Protein AF-A0A7C3VAE8-F1 (afdb_monomer_lite)

Structure (mmCIF, N/CA/C/O backbone):
data_AF-A0A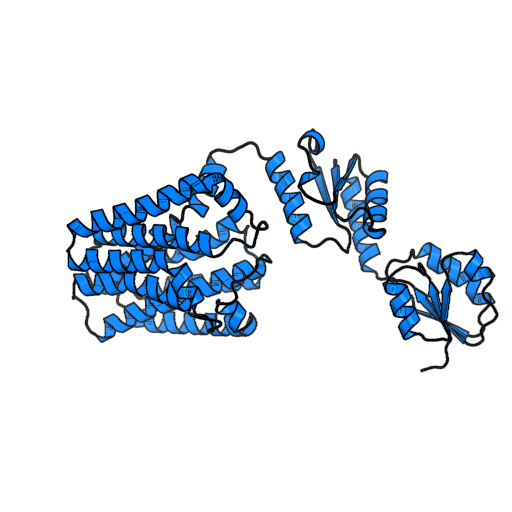7C3VAE8-F1
#
_entry.id   AF-A0A7C3VAE8-F1
#
loop_
_atom_site.group_PDB
_atom_site.id
_atom_site.type_symbol
_atom_site.label_atom_id
_atom_site.label_alt_id
_atom_site.label_comp_id
_atom_site.label_asym_id
_atom_site.label_entity_id
_atom_site.label_seq_id
_atom_site.pdbx_PDB_ins_code
_atom_site.Cartn_x
_atom_site.Cartn_y
_atom_site.Cartn_z
_atom_site.occupancy
_atom_site.B_iso_or_equiv
_atom_site.auth_seq_id
_atom_site.auth_comp_id
_atom_site.auth_asym_id
_atom_site.auth_atom_id
_atom_site.pdbx_PDB_model_num
ATOM 1 N N . GLU A 1 1 ? 21.889 -32.944 -34.000 1.00 62.84 1 GLU A N 1
ATOM 2 C CA . GLU A 1 1 ? 20.880 -33.998 -34.280 1.00 62.84 1 GLU A CA 1
ATOM 3 C C . GLU A 1 1 ? 20.686 -34.303 -35.768 1.00 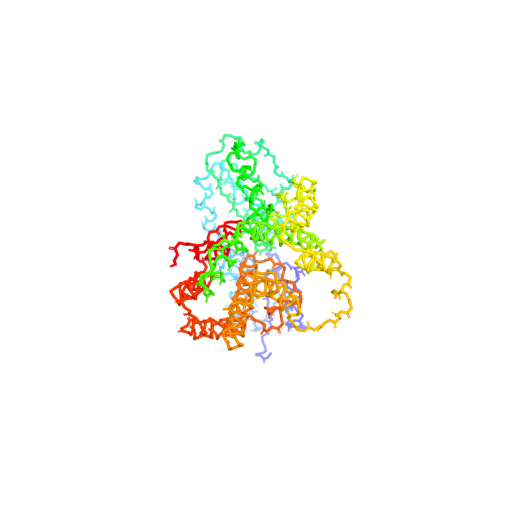62.84 1 GLU A C 1
ATOM 5 O O . GLU A 1 1 ? 20.978 -35.414 -36.170 1.00 62.84 1 GLU A O 1
ATOM 10 N N . LYS A 1 2 ? 20.267 -33.356 -36.625 1.00 80.06 2 LYS A N 1
ATOM 11 C CA . LYS A 1 2 ? 20.007 -33.630 -38.063 1.00 80.06 2 LYS A CA 1
ATOM 12 C C . LYS A 1 2 ? 21.247 -33.613 -38.987 1.00 80.06 2 LYS A C 1
ATOM 14 O O . LYS A 1 2 ? 21.093 -33.668 -40.205 1.00 80.06 2 LYS A O 1
ATOM 19 N N . GLY A 1 3 ? 22.456 -33.487 -38.431 1.00 82.38 3 GLY A N 1
ATOM 20 C CA . GLY A 1 3 ? 23.718 -33.453 -39.191 1.00 82.38 3 GLY A CA 1
ATOM 21 C C . GLY A 1 3 ? 23.973 -32.172 -40.002 1.00 82.38 3 GLY A C 1
ATOM 22 O O . GLY A 1 3 ? 24.702 -32.218 -40.985 1.00 82.38 3 GLY A O 1
ATOM 23 N N . TYR A 1 4 ? 23.352 -31.048 -39.628 1.00 89.44 4 TYR A N 1
ATOM 24 C CA . TYR A 1 4 ? 23.593 -29.737 -40.244 1.00 89.44 4 TYR A CA 1
ATOM 25 C C . TYR A 1 4 ? 24.658 -28.969 -39.455 1.00 89.44 4 TYR A C 1
ATOM 27 O O . TYR A 1 4 ? 24.628 -28.984 -38.225 1.00 89.44 4 TYR A O 1
ATOM 35 N N . CYS A 1 5 ? 25.552 -28.279 -40.161 1.00 91.50 5 CYS A N 1
ATOM 36 C CA . CYS A 1 5 ? 26.429 -27.263 -39.580 1.00 91.50 5 CYS A CA 1
ATOM 37 C C . CYS A 1 5 ? 25.604 -26.023 -39.199 1.00 91.50 5 CYS A C 1
ATOM 39 O O . CYS A 1 5 ? 24.703 -25.643 -39.948 1.00 91.50 5 CYS A O 1
ATOM 41 N N . THR A 1 6 ? 25.886 -25.382 -38.067 1.00 94.44 6 THR A N 1
ATOM 42 C CA . THR A 1 6 ? 25.161 -24.165 -37.660 1.00 94.44 6 THR A CA 1
ATOM 43 C C . THR A 1 6 ? 25.964 -22.924 -38.022 1.00 94.44 6 THR A C 1
ATOM 45 O O . THR A 1 6 ? 27.079 -22.744 -37.542 1.00 94.44 6 THR A O 1
ATOM 48 N N . ILE A 1 7 ? 25.387 -22.039 -38.827 1.00 95.69 7 ILE A N 1
ATOM 49 C CA . ILE A 1 7 ? 25.957 -20.723 -39.120 1.00 95.69 7 ILE A CA 1
ATOM 50 C C . ILE A 1 7 ? 25.176 -19.686 -38.315 1.00 95.69 7 ILE A C 1
ATOM 52 O O . ILE A 1 7 ? 23.960 -19.589 -38.457 1.00 95.69 7 ILE A O 1
ATOM 56 N N . ILE A 1 8 ? 25.862 -18.930 -37.464 1.00 96.31 8 ILE A N 1
ATOM 57 C CA . ILE A 1 8 ? 25.269 -17.920 -36.587 1.00 96.31 8 ILE A CA 1
ATOM 58 C C . ILE A 1 8 ? 25.677 -16.542 -37.103 1.00 96.31 8 ILE A C 1
ATOM 60 O O . ILE A 1 8 ? 26.860 -16.209 -37.100 1.00 96.31 8 ILE A O 1
ATOM 64 N N . VAL A 1 9 ? 24.709 -15.736 -37.534 1.00 96.19 9 VAL A N 1
ATOM 65 C CA . VAL A 1 9 ? 24.938 -14.331 -37.900 1.00 96.19 9 VAL A CA 1
ATOM 66 C C . VAL A 1 9 ? 24.767 -13.469 -36.653 1.00 96.19 9 VAL A C 1
ATOM 68 O O . VAL A 1 9 ? 23.674 -13.428 -36.082 1.00 96.19 9 VAL A O 1
ATOM 71 N N . GLY A 1 10 ? 25.838 -12.815 -36.209 1.00 91.88 10 GLY A N 1
ATOM 72 C CA . GLY A 1 10 ? 25.835 -12.023 -34.980 1.00 91.88 10 GLY A CA 1
ATOM 73 C C . GLY A 1 10 ? 27.232 -11.659 -34.489 1.00 91.88 10 GLY A C 1
ATOM 74 O O . GLY A 1 10 ? 28.238 -12.062 -35.072 1.00 91.88 10 GLY A O 1
ATOM 75 N N . ASP A 1 11 ? 27.290 -10.907 -33.393 1.00 90.81 11 ASP A N 1
ATOM 76 C CA . ASP A 1 11 ? 28.551 -10.498 -32.770 1.00 90.81 11 ASP A CA 1
ATOM 77 C C . ASP A 1 11 ? 29.190 -11.683 -32.007 1.00 90.81 11 ASP A C 1
ATOM 79 O O . ASP A 1 11 ? 28.576 -12.200 -31.065 1.00 90.81 11 ASP A O 1
ATOM 83 N N . PRO A 1 12 ? 30.419 -12.125 -32.358 1.00 90.00 12 PRO A N 1
ATOM 84 C CA . PRO A 1 12 ? 31.087 -13.266 -31.729 1.00 90.00 12 PRO A CA 1
ATOM 85 C C . PRO A 1 12 ? 31.359 -13.085 -30.232 1.00 90.00 12 PRO A C 1
ATOM 87 O O . PRO A 1 12 ? 31.595 -14.078 -29.539 1.00 90.00 12 PRO A O 1
ATOM 90 N N . HIS A 1 13 ? 31.324 -11.852 -29.726 1.00 88.50 13 HIS A N 1
ATOM 91 C CA . HIS A 1 13 ? 31.535 -11.536 -28.317 1.00 88.50 13 HIS A CA 1
ATOM 92 C C . HIS A 1 13 ? 30.227 -11.378 -27.526 1.00 88.50 13 HIS A C 1
ATOM 94 O O . HIS A 1 13 ? 30.266 -11.254 -26.300 1.00 88.50 13 HIS A O 1
ATOM 100 N N . HIS A 1 14 ? 29.061 -11.420 -28.178 1.00 86.06 14 HIS A N 1
ATOM 101 C CA . HIS A 1 14 ? 27.775 -11.253 -27.505 1.00 86.06 14 HIS A CA 1
ATOM 102 C C . HIS A 1 14 ? 27.360 -12.518 -26.734 1.00 86.06 14 HIS A C 1
ATOM 104 O O . HIS A 1 14 ? 27.431 -13.633 -27.253 1.00 86.06 14 HIS A O 1
ATOM 110 N N . ALA A 1 15 ? 26.856 -12.359 -25.502 1.00 84.19 15 ALA A N 1
ATOM 111 C CA . ALA A 1 15 ? 26.501 -13.476 -24.613 1.00 84.19 15 ALA A CA 1
ATOM 112 C C . ALA A 1 15 ? 25.505 -14.469 -25.244 1.00 84.19 15 ALA A C 1
ATOM 114 O O . ALA A 1 15 ? 25.629 -15.680 -25.070 1.00 84.19 15 ALA A O 1
ATOM 115 N N . GLU A 1 16 ? 24.545 -13.961 -26.020 1.00 86.94 16 GLU A N 1
ATOM 116 C CA . GLU A 1 16 ? 23.592 -14.789 -26.769 1.00 86.94 16 GLU A CA 1
ATOM 117 C C . GLU A 1 16 ? 24.286 -15.665 -27.825 1.00 86.94 16 GLU A C 1
ATOM 119 O O . GLU A 1 16 ? 24.015 -16.861 -27.909 1.00 86.94 16 GLU A O 1
ATOM 124 N N . VAL A 1 17 ? 25.227 -15.097 -28.587 1.00 92.19 17 VAL A N 1
ATOM 125 C CA . VAL A 1 17 ? 25.976 -15.813 -29.631 1.00 92.19 17 VAL A CA 1
ATOM 126 C C . VAL A 1 17 ? 26.912 -16.845 -29.008 1.00 92.19 17 VAL A C 1
ATOM 128 O O . VAL A 1 17 ? 26.993 -17.968 -29.502 1.00 92.19 17 VAL A O 1
ATOM 131 N N . LEU A 1 18 ? 27.551 -16.524 -27.880 1.00 90.38 18 LEU A N 1
ATOM 132 C CA . LEU A 1 18 ? 28.346 -17.481 -27.105 1.00 90.38 18 LEU A CA 1
ATOM 133 C C . LEU A 1 18 ? 27.495 -18.661 -26.609 1.00 90.38 18 LEU A C 1
ATOM 135 O O . LEU A 1 18 ? 27.934 -19.808 -26.695 1.00 90.38 18 LEU A O 1
ATOM 139 N N . GLY A 1 19 ? 26.267 -18.399 -26.152 1.00 89.81 19 GLY A N 1
ATOM 140 C CA . GLY A 1 19 ? 25.310 -19.436 -25.760 1.00 89.81 19 GLY A CA 1
ATOM 141 C C . GLY A 1 19 ? 24.893 -20.329 -26.932 1.00 89.81 19 GLY A C 1
ATOM 142 O O . GLY A 1 19 ? 24.945 -21.555 -26.824 1.00 89.81 19 GLY A O 1
ATOM 143 N N . LEU A 1 20 ? 24.551 -19.729 -28.078 1.00 90.56 20 LEU A N 1
ATOM 144 C CA . LEU A 1 20 ? 24.219 -20.458 -29.309 1.00 90.56 20 LEU A CA 1
ATOM 145 C C . LEU A 1 20 ? 25.397 -21.309 -29.802 1.00 90.56 20 LEU A C 1
ATOM 147 O O . LEU A 1 20 ? 25.206 -22.470 -30.160 1.00 90.56 20 LEU A O 1
ATOM 151 N N . LYS A 1 21 ? 26.619 -20.763 -29.768 1.00 91.38 21 LYS A N 1
ATOM 152 C CA . LYS A 1 21 ? 27.859 -21.473 -30.109 1.00 91.38 21 LYS A CA 1
ATOM 153 C C . LYS A 1 21 ? 28.093 -22.662 -29.176 1.00 91.38 21 LYS A C 1
ATOM 155 O O . LYS A 1 21 ? 28.380 -23.761 -29.643 1.00 91.38 21 LYS A O 1
ATOM 160 N N . GLY A 1 22 ? 27.919 -22.460 -27.868 1.00 88.94 22 GLY A N 1
ATOM 161 C CA . GLY A 1 22 ? 28.033 -23.516 -26.862 1.00 88.94 22 GLY A CA 1
ATOM 162 C C . GLY A 1 22 ? 27.045 -24.661 -27.093 1.00 88.94 22 GLY A C 1
ATOM 163 O O . GLY A 1 22 ? 27.417 -25.824 -26.963 1.00 88.94 22 GLY A O 1
ATOM 164 N N . TYR A 1 23 ? 25.815 -24.345 -27.507 1.00 87.81 23 TYR A N 1
ATOM 165 C CA . TYR A 1 23 ? 24.796 -25.346 -27.832 1.00 87.81 23 TYR A CA 1
ATOM 166 C C . TYR A 1 23 ? 25.052 -26.057 -29.171 1.00 87.81 23 TYR A C 1
ATOM 168 O O . TYR A 1 23 ? 24.818 -27.257 -29.298 1.00 87.81 23 TYR A O 1
ATOM 176 N N . ALA A 1 24 ? 25.548 -25.332 -30.177 1.00 85.81 24 ALA A N 1
ATOM 177 C CA . ALA A 1 24 ? 25.834 -25.879 -31.503 1.00 85.81 24 ALA A CA 1
ATOM 178 C C . ALA A 1 24 ? 27.077 -26.794 -31.538 1.00 85.81 24 ALA A C 1
ATOM 180 O O . ALA A 1 24 ? 27.199 -27.630 -32.437 1.00 85.81 24 ALA A O 1
ATOM 181 N N . GLY A 1 25 ? 27.981 -26.670 -30.561 1.00 82.44 25 GLY A N 1
ATOM 182 C CA . GLY A 1 25 ? 29.179 -27.500 -30.440 1.00 82.44 25 GLY A CA 1
ATOM 183 C C . GLY A 1 25 ? 30.250 -27.183 -31.491 1.00 82.44 25 GLY A C 1
ATOM 184 O O . GLY A 1 25 ? 30.322 -26.077 -32.021 1.00 82.44 25 GLY A O 1
ATOM 185 N N . ALA A 1 26 ? 31.111 -28.158 -31.800 1.00 80.06 26 ALA A N 1
ATOM 186 C CA . ALA A 1 26 ? 32.295 -27.957 -32.647 1.00 80.06 26 ALA A CA 1
ATOM 187 C C . ALA A 1 26 ? 31.991 -27.659 -34.130 1.00 80.06 26 ALA A C 1
ATOM 189 O O . ALA A 1 26 ? 32.869 -27.193 -34.849 1.00 80.06 26 ALA A O 1
ATOM 190 N N . ASN A 1 27 ? 30.767 -27.923 -34.598 1.00 83.06 27 ASN A N 1
ATOM 191 C CA . ASN A 1 27 ? 30.382 -27.763 -36.001 1.00 83.06 27 ASN A CA 1
ATOM 192 C C . ASN A 1 27 ? 29.532 -26.498 -36.206 1.00 83.06 27 ASN A C 1
ATOM 194 O O . ASN A 1 27 ? 28.366 -26.571 -36.614 1.00 83.06 27 ASN A O 1
ATOM 198 N N . CYS A 1 28 ? 30.107 -25.342 -35.865 1.00 90.31 28 CYS A N 1
ATOM 199 C CA . CYS A 1 28 ? 29.466 -24.048 -36.056 1.00 90.31 28 CYS A CA 1
ATOM 200 C C . CYS A 1 28 ? 30.433 -22.948 -36.506 1.00 90.31 28 CYS A C 1
ATOM 202 O O . CYS A 1 28 ? 31.613 -22.949 -36.157 1.00 90.31 28 CYS A O 1
ATOM 204 N N . TYR A 1 29 ? 29.896 -21.983 -37.251 1.00 93.56 29 TYR A N 1
ATOM 205 C CA . TYR A 1 29 ? 30.600 -20.784 -37.701 1.00 93.56 29 TYR A CA 1
ATOM 206 C C . TYR A 1 29 ? 29.840 -19.547 -37.239 1.00 93.56 29 TYR A C 1
ATOM 208 O O . TYR A 1 29 ? 28.611 -19.516 -37.304 1.00 93.56 29 TYR A O 1
ATOM 216 N N . VAL A 1 30 ? 30.567 -18.528 -36.789 1.00 94.69 30 VAL A N 1
ATOM 217 C CA . VAL A 1 30 ? 29.997 -17.215 -36.470 1.00 94.69 30 VAL A CA 1
ATOM 218 C C . VAL A 1 30 ? 30.415 -16.243 -37.564 1.00 94.69 30 VAL A C 1
ATOM 220 O O . VAL A 1 30 ? 31.587 -16.209 -37.930 1.00 94.69 30 VAL A O 1
ATOM 223 N N . ILE A 1 31 ? 29.454 -15.493 -38.094 1.00 95.75 31 ILE A N 1
ATOM 224 C CA . ILE A 1 31 ? 29.652 -14.515 -39.163 1.00 95.75 31 ILE A CA 1
ATOM 225 C C . ILE A 1 31 ? 29.225 -13.153 -38.633 1.00 95.75 31 ILE A C 1
ATOM 227 O O . ILE A 1 31 ? 28.044 -12.929 -38.359 1.00 95.75 31 ILE A O 1
ATOM 231 N N . SER A 1 32 ? 30.199 -12.255 -38.513 1.00 93.56 32 SER A N 1
ATOM 232 C CA . SER A 1 32 ? 30.003 -10.878 -38.049 1.00 93.56 32 SER A CA 1
ATOM 233 C C . SER A 1 32 ? 30.132 -9.837 -39.156 1.00 93.56 32 SER A C 1
ATOM 235 O O . SER A 1 32 ? 29.711 -8.699 -38.967 1.00 93.56 32 SER A O 1
ATOM 237 N N . SER A 1 33 ? 30.693 -10.208 -40.308 1.00 93.44 33 SER A N 1
ATOM 238 C CA . SER A 1 33 ? 30.951 -9.307 -41.433 1.00 93.44 33 SER A CA 1
ATOM 239 C C . SER A 1 33 ? 30.657 -9.957 -42.788 1.00 93.44 33 SER A C 1
ATOM 241 O O . SER A 1 33 ? 30.515 -11.178 -42.916 1.00 93.44 33 SER A O 1
ATOM 243 N N . ILE A 1 34 ? 30.579 -9.125 -43.827 1.00 92.12 34 ILE A N 1
ATOM 244 C CA . ILE A 1 34 ? 30.452 -9.572 -45.220 1.00 92.12 34 ILE A CA 1
ATOM 245 C C . ILE A 1 34 ? 31.696 -10.372 -45.637 1.00 92.12 34 ILE A C 1
ATOM 247 O O . ILE A 1 34 ? 31.583 -11.368 -46.355 1.00 92.12 34 ILE A O 1
ATOM 251 N N . GLU A 1 35 ? 32.877 -9.968 -45.171 1.00 92.62 35 GLU A N 1
ATOM 252 C CA . GLU A 1 35 ? 34.145 -10.662 -45.394 1.00 92.62 35 GLU A CA 1
ATOM 253 C C . GLU A 1 35 ? 34.133 -12.069 -44.787 1.00 92.62 35 GLU A C 1
ATOM 255 O O . GLU A 1 35 ? 34.525 -13.021 -45.463 1.00 92.62 35 GLU A O 1
ATOM 260 N N . ASP A 1 36 ? 33.610 -12.233 -43.568 1.00 92.69 36 ASP A N 1
ATOM 261 C CA . ASP A 1 36 ? 33.472 -13.548 -42.925 1.00 92.69 36 ASP A CA 1
ATOM 262 C C . ASP A 1 36 ? 32.603 -14.486 -43.774 1.00 92.69 36 ASP A C 1
ATOM 264 O O . ASP A 1 36 ? 32.962 -15.641 -44.016 1.00 92.69 36 ASP A O 1
ATOM 268 N N . ALA A 1 37 ? 31.483 -13.978 -44.302 1.00 92.25 37 ALA A N 1
ATOM 269 C CA . ALA A 1 37 ? 30.619 -14.749 -45.193 1.00 92.25 37 ALA A CA 1
ATOM 270 C C . ALA A 1 37 ? 31.314 -15.112 -46.512 1.00 92.25 37 ALA A C 1
ATOM 272 O O . ALA A 1 37 ? 31.155 -16.230 -47.006 1.00 92.25 37 ALA A O 1
ATOM 273 N N . LYS A 1 38 ? 32.119 -14.203 -47.075 1.00 91.88 38 LYS A N 1
ATOM 274 C CA . LYS A 1 38 ? 32.921 -14.462 -48.282 1.00 91.88 38 LYS A CA 1
ATOM 275 C C . LYS A 1 38 ? 34.053 -15.460 -48.041 1.00 91.88 38 LYS A C 1
ATOM 277 O O . LYS A 1 38 ? 34.387 -16.201 -48.963 1.00 91.88 38 LYS A O 1
ATOM 282 N N . ASN A 1 39 ? 34.598 -15.538 -46.832 1.00 92.69 39 ASN A N 1
ATOM 283 C CA . ASN A 1 39 ? 35.677 -16.461 -46.474 1.00 92.69 39 ASN A CA 1
ATOM 284 C C . ASN A 1 39 ? 35.183 -17.834 -46.001 1.00 92.69 39 ASN A C 1
ATOM 286 O O . ASN A 1 39 ? 35.984 -18.753 -45.842 1.00 92.69 39 ASN A O 1
ATOM 290 N N . LEU A 1 40 ? 33.870 -18.004 -45.822 1.00 91.50 40 LEU A N 1
ATOM 291 C CA . LEU A 1 40 ? 33.286 -19.279 -45.424 1.00 91.50 40 LEU A CA 1
ATOM 292 C C . LEU A 1 40 ? 33.613 -20.375 -46.456 1.00 91.50 40 LEU A C 1
ATOM 294 O O . LEU A 1 40 ? 33.388 -20.202 -47.661 1.00 91.50 40 LEU A O 1
ATOM 298 N N . THR A 1 41 ? 34.157 -21.497 -45.986 1.00 89.88 41 THR A N 1
ATOM 299 C CA . THR A 1 41 ? 34.454 -22.672 -46.814 1.00 89.88 41 THR A CA 1
ATOM 300 C C . THR A 1 41 ? 33.169 -23.363 -47.272 1.00 89.88 41 THR A C 1
ATOM 302 O O . THR A 1 41 ? 32.087 -23.118 -46.742 1.00 89.88 41 THR A O 1
ATOM 305 N N . TYR A 1 42 ? 33.269 -24.214 -48.294 1.00 92.44 42 TYR A N 1
ATOM 306 C CA . TYR A 1 42 ? 32.112 -24.952 -48.799 1.00 92.44 42 TYR A CA 1
ATOM 307 C C . TYR A 1 42 ? 31.563 -25.925 -47.742 1.00 92.44 42 TYR A C 1
ATOM 309 O O . TYR A 1 42 ? 32.321 -26.694 -47.149 1.00 92.44 42 TYR A O 1
ATOM 317 N N . ILE A 1 43 ? 30.241 -25.918 -47.541 1.00 92.44 43 ILE A N 1
ATOM 318 C CA . ILE A 1 43 ? 29.547 -26.776 -46.568 1.00 92.44 43 ILE A CA 1
ATOM 319 C C . ILE A 1 43 ? 28.415 -27.541 -47.265 1.00 92.44 43 ILE A C 1
ATOM 321 O O . ILE A 1 43 ? 27.589 -26.967 -47.974 1.00 92.44 43 ILE A O 1
ATOM 325 N N . GLU A 1 44 ? 28.308 -28.852 -47.034 1.00 91.00 44 GLU A N 1
ATOM 326 C CA . GLU A 1 44 ? 27.255 -29.655 -47.672 1.00 91.00 44 GLU A CA 1
ATOM 327 C C . GLU A 1 44 ? 25.843 -29.339 -47.152 1.00 91.00 44 GLU A C 1
ATOM 329 O O . GLU A 1 44 ? 24.890 -29.250 -47.929 1.00 91.00 44 GLU A O 1
ATOM 334 N N . LYS A 1 45 ? 25.689 -29.198 -45.830 1.00 94.00 45 LYS A N 1
ATOM 335 C CA . LYS A 1 45 ? 24.405 -28.953 -45.157 1.00 94.00 45 LYS A CA 1
ATOM 336 C C . LYS A 1 45 ? 24.602 -27.957 -44.024 1.00 94.00 45 LYS A C 1
ATOM 338 O O . LYS A 1 45 ? 25.316 -28.266 -43.069 1.00 94.00 45 LYS A O 1
ATOM 343 N N . ALA A 1 46 ? 23.936 -26.807 -44.090 1.00 94.50 46 ALA A N 1
ATOM 344 C CA . ALA A 1 46 ? 23.986 -25.817 -43.016 1.00 94.50 46 ALA A CA 1
ATOM 345 C C . ALA A 1 46 ? 22.600 -25.281 -42.647 1.00 94.50 46 ALA A C 1
ATOM 347 O O . ALA A 1 46 ? 21.713 -25.182 -43.494 1.00 94.50 46 ALA A O 1
ATOM 348 N N . ASN A 1 47 ? 22.411 -24.970 -41.369 1.00 94.44 47 ASN A N 1
ATOM 349 C CA . ASN A 1 47 ? 21.294 -24.190 -40.866 1.00 94.44 47 ASN A CA 1
ATOM 350 C C . ASN A 1 47 ? 21.824 -22.829 -40.434 1.00 94.44 47 ASN A C 1
ATOM 352 O O . ASN A 1 47 ? 22.721 -22.749 -39.597 1.00 94.44 47 ASN A O 1
ATOM 356 N N . LEU A 1 48 ? 21.263 -21.778 -41.009 1.00 94.81 48 LEU A N 1
ATOM 357 C CA . LEU A 1 48 ? 21.633 -20.411 -40.722 1.00 94.81 48 LEU A CA 1
ATOM 358 C C . LEU A 1 48 ? 20.611 -19.801 -39.766 1.00 94.81 48 LEU A C 1
ATOM 360 O O . LEU A 1 48 ? 19.411 -19.816 -40.040 1.00 94.81 48 LEU A O 1
ATOM 364 N N . VAL A 1 49 ? 21.111 -19.295 -38.646 1.00 94.81 49 VAL A N 1
ATOM 365 C CA . VAL A 1 49 ? 20.360 -18.616 -37.587 1.00 94.81 49 VAL A CA 1
ATOM 366 C C . VAL A 1 49 ? 20.951 -17.229 -37.357 1.00 94.81 49 VAL A C 1
ATOM 368 O O . VAL A 1 49 ? 22.095 -16.957 -37.721 1.00 94.81 49 VAL A O 1
ATOM 371 N N . ALA A 1 50 ? 20.175 -16.349 -36.743 1.00 92.88 50 ALA A N 1
ATOM 372 C CA . ALA A 1 50 ? 20.600 -15.012 -36.355 1.00 92.88 50 ALA A CA 1
ATOM 373 C C . ALA A 1 50 ? 20.560 -14.838 -34.839 1.00 92.88 50 ALA A C 1
ATOM 375 O O . ALA A 1 50 ? 19.689 -15.388 -34.159 1.00 92.88 50 ALA A O 1
ATOM 376 N N . GLN A 1 51 ? 21.442 -13.989 -34.327 1.00 91.62 51 GLN A N 1
ATOM 377 C CA . GLN A 1 51 ? 21.220 -13.333 -33.047 1.00 91.62 51 GLN A CA 1
ATOM 378 C C . GLN A 1 51 ? 19.866 -12.602 -33.075 1.00 91.62 51 GLN A C 1
ATOM 380 O O . GLN A 1 51 ? 19.526 -11.944 -34.060 1.00 91.62 51 GLN A O 1
ATOM 385 N N . THR A 1 52 ? 19.085 -12.689 -31.998 1.00 84.94 52 THR A N 1
ATOM 386 C CA . THR A 1 52 ? 17.719 -12.141 -31.933 1.00 84.94 52 THR A CA 1
ATOM 387 C C . THR A 1 52 ? 17.646 -10.640 -32.216 1.00 84.94 52 THR A C 1
ATOM 389 O O . THR A 1 52 ? 16.605 -10.153 -32.662 1.00 84.94 52 THR A O 1
ATOM 392 N N . THR A 1 53 ? 18.742 -9.916 -31.975 1.00 79.06 53 THR A N 1
ATOM 393 C CA . THR A 1 53 ? 18.900 -8.468 -32.169 1.00 79.06 53 THR A CA 1
ATOM 394 C C . THR A 1 53 ? 19.613 -8.092 -33.471 1.00 79.06 53 THR A C 1
ATOM 396 O O . THR A 1 53 ? 19.949 -6.922 -33.651 1.00 79.06 53 THR A O 1
ATOM 399 N N . GLN A 1 54 ? 19.888 -9.053 -34.358 1.00 85.44 54 GLN A N 1
ATOM 400 C CA . GLN A 1 54 ? 20.580 -8.801 -35.621 1.00 85.44 54 GLN A CA 1
ATOM 401 C C . GLN A 1 54 ? 19.744 -7.921 -36.560 1.00 85.44 54 GLN A C 1
ATOM 403 O O . GLN A 1 54 ? 18.515 -7.996 -36.587 1.00 85.44 54 GLN A O 1
ATOM 408 N N . GLU A 1 55 ? 20.422 -7.097 -37.355 1.00 80.50 55 GLU A N 1
ATOM 409 C CA . GLU A 1 55 ? 19.786 -6.307 -38.406 1.00 80.50 55 GLU A CA 1
ATOM 410 C C . GLU A 1 55 ? 19.326 -7.187 -39.571 1.00 80.50 55 GLU A C 1
ATOM 412 O O . GLU A 1 55 ? 20.108 -7.966 -40.117 1.00 80.50 55 GLU A O 1
ATOM 417 N N . GLU A 1 56 ? 18.052 -7.053 -39.943 1.00 82.00 56 GLU A N 1
ATOM 418 C CA . GLU A 1 56 ? 17.396 -7.889 -40.951 1.00 82.00 56 GLU A CA 1
ATOM 419 C C . GLU A 1 56 ? 18.004 -7.691 -42.348 1.00 82.00 56 GLU A C 1
ATOM 421 O O . GLU A 1 56 ? 18.287 -8.674 -43.033 1.00 82.00 56 GLU A O 1
ATOM 426 N N . ASP A 1 57 ? 18.301 -6.446 -42.732 1.00 83.94 57 ASP A N 1
ATOM 427 C CA . ASP A 1 57 ? 18.933 -6.141 -44.021 1.00 83.94 57 ASP A CA 1
ATOM 428 C C . ASP A 1 57 ? 20.318 -6.792 -44.126 1.00 83.94 57 ASP A C 1
ATOM 430 O O . ASP A 1 57 ? 20.594 -7.522 -45.081 1.00 83.94 57 ASP A O 1
ATOM 434 N N . PHE A 1 58 ? 21.147 -6.637 -43.089 1.00 86.88 58 PHE A N 1
ATOM 435 C CA . PHE A 1 58 ? 22.455 -7.288 -43.011 1.00 86.88 58 PHE A CA 1
ATOM 436 C C . PHE A 1 58 ? 22.333 -8.815 -43.044 1.00 86.88 58 PHE A C 1
ATOM 438 O O . PHE A 1 58 ? 23.052 -9.490 -43.776 1.00 86.88 58 PHE A O 1
ATOM 445 N N . PHE A 1 59 ? 21.390 -9.387 -42.291 1.00 91.62 59 PHE A N 1
ATOM 446 C CA . PHE A 1 59 ? 21.140 -10.825 -42.309 1.00 91.62 59 PHE A CA 1
ATOM 447 C C . PHE A 1 59 ? 20.804 -11.326 -43.720 1.00 91.62 59 PHE A C 1
ATOM 449 O O . PHE A 1 59 ? 21.353 -12.337 -44.162 1.00 91.62 59 PHE A O 1
ATOM 456 N N . PHE A 1 60 ? 19.952 -10.613 -44.459 1.00 91.44 60 PHE A N 1
ATOM 457 C CA . PHE A 1 60 ? 19.609 -10.985 -45.829 1.00 91.44 60 PHE A CA 1
ATOM 458 C C . PHE A 1 60 ? 20.759 -10.783 -46.822 1.00 91.44 60 PHE A C 1
ATOM 460 O O . PHE A 1 60 ? 20.872 -11.566 -47.770 1.00 91.44 60 PHE A O 1
ATOM 467 N N . GLU A 1 61 ? 21.636 -9.801 -46.616 1.00 92.94 61 GLU A N 1
ATOM 468 C CA . GLU A 1 61 ? 22.882 -9.676 -47.380 1.00 92.94 61 GLU A CA 1
ATOM 469 C C . GLU A 1 61 ? 23.802 -10.882 -47.164 1.00 92.94 61 GLU A C 1
ATOM 471 O O . GLU A 1 61 ? 24.263 -11.493 -48.130 1.00 92.94 61 GLU A O 1
ATOM 476 N N . ILE A 1 62 ? 23.985 -11.299 -45.912 1.00 95.12 62 ILE A N 1
ATOM 477 C CA . ILE A 1 62 ? 24.766 -12.489 -45.563 1.00 95.12 62 ILE A CA 1
ATOM 478 C C . ILE A 1 62 ? 24.146 -13.759 -46.167 1.00 95.12 62 ILE A C 1
ATOM 480 O O . ILE A 1 62 ? 24.855 -14.587 -46.743 1.00 95.12 62 ILE A O 1
ATOM 484 N N . VAL A 1 63 ? 22.817 -13.897 -46.126 1.00 94.19 63 VAL A N 1
ATOM 485 C CA . VAL A 1 63 ? 22.098 -15.012 -46.765 1.00 94.19 63 VAL A CA 1
ATOM 486 C C . VAL A 1 63 ? 22.390 -15.087 -48.265 1.00 94.19 63 VAL A C 1
ATOM 488 O O . VAL A 1 63 ? 22.580 -16.190 -48.779 1.00 94.19 63 VAL A O 1
ATOM 491 N N . LYS A 1 64 ? 22.435 -13.951 -48.977 1.00 93.81 64 LYS A N 1
ATOM 492 C CA . LYS A 1 64 ? 22.754 -13.933 -50.417 1.00 93.81 64 LYS A CA 1
ATOM 493 C C . LYS A 1 64 ? 24.140 -14.518 -50.685 1.00 93.81 64 LYS A C 1
ATOM 495 O O . LYS A 1 64 ? 24.271 -15.328 -51.590 1.00 93.81 64 LYS A O 1
ATOM 500 N N . ILE A 1 65 ? 25.133 -14.166 -49.870 1.00 93.19 65 ILE A N 1
ATOM 501 C CA . ILE A 1 65 ? 26.521 -14.628 -50.030 1.00 93.19 65 ILE A CA 1
ATOM 502 C C . ILE A 1 65 ? 26.661 -16.122 -49.698 1.00 93.19 65 ILE A C 1
ATOM 504 O O . ILE A 1 65 ? 27.379 -16.857 -50.371 1.00 93.19 65 ILE A O 1
ATOM 508 N N . ILE A 1 66 ? 25.975 -16.592 -48.655 1.00 93.19 66 ILE A N 1
ATOM 509 C CA . ILE A 1 66 ? 26.125 -17.967 -48.153 1.00 93.19 66 ILE A CA 1
ATOM 510 C C . ILE A 1 66 ? 25.408 -18.991 -49.031 1.00 93.19 66 ILE A C 1
ATOM 512 O O . ILE A 1 66 ? 25.833 -20.147 -49.083 1.00 93.19 66 ILE A O 1
ATOM 516 N N . LYS A 1 67 ? 24.350 -18.590 -49.748 1.00 92.12 67 LYS A N 1
ATOM 517 C CA . LYS A 1 67 ? 23.627 -19.474 -50.676 1.00 92.12 67 LYS A CA 1
ATOM 518 C C . LYS A 1 67 ? 24.549 -20.150 -51.692 1.00 92.12 67 LYS A C 1
ATOM 520 O O . LYS A 1 67 ? 24.361 -21.331 -51.959 1.00 92.12 67 LYS A O 1
ATOM 525 N N . ASP A 1 68 ? 25.575 -19.451 -52.169 1.00 90.94 68 ASP A N 1
ATOM 526 C CA . ASP A 1 68 ? 26.509 -19.983 -53.170 1.00 90.94 68 ASP A CA 1
ATOM 527 C C . ASP A 1 68 ? 27.591 -20.897 -52.566 1.00 90.94 68 ASP A C 1
ATOM 529 O O . ASP A 1 68 ? 28.311 -21.593 -53.280 1.00 90.94 68 ASP A O 1
ATOM 533 N N . LYS A 1 69 ? 27.707 -20.928 -51.233 1.00 91.38 69 LYS A N 1
ATOM 534 C CA . LYS A 1 69 ? 28.728 -21.684 -50.490 1.00 91.38 69 LYS A CA 1
ATOM 535 C C . LYS A 1 69 ? 28.180 -22.930 -49.798 1.00 91.38 69 LYS A C 1
ATOM 537 O O . LYS A 1 69 ? 28.957 -23.745 -49.299 1.00 91.38 69 LYS A O 1
ATOM 542 N N . VAL A 1 70 ? 26.856 -23.088 -49.754 1.00 93.50 70 VAL A N 1
ATOM 543 C CA . VAL A 1 70 ? 26.188 -24.177 -49.036 1.00 93.50 70 VAL A CA 1
ATOM 544 C C . VAL A 1 70 ? 25.220 -24.915 -49.952 1.00 93.50 70 VAL A C 1
ATOM 546 O O . VAL A 1 70 ? 24.206 -24.365 -50.367 1.00 93.50 70 VAL A O 1
ATOM 549 N N . LYS A 1 71 ? 25.465 -26.209 -50.192 1.00 91.31 71 LYS A N 1
ATOM 550 C CA . LYS A 1 71 ? 24.628 -27.024 -51.096 1.00 91.31 71 LYS A CA 1
ATOM 551 C C . LYS A 1 71 ? 23.188 -27.191 -50.604 1.00 91.31 71 LYS A C 1
ATOM 553 O O . LYS A 1 71 ? 22.255 -27.170 -51.402 1.00 91.31 71 LYS A O 1
ATOM 558 N N . LYS A 1 72 ? 22.989 -27.384 -49.297 1.00 93.44 72 LYS A N 1
ATOM 559 C CA . LYS A 1 72 ? 21.659 -27.482 -48.676 1.00 93.44 72 LYS A CA 1
ATOM 560 C C . LYS A 1 72 ? 21.561 -26.557 -47.467 1.00 93.44 72 LYS A C 1
ATOM 562 O O . LYS A 1 72 ? 21.845 -26.962 -46.338 1.00 93.44 72 LYS A O 1
ATOM 567 N N . LEU A 1 73 ? 21.141 -25.322 -47.722 1.00 93.88 73 LEU A N 1
ATOM 568 C CA . LEU A 1 73 ? 20.957 -24.286 -46.710 1.00 93.88 73 LEU A CA 1
ATOM 569 C C . LEU A 1 73 ? 19.515 -24.272 -46.182 1.00 93.88 73 LEU A C 1
ATOM 571 O O . LEU A 1 73 ? 18.567 -24.143 -46.952 1.00 93.88 73 LEU A O 1
ATOM 575 N N . ILE A 1 74 ? 19.352 -24.370 -44.864 1.00 94.62 74 ILE A N 1
ATOM 576 C CA . ILE A 1 74 ? 18.109 -24.024 -44.167 1.00 94.62 74 ILE A CA 1
ATOM 577 C C . ILE A 1 74 ? 18.293 -22.623 -43.591 1.00 94.62 74 ILE A C 1
ATOM 579 O O . ILE A 1 74 ? 19.287 -22.365 -42.920 1.00 94.62 74 ILE A O 1
ATOM 583 N N . ILE A 1 75 ? 17.349 -21.723 -43.857 1.00 94.31 75 ILE A N 1
ATOM 584 C CA . ILE A 1 75 ? 17.362 -20.364 -43.309 1.00 94.31 75 ILE A CA 1
ATOM 585 C C . ILE A 1 75 ? 16.308 -20.312 -42.212 1.00 94.31 75 ILE A C 1
ATOM 587 O O . ILE A 1 75 ? 15.110 -20.300 -42.488 1.00 94.31 75 ILE A O 1
ATOM 591 N N . SER A 1 76 ? 16.766 -20.292 -40.968 1.00 91.19 76 SER A N 1
ATOM 592 C CA . SER A 1 76 ? 15.926 -20.132 -39.789 1.00 91.19 76 SER A CA 1
ATOM 593 C C . SER A 1 76 ? 16.083 -18.696 -39.300 1.00 91.19 76 SER A C 1
ATOM 595 O O . SER A 1 76 ? 16.972 -18.405 -38.504 1.00 91.19 76 SER A O 1
ATOM 597 N N . ASN A 1 77 ? 15.254 -17.776 -39.805 1.00 87.62 77 ASN A N 1
ATOM 598 C CA . ASN A 1 77 ? 15.279 -16.389 -39.338 1.00 87.62 77 ASN A CA 1
ATOM 599 C C . ASN A 1 77 ? 14.794 -16.327 -37.879 1.00 87.62 77 ASN A C 1
ATOM 601 O O . ASN A 1 77 ? 13.595 -16.346 -37.607 1.00 87.62 77 ASN A O 1
ATOM 605 N N . THR A 1 78 ? 15.747 -16.295 -36.951 1.00 87.56 78 THR A N 1
ATOM 606 C CA . THR A 1 78 ? 15.529 -16.226 -35.500 1.00 87.56 78 THR A CA 1
ATOM 607 C C . THR A 1 78 ? 15.596 -14.796 -34.961 1.00 87.56 78 THR A C 1
ATOM 609 O O . THR A 1 78 ? 15.610 -14.602 -33.745 1.00 87.56 78 THR A O 1
ATOM 612 N N . ILE A 1 79 ? 15.611 -13.786 -35.840 1.00 83.06 79 ILE A N 1
ATOM 613 C CA . ILE A 1 79 ? 15.501 -12.382 -35.438 1.00 83.06 79 ILE A CA 1
ATOM 614 C C . ILE A 1 79 ? 14.125 -12.176 -34.795 1.00 83.06 79 ILE A C 1
ATOM 616 O O . ILE A 1 79 ? 13.087 -12.568 -35.333 1.00 83.06 79 ILE A O 1
ATOM 620 N N . CYS A 1 80 ? 14.101 -11.578 -33.607 1.00 74.25 80 CYS A N 1
ATOM 621 C CA . CYS A 1 80 ? 12.879 -11.452 -32.827 1.00 74.25 80 CYS A CA 1
ATOM 622 C C . CYS A 1 80 ? 12.062 -10.225 -33.291 1.00 74.25 80 CYS A C 1
ATOM 624 O O . CYS A 1 80 ? 12.489 -9.077 -33.153 1.00 74.25 80 CYS A O 1
ATOM 626 N N . ASN A 1 81 ? 10.836 -10.459 -33.782 1.00 58.34 81 ASN A N 1
ATOM 627 C CA . ASN A 1 81 ? 9.874 -9.446 -34.264 1.00 58.34 81 ASN A CA 1
ATOM 628 C C . ASN A 1 81 ? 9.487 -8.279 -33.312 1.00 58.34 81 ASN A C 1
ATOM 630 O O . ASN A 1 81 ? 9.125 -7.216 -33.828 1.00 58.34 81 ASN A O 1
ATOM 634 N N . PRO A 1 82 ? 9.531 -8.387 -31.964 1.00 57.44 82 PRO A N 1
ATOM 635 C CA . PRO A 1 82 ? 9.198 -7.281 -31.059 1.00 57.44 82 PRO A CA 1
ATOM 636 C C . PRO A 1 82 ? 10.044 -6.029 -31.291 1.00 57.44 82 PRO A C 1
ATOM 638 O O . PRO A 1 82 ? 9.588 -4.924 -31.006 1.00 57.44 82 PRO A O 1
ATOM 641 N N . THR A 1 83 ? 11.251 -6.185 -31.840 1.00 55.31 83 THR A N 1
ATOM 642 C CA . THR A 1 83 ? 12.124 -5.069 -32.211 1.00 55.31 83 THR A CA 1
ATOM 643 C C . THR A 1 83 ? 11.504 -4.231 -33.330 1.00 55.31 83 THR A C 1
ATOM 645 O O . THR A 1 83 ? 11.502 -3.008 -33.235 1.00 55.31 83 THR A O 1
ATOM 648 N N . ARG A 1 84 ? 10.887 -4.861 -34.340 1.00 60.38 84 ARG A N 1
ATOM 649 C CA . ARG A 1 84 ? 10.301 -4.165 -35.497 1.00 60.38 84 ARG A CA 1
ATOM 650 C C . ARG A 1 84 ? 9.035 -3.394 -35.137 1.00 60.38 84 ARG A C 1
ATOM 652 O O . ARG A 1 84 ? 8.882 -2.245 -35.541 1.00 60.38 84 ARG A O 1
ATOM 659 N N . LEU A 1 85 ? 8.138 -4.009 -34.363 1.00 64.38 85 LEU A N 1
ATOM 660 C CA . LEU A 1 85 ? 6.904 -3.351 -33.916 1.00 64.38 85 LEU A CA 1
ATOM 661 C C . LEU A 1 85 ? 7.214 -2.159 -33.004 1.00 64.38 85 LEU A C 1
ATOM 663 O O . LEU A 1 85 ? 6.728 -1.062 -33.260 1.00 64.38 85 LEU A O 1
ATOM 667 N N . ARG A 1 86 ? 8.116 -2.337 -32.028 1.00 66.19 86 ARG A N 1
ATOM 668 C CA . ARG A 1 86 ? 8.541 -1.246 -31.140 1.00 66.19 86 ARG A CA 1
ATOM 669 C C . ARG A 1 86 ? 9.294 -0.147 -31.872 1.00 66.19 86 ARG A C 1
ATOM 671 O O . ARG A 1 86 ? 9.104 1.018 -31.547 1.00 66.19 86 ARG A O 1
ATOM 678 N N . GLN A 1 87 ? 10.135 -0.478 -32.853 1.00 71.38 87 GLN A N 1
ATOM 679 C CA . GLN A 1 87 ? 10.812 0.532 -33.670 1.00 71.38 87 GLN A CA 1
ATOM 680 C C . GLN A 1 87 ? 9.817 1.315 -34.521 1.00 71.38 87 GLN A C 1
ATOM 682 O O . GLN A 1 87 ? 9.922 2.535 -34.580 1.00 71.38 87 GLN A O 1
ATOM 687 N N . LYS A 1 88 ? 8.823 0.653 -35.125 1.00 79.19 88 LYS A N 1
ATOM 688 C CA . LYS A 1 88 ? 7.777 1.337 -35.889 1.00 79.19 88 LYS A CA 1
ATOM 689 C C . LYS A 1 88 ? 6.961 2.288 -35.007 1.00 79.19 88 LYS A C 1
ATOM 691 O O . LYS A 1 88 ? 6.835 3.456 -35.356 1.00 79.19 88 LYS A O 1
ATOM 696 N N . GLU A 1 89 ? 6.494 1.824 -33.848 1.00 81.56 89 GLU A N 1
ATOM 697 C CA . GLU A 1 89 ? 5.800 2.669 -32.863 1.00 81.56 89 GLU A CA 1
ATOM 698 C C . GLU A 1 89 ? 6.687 3.825 -32.387 1.00 81.56 89 GLU A C 1
ATOM 700 O O . GLU A 1 89 ? 6.251 4.972 -32.345 1.00 81.56 89 GLU A O 1
ATOM 705 N N . THR A 1 90 ? 7.962 3.548 -32.098 1.00 85.88 90 THR A N 1
ATOM 706 C CA . THR A 1 90 ? 8.933 4.574 -31.697 1.00 85.88 90 THR A CA 1
ATOM 707 C C . THR A 1 90 ? 9.097 5.627 -32.788 1.00 85.88 90 THR A C 1
ATOM 709 O O . THR A 1 90 ? 9.125 6.812 -32.475 1.00 85.88 90 THR A O 1
ATOM 712 N N . ILE A 1 91 ? 9.189 5.230 -34.059 1.00 87.25 91 ILE A N 1
ATOM 713 C CA . ILE A 1 91 ? 9.303 6.151 -35.196 1.00 87.25 91 ILE A CA 1
ATOM 714 C C . ILE A 1 91 ? 8.054 7.030 -35.305 1.00 87.25 91 ILE A C 1
ATOM 716 O O . ILE A 1 91 ? 8.181 8.244 -35.448 1.00 87.25 91 ILE A O 1
ATOM 720 N N . GLU A 1 92 ? 6.860 6.439 -35.241 1.00 89.00 92 GLU A N 1
ATOM 721 C CA . GLU A 1 92 ? 5.596 7.175 -35.356 1.00 89.00 92 GLU A CA 1
ATOM 722 C C . GLU A 1 92 ? 5.416 8.174 -34.203 1.00 89.00 92 GLU A C 1
ATOM 724 O O . GLU A 1 92 ? 5.131 9.346 -34.450 1.00 89.00 92 GLU A O 1
ATOM 729 N N . LEU A 1 93 ? 5.684 7.756 -32.961 1.00 90.50 93 LEU A N 1
ATOM 730 C CA . LEU A 1 93 ? 5.571 8.613 -31.777 1.00 90.50 93 LEU A CA 1
ATOM 731 C C . LEU A 1 93 ? 6.668 9.685 -31.712 1.00 90.50 93 LEU A C 1
ATOM 733 O O . LEU A 1 93 ? 6.404 10.816 -31.300 1.00 90.50 93 LEU A O 1
ATOM 737 N N . SER A 1 94 ? 7.882 9.381 -32.180 1.00 91.31 94 SER A N 1
ATOM 738 C CA . SER A 1 94 ? 8.985 10.353 -32.219 1.00 91.31 94 SER A CA 1
ATOM 739 C C . SER A 1 94 ? 8.703 11.525 -33.160 1.00 91.31 94 SER A C 1
ATOM 741 O O . SER A 1 94 ? 9.130 12.639 -32.872 1.00 91.31 94 SER A O 1
ATOM 743 N N . LYS A 1 95 ? 7.972 11.303 -34.264 1.00 90.62 95 LYS A N 1
ATOM 744 C CA . LYS A 1 95 ? 7.628 12.360 -35.236 1.00 90.62 95 LYS A CA 1
ATOM 745 C C . LYS A 1 95 ? 6.685 13.418 -34.671 1.00 90.62 95 LYS A C 1
ATOM 747 O O . LYS A 1 95 ? 6.745 14.570 -35.089 1.00 90.62 95 LYS A O 1
ATOM 752 N N . ILE A 1 96 ? 5.802 13.020 -33.758 1.00 90.81 96 ILE A N 1
ATOM 753 C CA . ILE A 1 96 ? 4.762 13.890 -33.191 1.00 90.81 96 ILE A CA 1
ATOM 754 C C . ILE A 1 96 ? 5.133 14.455 -31.814 1.00 90.81 96 ILE A C 1
ATOM 756 O O . ILE A 1 96 ? 4.294 15.084 -31.178 1.00 90.81 96 ILE A O 1
ATOM 760 N N . SER A 1 97 ? 6.367 14.227 -31.356 1.00 91.56 97 SER A N 1
ATOM 761 C CA . SER A 1 97 ? 6.835 14.639 -30.031 1.00 91.56 97 SER A CA 1
ATOM 762 C C . SER A 1 97 ? 7.862 15.766 -30.119 1.00 91.56 97 SER A C 1
ATOM 764 O O . SER A 1 97 ? 8.785 15.724 -30.936 1.00 91.56 97 SER A O 1
ATOM 766 N N . ASP A 1 98 ? 7.738 16.760 -29.241 1.00 93.44 98 ASP A N 1
ATOM 767 C CA . ASP A 1 98 ? 8.723 17.838 -29.100 1.00 93.44 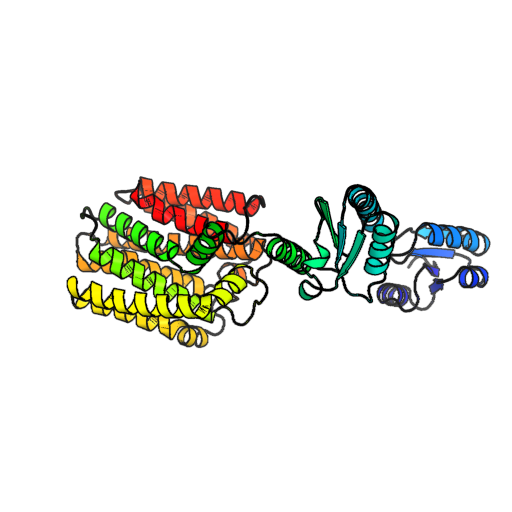98 ASP A CA 1
ATOM 768 C C . ASP A 1 98 ? 10.016 17.340 -28.444 1.00 93.44 98 ASP A C 1
ATOM 770 O O . ASP A 1 98 ? 11.106 17.810 -28.772 1.00 93.44 98 ASP A O 1
ATOM 774 N N . LEU A 1 99 ? 9.894 16.363 -27.542 1.00 94.88 99 LEU A N 1
ATOM 775 C CA . LEU A 1 99 ? 11.013 15.696 -26.892 1.00 94.88 99 LEU A CA 1
ATOM 776 C C . LEU A 1 99 ? 10.790 14.185 -26.830 1.00 94.88 99 LEU A C 1
ATOM 778 O O . LEU A 1 99 ? 9.723 13.718 -26.433 1.00 94.88 99 LEU A O 1
ATOM 782 N N . VAL A 1 100 ? 11.839 13.431 -27.146 1.00 95.81 100 VAL A N 1
ATOM 783 C CA . VAL A 1 100 ? 11.924 11.992 -26.904 1.00 95.81 100 VAL A CA 1
ATOM 784 C C . VAL A 1 100 ? 12.973 11.707 -25.833 1.00 95.81 100 VAL A C 1
ATOM 786 O O . VAL A 1 100 ? 14.112 12.165 -25.926 1.00 95.81 100 VAL A O 1
ATOM 789 N N . ILE A 1 101 ? 12.603 10.931 -24.819 1.00 96.06 101 ILE A N 1
ATOM 790 C CA . ILE A 1 101 ? 13.516 10.452 -23.778 1.00 96.06 101 ILE A CA 1
ATOM 791 C C . ILE A 1 101 ? 13.693 8.955 -23.958 1.00 96.06 101 ILE A C 1
ATOM 793 O O . ILE A 1 101 ? 12.732 8.193 -23.852 1.00 96.06 101 ILE A O 1
ATOM 797 N N . VAL A 1 102 ? 14.929 8.540 -24.219 1.00 95.12 102 VAL A N 1
ATOM 798 C CA . VAL A 1 102 ? 15.303 7.131 -24.333 1.00 95.12 102 VAL A CA 1
ATOM 799 C C . VAL A 1 102 ? 15.985 6.694 -23.044 1.00 95.12 102 VAL A C 1
ATOM 801 O O . VAL A 1 102 ? 16.924 7.347 -22.595 1.00 95.12 102 VAL A O 1
ATOM 804 N N . ILE A 1 103 ? 15.514 5.598 -22.449 1.00 95.31 103 ILE A N 1
ATOM 805 C CA . ILE A 1 103 ? 15.997 5.106 -21.153 1.00 95.31 103 ILE A CA 1
ATOM 806 C C . ILE A 1 103 ? 16.754 3.783 -21.312 1.00 95.31 103 ILE A C 1
ATOM 808 O O . ILE A 1 103 ? 16.228 2.804 -21.857 1.00 95.31 103 ILE A O 1
ATOM 812 N N . GLY A 1 104 ? 17.968 3.710 -20.767 1.00 92.00 104 GLY A N 1
ATOM 813 C CA . GLY A 1 104 ? 18.708 2.455 -20.590 1.00 92.00 104 GLY A CA 1
ATOM 814 C C . GLY A 1 104 ? 20.220 2.643 -20.516 1.00 92.00 104 GLY A C 1
ATOM 815 O O . GLY A 1 104 ? 20.725 3.720 -20.790 1.00 92.00 104 GLY A O 1
ATOM 816 N N . GLY A 1 105 ? 20.963 1.590 -20.175 1.00 88.75 105 GLY A N 1
ATOM 817 C CA . GLY A 1 105 ? 22.416 1.699 -19.968 1.00 88.75 105 GLY A CA 1
ATOM 818 C C . GLY A 1 105 ? 23.185 2.061 -21.241 1.00 88.75 105 GLY A C 1
ATOM 819 O O . GLY A 1 105 ? 22.929 1.455 -22.280 1.00 88.75 105 GLY A O 1
ATOM 820 N N . LYS A 1 106 ? 24.144 2.991 -21.157 1.00 83.56 106 LYS A N 1
ATOM 821 C CA . LYS A 1 106 ? 24.923 3.563 -22.283 1.00 83.56 106 LYS A CA 1
ATOM 822 C C . LYS A 1 106 ? 25.716 2.538 -23.090 1.00 83.56 106 LYS A C 1
ATOM 824 O O . LYS A 1 106 ? 26.050 2.776 -24.248 1.00 83.56 106 LYS A O 1
ATOM 829 N N . HIS A 1 107 ? 25.985 1.376 -22.504 1.00 81.06 107 HIS A N 1
ATOM 830 C CA . HIS A 1 107 ? 26.651 0.255 -23.170 1.00 81.06 107 HIS A CA 1
ATOM 831 C C . HIS A 1 107 ? 25.688 -0.684 -23.919 1.00 81.06 107 HIS A C 1
ATOM 833 O O . HIS A 1 107 ? 26.129 -1.618 -24.581 1.00 81.06 107 HIS A O 1
ATOM 839 N N . SER A 1 108 ? 24.372 -0.458 -23.845 1.00 80.62 108 SER A N 1
ATOM 840 C CA . SER A 1 108 ? 23.378 -1.264 -24.557 1.00 80.62 108 SER A CA 1
ATOM 841 C C . SER A 1 108 ? 23.331 -0.881 -26.034 1.00 80.62 108 SER A C 1
ATOM 843 O O . SER A 1 108 ? 22.843 0.192 -26.392 1.00 80.62 108 SER A O 1
ATOM 845 N N . ALA A 1 109 ? 23.775 -1.786 -26.910 1.00 73.00 109 ALA A N 1
ATOM 846 C CA . ALA A 1 109 ? 23.688 -1.606 -28.360 1.00 73.00 109 ALA A CA 1
ATOM 847 C C . ALA A 1 109 ? 22.245 -1.328 -28.827 1.00 73.00 109 ALA A C 1
ATOM 849 O O . ALA A 1 109 ? 22.012 -0.437 -29.643 1.00 73.00 109 ALA A O 1
ATOM 850 N N . ASN A 1 110 ? 21.259 -2.017 -28.242 1.00 76.12 110 ASN A N 1
ATOM 851 C CA . ASN A 1 110 ? 19.844 -1.828 -28.572 1.00 76.12 110 ASN A CA 1
ATOM 852 C C . ASN A 1 110 ? 19.324 -0.452 -28.151 1.00 76.12 110 ASN A C 1
ATOM 854 O O . ASN A 1 110 ? 18.602 0.193 -28.911 1.00 76.12 110 ASN A O 1
ATOM 858 N N . THR A 1 111 ? 19.686 0.004 -26.950 1.00 85.81 111 THR A N 1
ATOM 859 C CA . THR A 1 111 ? 19.260 1.319 -26.458 1.00 85.81 111 THR A CA 1
ATOM 860 C C . THR A 1 111 ? 19.941 2.437 -27.245 1.00 85.81 111 THR A C 1
ATOM 862 O O . THR A 1 111 ? 19.277 3.396 -27.630 1.00 85.81 111 THR A O 1
ATOM 865 N N . ASN A 1 112 ? 21.225 2.272 -27.580 1.00 84.94 112 ASN A N 1
ATOM 866 C CA . ASN A 1 112 ? 21.954 3.190 -28.453 1.00 84.94 112 ASN A CA 1
ATOM 867 C C . ASN A 1 112 ? 21.304 3.295 -29.833 1.00 84.94 112 ASN A C 1
ATOM 869 O O . ASN A 1 112 ? 21.043 4.400 -30.303 1.00 84.94 112 ASN A O 1
ATOM 873 N N . ARG A 1 113 ? 20.976 2.162 -30.468 1.00 83.19 113 ARG A N 1
ATOM 874 C CA . ARG A 1 113 ? 20.274 2.146 -31.760 1.00 83.19 113 ARG A CA 1
ATOM 875 C C . ARG A 1 113 ? 18.927 2.863 -31.669 1.00 83.19 113 ARG A C 1
ATOM 877 O O . ARG A 1 113 ? 18.620 3.689 -32.524 1.00 83.19 113 ARG A O 1
ATOM 884 N N . LEU A 1 114 ? 18.151 2.593 -30.618 1.00 86.94 114 LEU A N 1
ATOM 885 C CA . LEU A 1 114 ? 16.867 3.252 -30.373 1.00 86.94 114 LEU A CA 1
ATOM 886 C C . LEU A 1 114 ? 17.027 4.774 -30.234 1.00 86.94 114 LEU A C 1
ATOM 888 O O . LEU A 1 114 ? 16.276 5.527 -30.852 1.00 86.94 114 LEU A O 1
ATOM 892 N N . TYR A 1 115 ? 18.039 5.226 -29.490 1.00 91.94 115 TYR A N 1
ATOM 893 C CA . TYR A 1 115 ? 18.367 6.642 -29.350 1.00 91.94 115 TYR A CA 1
ATOM 894 C C . TYR A 1 115 ? 18.749 7.294 -30.678 1.00 91.94 115 TYR A C 1
ATOM 896 O O . TYR A 1 115 ? 18.222 8.360 -30.988 1.00 91.94 115 TYR A O 1
ATOM 904 N N . GLN A 1 116 ? 19.592 6.655 -31.497 1.00 89.25 116 GLN A N 1
ATOM 905 C CA . GLN A 1 116 ? 19.966 7.203 -32.807 1.00 89.25 116 GLN A CA 1
ATOM 906 C C . GLN A 1 116 ? 18.755 7.355 -33.735 1.00 89.25 116 GLN A C 1
ATOM 908 O O . GLN A 1 116 ? 18.611 8.384 -34.393 1.00 89.25 116 GLN A O 1
ATOM 913 N N . ILE A 1 117 ? 17.840 6.379 -33.737 1.00 87.75 117 ILE A N 1
ATOM 914 C CA . ILE A 1 117 ? 16.581 6.472 -34.490 1.00 87.75 117 ILE A CA 1
ATOM 915 C C . ILE A 1 117 ? 15.767 7.683 -34.017 1.00 87.75 117 ILE A C 1
ATOM 917 O O . ILE A 1 117 ? 15.358 8.506 -34.833 1.00 87.75 117 ILE A O 1
ATOM 921 N N . CYS A 1 118 ? 15.569 7.832 -32.704 1.00 91.81 118 CYS A N 1
ATOM 922 C CA . CYS A 1 118 ? 14.805 8.949 -32.143 1.00 91.81 118 CYS A CA 1
ATOM 923 C C . CYS A 1 118 ? 15.466 10.301 -32.446 1.00 91.81 118 CYS A C 1
ATOM 925 O O . CYS A 1 118 ? 14.780 11.252 -32.818 1.00 91.81 118 CYS A O 1
ATOM 927 N N . LYS A 1 119 ? 16.795 10.384 -32.324 1.00 92.44 119 LYS A N 1
ATOM 928 C CA . LYS A 1 119 ? 17.588 11.596 -32.563 1.00 92.44 119 LYS A CA 1
ATOM 929 C C . LYS A 1 119 ? 17.495 12.088 -34.007 1.00 92.44 119 LYS A C 1
ATOM 931 O O . LYS A 1 119 ? 17.482 13.293 -34.223 1.00 92.44 119 LYS A O 1
ATOM 936 N N . ASN A 1 120 ? 17.396 11.176 -34.971 1.00 88.62 120 ASN A N 1
ATOM 937 C CA . ASN A 1 120 ? 17.288 11.526 -36.388 1.00 88.62 120 ASN A CA 1
ATOM 938 C C . ASN A 1 120 ? 15.878 11.974 -36.807 1.00 88.62 120 ASN A C 1
ATOM 940 O O . ASN A 1 120 ? 15.717 12.526 -37.892 1.00 88.62 120 ASN A O 1
ATOM 944 N N . ILE A 1 121 ? 14.854 11.698 -35.993 1.00 89.38 121 ILE A N 1
ATOM 945 C CA . ILE A 1 121 ? 13.442 11.852 -36.380 1.00 89.38 121 ILE A CA 1
ATOM 946 C C . ILE A 1 121 ? 12.730 12.932 -35.561 1.00 89.38 121 ILE A C 1
ATOM 948 O O . ILE A 1 121 ? 11.913 13.675 -36.100 1.00 89.38 121 ILE A O 1
ATOM 952 N N . SER A 1 122 ? 12.996 12.989 -34.258 1.00 88.81 122 SER A N 1
ATOM 953 C CA . SER A 1 122 ? 12.341 13.923 -33.338 1.00 88.81 122 SER A CA 1
ATOM 954 C C . SER A 1 122 ? 13.005 15.299 -33.344 1.00 88.81 122 SER A C 1
ATOM 956 O O . SER A 1 122 ? 14.173 15.439 -33.703 1.00 88.81 122 SER A O 1
ATOM 958 N N . LYS A 1 123 ? 12.276 16.326 -32.884 1.00 89.00 123 LYS A N 1
ATOM 959 C CA . LYS A 1 123 ? 12.833 17.682 -32.718 1.00 89.00 123 LYS A CA 1
ATOM 960 C C . LYS A 1 123 ? 13.978 17.709 -31.704 1.00 89.00 123 LYS A C 1
ATOM 962 O O . LYS A 1 123 ? 14.940 18.457 -31.868 1.00 89.00 123 LYS A O 1
ATOM 967 N N . ARG A 1 124 ? 13.864 16.903 -30.645 1.00 94.25 124 ARG A N 1
ATOM 968 C CA . ARG A 1 124 ? 14.888 16.733 -29.617 1.00 94.25 124 ARG A CA 1
ATOM 969 C C . ARG A 1 124 ? 14.819 15.323 -29.049 1.00 94.25 124 ARG A C 1
ATOM 971 O O . ARG A 1 124 ? 13.745 14.869 -28.671 1.00 94.25 124 ARG A O 1
ATOM 978 N N . ALA A 1 125 ? 15.970 14.671 -28.913 1.00 94.81 125 ALA A N 1
ATOM 979 C CA . ALA A 1 125 ? 16.088 13.394 -28.218 1.00 94.81 125 ALA A CA 1
ATOM 980 C C . ALA A 1 125 ? 17.192 13.456 -27.163 1.00 94.81 125 ALA A C 1
ATOM 982 O O . ALA A 1 125 ? 18.313 13.881 -27.459 1.00 94.81 125 ALA A O 1
ATOM 983 N N . ILE A 1 126 ? 16.901 12.968 -25.959 1.00 94.50 126 ILE A N 1
ATOM 984 C CA . ILE A 1 126 ? 17.888 12.801 -24.887 1.00 94.50 126 ILE A CA 1
ATOM 985 C C . ILE A 1 126 ? 17.973 11.341 -24.456 1.00 94.50 126 ILE A C 1
ATOM 987 O O . ILE A 1 126 ? 17.012 10.577 -24.572 1.00 94.50 126 ILE A O 1
ATOM 991 N N . TYR A 1 127 ? 19.152 10.970 -23.971 1.00 94.69 127 TYR A N 1
ATOM 992 C CA . TYR A 1 127 ? 19.469 9.621 -23.543 1.00 94.69 127 TYR A CA 1
ATOM 993 C C . TYR A 1 127 ? 19.878 9.637 -22.072 1.00 94.69 127 TYR A C 1
ATOM 995 O O . TYR A 1 127 ? 20.835 10.321 -21.720 1.00 94.69 127 TYR A O 1
ATOM 1003 N N . VAL A 1 128 ? 19.153 8.899 -21.229 1.00 95.06 128 VAL A N 1
ATOM 1004 C CA . VAL A 1 128 ? 19.389 8.830 -19.782 1.00 95.06 128 VAL A CA 1
ATOM 1005 C C . VAL A 1 128 ? 19.486 7.381 -19.307 1.00 95.06 128 VAL A C 1
ATOM 1007 O O . VAL A 1 128 ? 18.758 6.506 -19.783 1.00 95.06 128 VAL A O 1
ATOM 1010 N N . GLU A 1 129 ? 20.361 7.108 -18.339 1.00 94.12 129 GLU A N 1
ATOM 1011 C CA . GLU A 1 129 ? 20.416 5.802 -17.672 1.00 94.12 129 GLU A CA 1
ATOM 1012 C C . GLU A 1 129 ? 19.510 5.772 -16.440 1.00 94.12 129 GLU A C 1
ATOM 1014 O O . GLU A 1 129 ? 19.040 4.704 -16.056 1.00 94.12 129 GLU A O 1
ATOM 1019 N N . ASN A 1 130 ? 19.250 6.928 -15.821 1.00 88.81 130 ASN A N 1
ATOM 1020 C CA . ASN A 1 130 ? 18.375 7.055 -14.658 1.00 88.81 130 ASN A CA 1
ATOM 1021 C C . ASN A 1 130 ? 17.749 8.454 -14.515 1.00 88.81 130 ASN A C 1
ATOM 1023 O O . ASN A 1 130 ? 18.080 9.394 -15.234 1.00 88.81 130 ASN A O 1
ATOM 1027 N N . GLU A 1 131 ? 16.837 8.592 -13.552 1.00 87.81 131 GLU A N 1
ATOM 1028 C CA . GLU A 1 131 ? 16.088 9.818 -13.279 1.00 87.81 131 GLU A CA 1
ATOM 1029 C C . GLU A 1 131 ? 16.950 11.027 -12.879 1.00 87.81 131 GLU A C 1
ATOM 1031 O O . GLU A 1 131 ? 16.514 12.164 -13.045 1.00 87.81 131 GLU A O 1
ATOM 1036 N N . ASN A 1 132 ? 18.162 10.824 -12.355 1.00 89.12 132 ASN A N 1
ATOM 1037 C CA . ASN A 1 132 ? 19.005 11.924 -11.875 1.00 89.12 132 ASN A CA 1
ATOM 1038 C C . ASN A 1 132 ? 19.721 12.667 -13.007 1.00 89.12 132 ASN A C 1
ATOM 1040 O O . ASN A 1 132 ? 20.231 13.760 -12.784 1.00 89.12 132 ASN A O 1
ATOM 1044 N N . GLU A 1 133 ? 19.745 12.094 -14.211 1.00 92.88 133 GLU A N 1
ATOM 1045 C CA . GLU A 1 133 ? 20.300 12.739 -15.405 1.00 92.88 133 GLU A CA 1
ATOM 1046 C C . GLU A 1 133 ? 19.323 13.741 -16.041 1.00 92.88 133 GLU A C 1
ATOM 1048 O O . GLU A 1 133 ? 19.706 14.465 -16.953 1.00 92.88 133 GLU A O 1
ATOM 1053 N N . LEU A 1 134 ? 18.075 13.811 -15.559 1.00 91.81 134 LEU A N 1
ATOM 1054 C CA . LEU A 1 134 ? 17.090 14.784 -16.022 1.00 91.81 134 LEU A CA 1
ATOM 1055 C C . LEU A 1 134 ? 17.172 16.106 -15.257 1.00 91.81 134 LEU A C 1
ATOM 1057 O O . LEU A 1 134 ? 17.113 16.143 -14.024 1.00 91.81 134 LEU A O 1
ATOM 1061 N N . SER A 1 135 ? 17.166 17.204 -16.007 1.00 88.38 135 SER A N 1
ATOM 1062 C CA . SER A 1 135 ? 17.089 18.570 -15.493 1.00 88.38 135 SER A CA 1
ATOM 1063 C C . SER A 1 135 ? 15.824 19.293 -15.967 1.00 88.38 135 SER A C 1
ATOM 1065 O O . SER A 1 135 ? 15.192 18.923 -16.955 1.00 88.38 135 SER A O 1
ATOM 1067 N N . ILE A 1 136 ? 15.440 20.372 -15.276 1.00 86.38 136 ILE A N 1
ATOM 1068 C CA . ILE A 1 136 ? 14.284 21.184 -15.689 1.00 86.38 136 ILE A CA 1
ATOM 1069 C C . ILE A 1 136 ? 14.520 21.888 -17.035 1.00 86.38 136 ILE A C 1
ATOM 1071 O O . ILE A 1 136 ? 13.584 22.094 -17.805 1.00 86.38 136 ILE A O 1
ATOM 1075 N N . SER A 1 137 ? 15.780 22.206 -17.355 1.00 88.38 137 SER A N 1
ATOM 1076 C CA . SER A 1 137 ? 16.183 22.725 -18.667 1.00 88.38 137 SER A CA 1
ATOM 1077 C C . SER A 1 137 ? 15.869 21.744 -19.794 1.00 88.38 137 SER A C 1
ATOM 1079 O O . SER A 1 137 ? 15.439 22.174 -20.865 1.00 88.38 137 SER A O 1
ATOM 1081 N N . ASP A 1 138 ? 15.967 20.438 -19.529 1.00 89.00 138 ASP A N 1
ATOM 1082 C CA . ASP A 1 138 ? 15.614 19.382 -20.483 1.00 89.00 138 ASP A CA 1
ATOM 1083 C C . ASP A 1 138 ? 14.109 19.252 -20.707 1.00 89.00 138 ASP A C 1
ATOM 1085 O O . ASP A 1 138 ? 13.693 18.399 -21.480 1.00 89.00 138 ASP A O 1
ATOM 1089 N N . LEU A 1 139 ? 13.271 20.068 -20.070 1.00 89.06 139 LEU A N 1
ATOM 1090 C CA . LEU A 1 139 ? 11.814 20.048 -20.238 1.00 89.06 139 LEU A CA 1
ATOM 1091 C C . LEU A 1 139 ? 11.260 21.422 -20.634 1.00 89.06 139 LEU A C 1
ATOM 1093 O O . LEU A 1 139 ? 10.054 21.584 -20.806 1.00 89.06 139 LEU A O 1
ATOM 1097 N N . LYS A 1 140 ? 12.139 22.414 -20.811 1.00 86.81 140 LYS A N 1
ATOM 1098 C CA . LYS A 1 140 ? 11.753 23.764 -21.212 1.00 86.81 140 LYS A CA 1
ATOM 1099 C C . LYS A 1 140 ? 11.162 23.758 -22.626 1.00 86.81 140 LYS A C 1
ATOM 1101 O O . LYS A 1 140 ? 11.760 23.179 -23.534 1.00 86.81 140 LYS A O 1
ATOM 1106 N N . ASP A 1 141 ? 10.011 24.416 -22.774 1.00 86.06 141 ASP A N 1
ATOM 1107 C CA . ASP A 1 141 ? 9.269 24.598 -24.031 1.00 86.06 141 ASP A CA 1
ATOM 1108 C C . ASP A 1 141 ? 8.837 23.282 -24.719 1.00 86.06 141 ASP A C 1
ATOM 1110 O O . ASP A 1 141 ? 8.646 23.230 -25.933 1.00 86.06 141 ASP A O 1
ATOM 1114 N N . VAL A 1 142 ? 8.664 22.206 -23.939 1.00 90.12 142 VAL A N 1
ATOM 1115 C CA . VAL A 1 142 ? 8.182 20.895 -24.409 1.00 90.12 142 VAL A CA 1
ATOM 1116 C C . VAL A 1 142 ? 6.686 20.762 -24.112 1.00 90.12 142 VAL A C 1
ATOM 1118 O O . VAL A 1 142 ? 6.298 20.710 -22.947 1.00 90.12 142 VAL A O 1
ATOM 1121 N N . ASN A 1 143 ? 5.844 20.663 -25.148 1.00 85.94 143 ASN A N 1
ATOM 1122 C CA . ASN A 1 143 ? 4.402 20.423 -24.978 1.00 85.94 143 ASN A CA 1
ATOM 1123 C C . ASN A 1 143 ? 4.057 18.935 -25.072 1.00 85.94 143 ASN A C 1
ATOM 1125 O O . ASN A 1 143 ? 3.180 18.446 -24.363 1.00 85.94 143 ASN A O 1
ATOM 1129 N N . THR A 1 144 ? 4.753 18.214 -25.950 1.00 88.50 144 THR A N 1
ATOM 1130 C CA . THR A 1 144 ? 4.550 16.784 -26.189 1.00 88.50 144 THR A CA 1
ATOM 1131 C C . THR A 1 144 ? 5.833 16.012 -25.913 1.00 88.50 144 THR A C 1
ATOM 1133 O O . THR A 1 144 ? 6.891 16.292 -26.478 1.00 88.50 144 THR A O 1
ATOM 1136 N N . LEU A 1 145 ? 5.737 15.039 -25.011 1.00 92.56 145 LEU A N 1
ATOM 1137 C CA . LEU A 1 145 ? 6.853 14.215 -24.573 1.00 92.56 145 LEU A CA 1
ATOM 1138 C C . LEU A 1 145 ? 6.557 12.745 -24.862 1.00 92.56 145 LEU A C 1
ATOM 1140 O O . LEU A 1 145 ? 5.528 12.227 -24.429 1.00 92.56 145 LEU A O 1
ATOM 1144 N N . PHE A 1 146 ? 7.508 12.061 -25.489 1.00 93.38 146 PHE A N 1
ATOM 1145 C CA . PHE A 1 146 ? 7.494 10.612 -25.641 1.00 93.38 146 PHE A CA 1
ATOM 1146 C C . PHE A 1 146 ? 8.630 9.974 -24.839 1.00 93.38 146 PHE A C 1
ATOM 1148 O O . PHE A 1 146 ? 9.790 10.371 -24.942 1.00 93.38 146 PHE A O 1
ATOM 1155 N N . ILE A 1 147 ? 8.290 8.974 -24.027 1.00 93.75 147 ILE A N 1
ATOM 1156 C CA . ILE A 1 147 ? 9.248 8.188 -23.250 1.00 93.75 147 ILE A CA 1
ATOM 1157 C C . ILE A 1 147 ? 9.306 6.790 -23.853 1.00 93.75 147 ILE A C 1
ATOM 1159 O O . ILE A 1 147 ? 8.280 6.133 -24.019 1.00 93.75 147 ILE A O 1
ATOM 1163 N N . THR A 1 148 ? 10.514 6.325 -24.147 1.00 92.12 148 THR A N 1
ATOM 1164 C CA . THR A 1 148 ? 10.770 4.964 -24.617 1.00 92.12 148 THR A CA 1
ATOM 1165 C C . THR A 1 148 ? 11.985 4.380 -23.909 1.00 92.12 148 THR A C 1
ATOM 1167 O O . THR A 1 148 ? 12.753 5.084 -23.251 1.00 92.12 148 THR A O 1
ATOM 1170 N N . ALA A 1 149 ? 12.165 3.070 -24.010 1.00 91.00 149 ALA A N 1
ATOM 1171 C CA . ALA A 1 149 ? 13.198 2.370 -23.273 1.00 91.00 149 ALA A CA 1
ATOM 1172 C C . ALA A 1 149 ? 13.770 1.197 -24.065 1.00 91.00 149 ALA A C 1
ATOM 1174 O O . ALA A 1 149 ? 13.085 0.559 -24.868 1.00 91.00 149 ALA A O 1
ATOM 1175 N N . GLY A 1 150 ? 15.046 0.904 -23.817 1.00 85.56 150 GLY A N 1
ATOM 1176 C CA . GLY A 1 150 ? 15.684 -0.296 -24.344 1.00 85.56 150 GLY A CA 1
ATOM 1177 C C . GLY A 1 150 ? 15.036 -1.574 -23.808 1.00 85.56 150 GLY A C 1
ATOM 1178 O O . GLY A 1 150 ? 14.479 -1.597 -22.716 1.00 85.56 150 GLY A O 1
ATOM 1179 N N . ALA A 1 151 ? 15.158 -2.674 -24.552 1.00 77.94 151 ALA A N 1
ATOM 1180 C CA . ALA A 1 151 ? 14.571 -3.962 -24.164 1.00 77.94 151 ALA A CA 1
ATOM 1181 C C . ALA A 1 151 ? 15.093 -4.506 -22.817 1.00 77.94 151 ALA A C 1
ATOM 1183 O O . ALA A 1 151 ? 14.402 -5.268 -22.150 1.00 77.94 151 ALA A O 1
ATOM 1184 N N . SER A 1 152 ? 16.307 -4.114 -22.423 1.00 80.06 152 SER A N 1
ATOM 1185 C CA . SER A 1 152 ? 16.938 -4.471 -21.147 1.00 80.06 152 SER A CA 1
ATOM 1186 C C . SER A 1 152 ? 16.603 -3.506 -20.006 1.00 80.06 152 SER A C 1
ATOM 1188 O O . SER A 1 152 ? 17.115 -3.665 -18.899 1.00 80.06 152 SER A O 1
ATOM 1190 N N . THR A 1 153 ? 15.800 -2.476 -20.271 1.00 81.19 153 THR A N 1
ATOM 1191 C CA . THR A 1 153 ? 15.434 -1.462 -19.288 1.00 81.19 153 THR A CA 1
ATOM 1192 C C . THR A 1 153 ? 14.168 -1.905 -18.555 1.00 81.19 153 THR A C 1
ATOM 1194 O O . THR A 1 153 ? 13.126 -2.088 -19.184 1.00 81.19 153 THR A O 1
ATOM 1197 N N . PRO A 1 154 ? 14.222 -2.087 -17.229 1.00 75.94 154 PRO A N 1
ATOM 1198 C CA . PRO A 1 154 ? 13.070 -2.555 -16.472 1.00 75.94 154 PRO A CA 1
ATOM 1199 C C . PRO A 1 154 ? 12.012 -1.453 -16.287 1.00 75.94 154 PRO A C 1
ATOM 1201 O O . PRO A 1 154 ? 12.354 -0.278 -16.146 1.00 75.94 154 PRO A O 1
ATOM 1204 N N . ASN A 1 155 ? 10.732 -1.837 -16.200 1.00 74.69 155 ASN A N 1
ATOM 1205 C CA . ASN A 1 155 ? 9.601 -0.900 -16.071 1.00 74.69 155 ASN A CA 1
ATOM 1206 C C . ASN A 1 155 ? 9.750 0.086 -14.903 1.00 74.69 155 ASN A C 1
ATOM 1208 O O . ASN A 1 155 ? 9.490 1.274 -15.071 1.00 74.69 155 ASN A O 1
ATOM 1212 N N . TRP A 1 156 ? 10.257 -0.369 -13.752 1.00 72.00 156 TRP A N 1
ATOM 1213 C CA . TRP A 1 156 ? 10.452 0.491 -12.578 1.00 72.00 156 TRP A CA 1
ATOM 1214 C C . TRP A 1 156 ? 11.369 1.693 -12.852 1.00 72.00 156 TRP A C 1
ATOM 1216 O O . TRP A 1 156 ? 11.249 2.730 -12.198 1.00 72.00 156 TRP A O 1
ATOM 1226 N N . LEU A 1 157 ? 12.303 1.567 -13.800 1.00 80.56 157 LEU A N 1
ATOM 1227 C CA . LEU A 1 157 ? 13.201 2.652 -14.186 1.00 80.56 157 LEU A CA 1
ATOM 1228 C C . LEU A 1 157 ? 12.482 3.652 -15.100 1.00 80.56 157 LEU A C 1
ATOM 1230 O O . LEU A 1 157 ? 12.642 4.858 -14.935 1.00 80.56 157 LEU A O 1
ATOM 1234 N N . ILE A 1 158 ? 11.623 3.155 -15.994 1.00 85.38 158 ILE A N 1
ATOM 1235 C CA . ILE A 1 158 ? 10.751 3.978 -16.842 1.00 85.38 158 ILE A CA 1
ATOM 1236 C C . ILE A 1 158 ? 9.824 4.832 -15.970 1.00 85.38 158 ILE A C 1
ATOM 1238 O O . ILE A 1 158 ? 9.769 6.050 -16.130 1.00 85.38 158 ILE A O 1
ATOM 1242 N N . GLU A 1 159 ? 9.182 4.217 -14.977 1.00 77.19 159 GLU A N 1
ATOM 1243 C CA . GLU A 1 159 ? 8.296 4.900 -14.027 1.00 77.19 159 GLU A CA 1
ATOM 1244 C C . GLU A 1 159 ? 9.023 5.959 -13.183 1.00 77.19 159 GLU A C 1
ATOM 1246 O O . GLU A 1 159 ? 8.454 7.000 -12.849 1.00 77.19 159 GLU A O 1
ATOM 1251 N N . ARG A 1 160 ? 10.289 5.723 -12.810 1.00 78.38 160 ARG A N 1
ATOM 1252 C CA . ARG A 1 160 ? 11.106 6.711 -12.084 1.00 78.38 160 ARG A CA 1
ATOM 1253 C C . ARG A 1 160 ? 11.400 7.941 -12.933 1.00 78.38 160 ARG A C 1
ATOM 1255 O O . ARG A 1 160 ? 11.250 9.059 -12.441 1.00 78.38 160 ARG A O 1
ATOM 1262 N N . VAL A 1 161 ? 11.771 7.737 -14.193 1.00 88.19 161 VAL A N 1
ATOM 1263 C CA . VAL A 1 161 ? 12.025 8.818 -15.152 1.00 88.19 161 VAL A CA 1
ATOM 1264 C C . VAL A 1 161 ? 10.737 9.596 -15.429 1.00 88.19 161 VAL A C 1
ATOM 1266 O O . VAL A 1 161 ? 10.720 10.814 -15.265 1.00 88.19 161 VAL A O 1
ATOM 1269 N N . GLU A 1 162 ? 9.629 8.915 -15.739 1.00 85.56 162 GLU A N 1
ATOM 1270 C CA . GLU A 1 162 ? 8.316 9.548 -15.935 1.00 85.56 162 GLU A CA 1
ATOM 1271 C C . GLU A 1 162 ? 7.910 10.396 -14.719 1.00 85.56 162 GLU A C 1
ATOM 1273 O O . GLU A 1 162 ? 7.453 11.535 -14.840 1.00 85.56 162 GLU A O 1
ATOM 1278 N N . ARG A 1 163 ? 8.120 9.868 -13.514 1.00 76.06 163 ARG A N 1
ATOM 1279 C CA . ARG A 1 163 ? 7.818 10.581 -12.275 1.00 76.06 163 ARG A CA 1
ATOM 1280 C C . ARG A 1 163 ? 8.698 11.805 -12.081 1.00 76.06 163 ARG A C 1
ATOM 1282 O O . ARG A 1 163 ? 8.171 12.854 -11.726 1.00 76.06 163 ARG A O 1
ATOM 1289 N N . LYS A 1 164 ? 10.005 11.699 -12.318 1.00 84.00 164 LYS A N 1
ATOM 1290 C CA . LYS A 1 164 ? 10.920 12.841 -12.215 1.00 84.00 164 LYS A CA 1
ATOM 1291 C C . LYS A 1 164 ? 10.494 13.967 -13.148 1.00 84.00 164 LYS A C 1
ATOM 1293 O O . LYS A 1 164 ? 10.500 15.127 -12.754 1.00 84.00 164 LYS A O 1
ATOM 1298 N N . ILE A 1 165 ? 10.042 13.628 -14.349 1.00 87.31 165 ILE A N 1
ATOM 1299 C CA . ILE A 1 165 ? 9.490 14.592 -15.303 1.00 87.31 165 ILE A CA 1
ATOM 1300 C C . ILE A 1 165 ? 8.231 15.241 -14.735 1.00 87.31 165 ILE A C 1
ATOM 1302 O O . ILE A 1 165 ? 8.124 16.466 -14.742 1.00 87.31 165 ILE A O 1
ATOM 1306 N N . LYS A 1 166 ? 7.298 14.455 -14.180 1.00 82.00 166 LYS A N 1
ATOM 1307 C CA . LYS A 1 166 ? 6.110 14.991 -13.493 1.00 82.00 166 LYS A CA 1
ATOM 1308 C C . LYS A 1 166 ? 6.488 15.901 -12.319 1.00 82.00 166 LYS A C 1
ATOM 1310 O O . LYS A 1 166 ? 5.797 16.883 -12.085 1.00 82.00 166 LYS A O 1
ATOM 1315 N N . GLU A 1 167 ? 7.553 15.601 -11.578 1.00 77.12 167 GLU A N 1
ATOM 1316 C CA . GLU A 1 167 ? 8.053 16.445 -10.483 1.00 77.12 167 GLU A CA 1
ATOM 1317 C C . GLU A 1 167 ? 8.640 17.763 -10.996 1.00 77.12 167 GLU A C 1
ATOM 1319 O O . GLU A 1 167 ? 8.314 18.815 -10.459 1.00 77.12 167 GLU A O 1
ATOM 1324 N N . LEU A 1 168 ? 9.460 17.716 -12.049 1.00 82.38 168 LEU A N 1
ATOM 1325 C CA . LEU A 1 168 ? 10.083 18.896 -12.655 1.00 82.38 168 LEU A CA 1
ATOM 1326 C C . LEU A 1 168 ? 9.071 19.799 -13.384 1.00 82.38 168 LEU A C 1
ATOM 1328 O O . LEU A 1 168 ? 9.295 21.000 -13.493 1.00 82.38 168 LEU A O 1
ATOM 1332 N N . THR A 1 169 ? 7.963 19.234 -13.877 1.00 77.88 169 THR A N 1
ATOM 1333 C CA . THR A 1 169 ? 6.913 19.963 -14.621 1.00 77.88 169 THR A CA 1
ATOM 1334 C C . THR A 1 169 ? 5.722 20.377 -13.761 1.00 77.88 169 THR A C 1
ATOM 1336 O O . THR A 1 169 ? 4.969 21.278 -14.141 1.00 77.88 169 THR A O 1
ATOM 1339 N N . LYS A 1 170 ? 5.529 19.767 -12.583 1.00 69.25 170 LYS A N 1
ATOM 1340 C CA . LYS A 1 170 ? 4.475 20.187 -11.655 1.00 69.25 170 LYS A CA 1
ATOM 1341 C C . LYS A 1 170 ? 4.809 21.557 -11.079 1.00 69.25 170 LYS A C 1
ATOM 1343 O O . LYS A 1 170 ? 5.716 21.702 -10.266 1.00 69.25 170 LYS A O 1
ATOM 1348 N N . LYS A 1 171 ? 3.966 22.545 -11.388 1.00 60.41 171 LYS A N 1
ATOM 1349 C CA . LYS A 1 171 ? 3.794 23.697 -10.496 1.00 60.41 171 LYS A CA 1
ATOM 1350 C C . LYS A 1 171 ? 3.392 23.162 -9.124 1.00 60.41 171 LYS A C 1
ATOM 1352 O O . LYS A 1 171 ? 2.442 22.381 -9.029 1.00 60.41 171 LYS A O 1
ATOM 1357 N N . GLU A 1 172 ? 4.123 23.549 -8.080 1.00 60.69 172 GLU A N 1
ATOM 1358 C CA . GLU A 1 172 ? 3.785 23.171 -6.709 1.00 60.69 172 GLU A CA 1
ATOM 1359 C C . GLU A 1 172 ? 2.358 23.630 -6.399 1.00 60.69 172 GLU A C 1
ATOM 1361 O O . GLU A 1 172 ? 2.077 24.813 -6.229 1.00 60.69 172 GLU A O 1
ATOM 1366 N N . ASN A 1 173 ? 1.433 22.674 -6.358 1.00 72.19 173 ASN A N 1
ATOM 1367 C CA . ASN A 1 173 ? 0.065 22.923 -5.952 1.00 72.19 173 ASN A CA 1
ATOM 1368 C C . ASN A 1 173 ? -0.056 22.563 -4.472 1.00 72.19 173 ASN A C 1
ATOM 1370 O O . ASN A 1 173 ? 0.124 21.403 -4.081 1.00 72.19 173 ASN A O 1
ATOM 1374 N N . ILE A 1 174 ? -0.378 23.561 -3.651 1.00 79.75 174 ILE A N 1
ATOM 1375 C CA . ILE A 1 174 ? -0.513 23.399 -2.204 1.00 79.75 174 ILE A CA 1
ATOM 1376 C C . ILE A 1 174 ? -1.530 22.308 -1.841 1.00 79.75 174 ILE A C 1
ATOM 1378 O O . ILE A 1 174 ? -1.273 21.522 -0.932 1.00 79.75 174 ILE A O 1
ATOM 1382 N N . PHE A 1 175 ? -2.612 22.162 -2.616 1.00 78.12 175 PHE A N 1
ATOM 1383 C CA . PHE A 1 175 ? -3.617 21.117 -2.409 1.00 78.12 175 PHE A CA 1
ATOM 1384 C C . PHE A 1 175 ? -3.045 19.710 -2.611 1.00 78.12 175 PHE A C 1
ATOM 1386 O O . PHE A 1 175 ? -3.338 18.809 -1.828 1.00 78.12 175 PHE A O 1
ATOM 1393 N N . ILE A 1 176 ? -2.181 19.520 -3.613 1.00 76.81 176 ILE A N 1
ATOM 1394 C CA . ILE A 1 176 ? -1.528 18.228 -3.874 1.00 76.81 176 ILE A CA 1
ATOM 1395 C C . ILE A 1 176 ? -0.542 17.899 -2.751 1.00 76.81 176 ILE A C 1
ATOM 1397 O O . ILE A 1 176 ? -0.494 16.761 -2.292 1.00 76.81 176 ILE A O 1
ATOM 1401 N N . ASN A 1 177 ? 0.219 18.885 -2.272 1.00 77.44 177 ASN A N 1
ATOM 1402 C CA . ASN A 1 177 ? 1.142 18.691 -1.152 1.00 77.44 177 ASN A CA 1
ATOM 1403 C C . ASN A 1 177 ? 0.402 18.336 0.146 1.00 77.44 177 ASN A C 1
ATOM 1405 O O . ASN A 1 177 ? 0.816 17.411 0.846 1.00 77.44 177 ASN A O 1
ATOM 1409 N N . ILE A 1 178 ? -0.713 19.014 0.436 1.00 83.12 178 ILE A N 1
ATOM 1410 C CA . ILE A 1 178 ? -1.576 18.700 1.581 1.00 83.12 178 ILE A CA 1
ATOM 1411 C C . ILE A 1 178 ? -2.141 17.283 1.445 1.00 83.12 178 ILE A C 1
ATOM 1413 O O . ILE A 1 178 ? -2.008 16.487 2.371 1.00 83.12 178 ILE A O 1
ATOM 1417 N N . PHE A 1 179 ? -2.706 16.931 0.287 1.00 82.44 179 PHE A N 1
ATOM 1418 C CA . PHE A 1 179 ? -3.246 15.593 0.042 1.00 82.44 179 PHE A CA 1
ATOM 1419 C C . PHE A 1 179 ? -2.178 14.502 0.206 1.00 82.44 179 PHE A C 1
ATOM 1421 O O . PHE A 1 179 ? -2.391 13.509 0.902 1.00 82.44 179 PHE A O 1
ATOM 1428 N N . ASN A 1 180 ? -0.991 14.721 -0.363 1.00 77.94 180 ASN A N 1
ATOM 1429 C CA . ASN A 1 180 ? 0.147 13.820 -0.226 1.00 77.94 180 ASN A CA 1
ATOM 1430 C C . ASN A 1 180 ? 0.551 13.647 1.240 1.00 77.94 180 ASN A C 1
ATOM 1432 O O . ASN A 1 180 ? 0.746 12.517 1.681 1.00 77.94 180 ASN A O 1
ATOM 1436 N N . PHE A 1 181 ? 0.629 14.731 2.015 1.00 83.50 181 PHE A N 1
ATOM 1437 C CA . PHE A 1 181 ? 0.922 14.656 3.445 1.00 83.50 181 PHE A CA 1
ATOM 1438 C C . PHE A 1 181 ? -0.144 13.857 4.212 1.00 83.50 181 PHE A C 1
ATOM 1440 O O . PHE A 1 181 ? 0.198 12.931 4.946 1.00 83.50 181 PHE A O 1
ATOM 1447 N N . ILE A 1 182 ? -1.428 14.156 3.991 1.00 85.81 182 ILE A N 1
ATOM 1448 C CA . ILE A 1 182 ? -2.571 13.453 4.599 1.00 85.81 182 ILE A CA 1
ATOM 1449 C C . ILE A 1 182 ? -2.516 11.951 4.281 1.00 85.81 182 ILE A C 1
ATOM 1451 O O . ILE A 1 182 ? -2.718 11.117 5.159 1.00 85.81 182 ILE A O 1
ATOM 1455 N N . SER A 1 183 ? -2.177 11.582 3.045 1.00 80.12 183 SER A N 1
ATOM 1456 C CA . SER A 1 183 ? -2.093 10.175 2.641 1.00 80.12 183 SER A CA 1
ATOM 1457 C C . SER A 1 183 ? -1.009 9.390 3.392 1.00 80.12 183 SER A C 1
ATOM 1459 O O . SER A 1 183 ? -1.154 8.193 3.645 1.00 80.12 183 SER A O 1
ATOM 1461 N N . VAL A 1 184 ? 0.090 10.048 3.781 1.00 80.75 184 VAL A N 1
ATOM 1462 C CA . VAL A 1 184 ? 1.202 9.392 4.479 1.00 80.75 184 VAL A CA 1
ATOM 1463 C C . VAL A 1 184 ? 1.146 9.544 5.996 1.00 80.75 184 VAL A C 1
ATOM 1465 O O . VAL A 1 184 ? 1.861 8.805 6.671 1.00 80.75 184 VAL A O 1
ATOM 1468 N N . SER A 1 185 ? 0.301 10.436 6.521 1.00 87.00 185 SER A N 1
ATOM 1469 C CA . SER A 1 185 ? 0.196 10.750 7.951 1.00 87.00 185 SER A CA 1
ATOM 1470 C C . SER A 1 185 ? -0.543 9.695 8.775 1.00 87.00 185 SER A C 1
ATOM 1472 O O . SER A 1 185 ? -0.541 9.791 9.994 1.00 87.00 185 SER A O 1
ATOM 1474 N N . GLY A 1 186 ? -1.173 8.696 8.145 1.00 88.88 186 GLY A N 1
ATOM 1475 C CA . GLY A 1 186 ? -1.949 7.661 8.841 1.00 88.88 186 GLY A CA 1
ATOM 1476 C C . GLY A 1 186 ? -3.335 8.122 9.305 1.00 88.88 186 GLY A C 1
ATOM 1477 O O . GLY A 1 186 ? -4.032 7.375 9.986 1.00 88.88 186 GLY A O 1
ATOM 1478 N N . ILE A 1 187 ? -3.771 9.326 8.928 1.00 92.00 187 ILE A N 1
ATOM 1479 C CA . ILE A 1 187 ? -5.052 9.880 9.386 1.00 92.00 187 ILE A CA 1
ATOM 1480 C C . ILE A 1 187 ? -6.262 9.049 8.930 1.00 92.00 187 ILE A C 1
ATOM 1482 O O . ILE A 1 187 ? -7.195 8.852 9.702 1.00 92.00 187 ILE A O 1
ATOM 1486 N N . PHE A 1 188 ? -6.216 8.472 7.723 1.00 92.31 188 PHE A N 1
ATOM 1487 C CA . PHE A 1 188 ? -7.255 7.556 7.234 1.00 92.31 188 PHE A CA 1
ATOM 1488 C C . PHE A 1 188 ? -7.344 6.276 8.065 1.00 92.31 188 PHE A C 1
ATOM 1490 O O . PHE A 1 188 ? -8.439 5.780 8.303 1.00 92.31 188 PHE A O 1
ATOM 1497 N N . THR A 1 189 ? -6.215 5.788 8.580 1.00 93.00 189 THR A N 1
ATOM 1498 C CA . THR A 1 189 ? -6.172 4.669 9.526 1.00 93.00 189 THR A CA 1
ATOM 1499 C C . THR A 1 189 ? -6.883 5.032 10.833 1.00 93.00 189 THR A C 1
ATOM 1501 O O . THR A 1 189 ? -7.644 4.229 11.368 1.00 93.00 189 THR A O 1
ATOM 1504 N N . GLY A 1 190 ? -6.690 6.262 11.321 1.00 95.38 190 GLY A N 1
ATOM 1505 C CA . GLY A 1 190 ? -7.439 6.793 12.461 1.00 95.38 190 GLY A CA 1
ATOM 1506 C C . GLY A 1 190 ? -8.946 6.849 12.190 1.00 95.38 190 GLY A C 1
ATOM 1507 O O . GLY A 1 190 ? -9.730 6.343 12.988 1.00 95.38 190 GLY A O 1
ATOM 1508 N N . PHE A 1 191 ? -9.366 7.384 11.040 1.00 95.81 191 PHE A N 1
ATOM 1509 C CA . PHE A 1 191 ? -10.786 7.429 10.672 1.00 95.81 191 PHE A CA 1
ATOM 1510 C C . PHE A 1 191 ? -11.411 6.040 10.491 1.00 95.81 191 PHE A C 1
ATOM 1512 O O . PHE A 1 191 ? -12.549 5.831 10.904 1.00 95.81 191 PHE A O 1
ATOM 1519 N N . ALA A 1 192 ? -10.681 5.077 9.926 1.00 96.31 192 ALA A N 1
ATOM 1520 C CA . ALA A 1 192 ? -11.146 3.697 9.823 1.00 96.31 192 ALA A CA 1
ATOM 1521 C C . ALA A 1 192 ? -11.357 3.067 11.210 1.00 96.31 192 ALA A C 1
ATOM 1523 O O . ALA A 1 192 ? -12.370 2.412 11.445 1.00 96.31 192 ALA A O 1
ATOM 1524 N N . ALA A 1 193 ? -10.443 3.308 12.158 1.00 96.94 193 ALA A N 1
ATOM 1525 C CA . ALA A 1 193 ? -10.590 2.846 13.539 1.00 96.94 193 ALA A CA 1
ATOM 1526 C C . ALA A 1 193 ? -11.809 3.466 14.237 1.00 96.94 193 ALA A C 1
ATOM 1528 O O . ALA A 1 193 ? -12.545 2.766 14.939 1.00 96.94 193 ALA A O 1
ATOM 1529 N N . TYR A 1 194 ? -12.052 4.758 14.008 1.00 96.38 194 TYR A N 1
ATOM 1530 C CA . TYR A 1 194 ? -13.258 5.437 14.470 1.00 96.38 194 TYR A CA 1
ATOM 1531 C C . TYR A 1 194 ? -14.527 4.798 13.881 1.00 96.38 194 TYR A C 1
ATOM 1533 O O . TYR A 1 194 ? -15.454 4.489 14.626 1.00 96.38 194 TYR A O 1
ATOM 1541 N N . GLY A 1 195 ? -14.555 4.542 12.568 1.00 96.00 195 GLY A N 1
ATOM 1542 C CA . GLY A 1 195 ? -15.698 3.924 11.890 1.00 96.00 195 GLY A CA 1
ATOM 1543 C C . GLY A 1 195 ? -16.008 2.507 12.375 1.00 96.00 195 GLY A C 1
ATOM 1544 O O . GLY A 1 195 ? -17.167 2.184 12.631 1.00 96.00 195 GLY A O 1
ATOM 1545 N N . ILE A 1 196 ? -14.981 1.688 12.627 1.00 96.88 196 ILE A N 1
ATOM 1546 C CA . ILE A 1 196 ? -15.173 0.370 13.251 1.00 96.88 196 ILE A CA 1
ATOM 1547 C C . ILE A 1 196 ? -15.706 0.522 14.678 1.00 96.88 196 ILE A C 1
ATOM 1549 O O . ILE A 1 196 ? -16.642 -0.178 15.050 1.00 96.88 196 ILE A O 1
ATOM 1553 N N . SER A 1 197 ? -15.164 1.450 15.472 1.00 95.88 197 SER A N 1
ATOM 1554 C CA . SER A 1 197 ? -15.637 1.672 16.847 1.00 95.88 197 SER A CA 1
ATOM 1555 C C . SER A 1 197 ? -17.119 2.073 16.855 1.00 95.88 197 SER A C 1
ATOM 1557 O O . SER A 1 197 ? -17.905 1.524 17.623 1.00 95.88 197 SER A O 1
ATOM 1559 N N . TYR A 1 198 ? -17.525 2.953 15.931 1.00 94.81 198 TYR A N 1
ATOM 1560 C CA . TYR A 1 198 ? -18.924 3.319 15.700 1.00 94.81 198 TYR A CA 1
ATOM 1561 C C . TYR A 1 198 ? -19.799 2.100 15.384 1.00 94.81 198 TYR A C 1
ATOM 1563 O O . TYR A 1 198 ? -20.840 1.904 16.014 1.00 94.81 198 TYR A O 1
ATOM 1571 N N . PHE A 1 199 ? -19.352 1.246 14.459 1.00 95.56 199 PHE A N 1
ATOM 1572 C CA . PHE A 1 199 ? -20.036 -0.003 14.135 1.00 95.56 199 PHE A CA 1
ATOM 1573 C C . PHE A 1 199 ? -20.195 -0.913 15.361 1.00 95.56 199 PHE A C 1
ATOM 1575 O O . PHE A 1 199 ? -21.264 -1.493 15.555 1.00 95.56 199 PHE A O 1
ATOM 1582 N N . ILE A 1 200 ? -19.177 -1.016 16.221 1.00 96.25 200 ILE A N 1
ATOM 1583 C CA . ILE A 1 200 ? -19.273 -1.796 17.460 1.00 96.25 200 ILE A CA 1
ATOM 1584 C C . ILE A 1 200 ? -20.350 -1.223 18.384 1.00 96.25 200 ILE A C 1
ATOM 1586 O O . ILE A 1 200 ? -21.204 -1.987 18.830 1.00 96.25 200 ILE A O 1
ATOM 1590 N N . TYR A 1 201 ? -20.384 0.096 18.618 1.00 95.19 201 TYR A N 1
ATOM 1591 C CA . TYR A 1 201 ? -21.416 0.714 19.465 1.00 95.19 201 TYR A CA 1
ATOM 1592 C C . TYR A 1 201 ? -22.832 0.491 18.935 1.00 95.19 201 TYR A C 1
ATOM 1594 O O . TYR A 1 201 ? -23.730 0.167 19.716 1.00 95.19 201 TYR A O 1
ATOM 1602 N N . ALA A 1 202 ? -23.023 0.599 17.617 1.00 93.62 202 ALA A N 1
ATOM 1603 C CA . ALA A 1 202 ? -24.309 0.334 16.979 1.00 93.62 202 ALA A CA 1
ATOM 1604 C C . ALA A 1 202 ? -24.783 -1.108 17.229 1.00 93.62 202 ALA A C 1
ATOM 1606 O O . ALA A 1 202 ? -25.955 -1.332 17.523 1.00 93.62 202 ALA A O 1
ATOM 1607 N N . ASN A 1 203 ? -23.869 -2.083 17.186 1.00 93.88 203 ASN A N 1
ATOM 1608 C CA . ASN A 1 203 ? -24.193 -3.496 17.399 1.00 93.88 203 ASN A CA 1
ATOM 1609 C C . ASN A 1 203 ? -24.436 -3.893 18.860 1.00 93.88 203 ASN A C 1
ATOM 1611 O O . ASN A 1 203 ? -25.007 -4.953 19.110 1.00 93.88 203 ASN A O 1
ATOM 1615 N N . ILE A 1 204 ? -24.024 -3.065 19.821 1.00 93.94 204 ILE A N 1
ATOM 1616 C CA . ILE A 1 204 ? -24.315 -3.264 21.252 1.00 93.94 204 ILE A CA 1
ATOM 1617 C C . ILE A 1 204 ? -25.381 -2.298 21.787 1.00 93.94 204 ILE A C 1
ATOM 1619 O O . ILE A 1 204 ? -25.655 -2.287 22.987 1.00 93.94 204 ILE A O 1
ATOM 1623 N N . GLY A 1 205 ? -25.981 -1.476 20.918 1.00 91.62 205 GLY A N 1
ATOM 1624 C CA . GLY A 1 205 ? -27.062 -0.556 21.278 1.00 91.62 205 GLY A CA 1
ATOM 1625 C C . GLY A 1 205 ? -26.626 0.599 22.185 1.00 91.62 205 GLY A C 1
ATOM 1626 O O . GLY A 1 205 ? -27.372 0.997 23.083 1.00 91.62 205 GLY A O 1
ATOM 1627 N N . ILE A 1 206 ? -25.414 1.127 21.995 1.00 92.19 206 ILE A N 1
ATOM 1628 C CA . ILE A 1 206 ? -24.873 2.246 22.781 1.00 92.19 206 ILE A CA 1
ATOM 1629 C C . ILE A 1 206 ? -24.675 3.471 21.889 1.00 92.19 206 ILE A C 1
ATOM 1631 O O . ILE A 1 206 ? -24.333 3.359 20.714 1.00 92.19 206 ILE A O 1
ATOM 1635 N N . LYS A 1 207 ? -24.891 4.666 22.455 1.00 92.06 207 LYS A N 1
ATOM 1636 C CA . LYS A 1 207 ? -24.546 5.919 21.777 1.00 92.06 207 LYS A CA 1
ATOM 1637 C C . LYS A 1 207 ? -23.024 6.000 21.590 1.00 92.06 207 LYS A C 1
ATOM 1639 O O . LYS A 1 207 ? -22.312 5.750 22.557 1.00 92.06 207 LYS A O 1
ATOM 1644 N N . PRO A 1 208 ? -22.519 6.381 20.408 1.00 92.81 208 PRO A N 1
ATOM 1645 C CA . PRO A 1 208 ? -21.084 6.419 20.151 1.00 92.81 208 PRO A CA 1
ATOM 1646 C C . PRO A 1 208 ? -20.321 7.250 21.187 1.00 92.81 208 PRO A C 1
ATOM 1648 O O . PRO A 1 208 ? -20.587 8.442 21.349 1.00 92.81 208 PRO A O 1
ATOM 1651 N N . ASP A 1 209 ? -19.355 6.629 21.865 1.00 95.12 209 ASP A N 1
ATOM 1652 C CA . ASP A 1 209 ? -18.461 7.344 22.773 1.00 95.12 209 ASP A CA 1
ATOM 1653 C C . ASP A 1 209 ? -17.320 7.974 21.977 1.00 95.12 209 ASP A C 1
ATOM 1655 O O . ASP A 1 209 ? -16.401 7.302 21.491 1.00 95.12 209 ASP A O 1
ATOM 1659 N N . LEU A 1 210 ? -17.399 9.293 21.824 1.00 95.25 210 LEU A N 1
ATOM 1660 C CA . LEU A 1 210 ? -16.435 10.075 21.059 1.00 95.25 210 LEU A CA 1
ATOM 1661 C C . LEU A 1 210 ? -15.045 10.075 21.705 1.00 95.25 210 LEU A C 1
ATOM 1663 O O . LEU A 1 210 ? -14.048 10.088 20.986 1.00 95.25 210 LEU A O 1
ATOM 1667 N N . ILE A 1 211 ? -14.965 10.046 23.038 1.00 96.38 211 ILE A N 1
ATOM 1668 C CA . ILE A 1 211 ? -13.701 10.123 23.780 1.00 96.38 211 ILE A CA 1
ATOM 1669 C C . ILE A 1 211 ? -12.943 8.804 23.622 1.00 96.38 211 ILE A C 1
ATOM 1671 O O . ILE A 1 211 ? -11.762 8.815 23.259 1.00 96.38 211 ILE A O 1
ATOM 1675 N N . LEU A 1 212 ? -13.629 7.671 23.811 1.00 97.00 212 LEU A N 1
ATOM 1676 C CA . LEU A 1 212 ? -13.040 6.345 23.616 1.00 97.00 212 LEU A CA 1
ATOM 1677 C C . LEU A 1 212 ? -12.617 6.125 22.165 1.00 97.00 212 LEU A C 1
ATOM 1679 O O . LEU A 1 212 ? -11.485 5.719 21.900 1.00 97.00 212 LEU A O 1
ATOM 1683 N N . SER A 1 213 ? -13.490 6.465 21.216 1.00 96.81 213 SER A N 1
ATOM 1684 C CA . SER A 1 213 ? -13.201 6.309 19.786 1.00 96.81 213 SER A CA 1
ATOM 1685 C C . SER A 1 213 ? -12.014 7.156 19.343 1.00 96.81 213 SER A C 1
ATOM 1687 O O . SER A 1 213 ? -11.166 6.682 18.585 1.00 96.81 213 SER A O 1
ATOM 1689 N N . LEU A 1 214 ? -11.919 8.400 19.825 1.00 97.06 214 LEU A N 1
ATOM 1690 C CA . LEU A 1 214 ? -10.796 9.285 19.524 1.00 97.06 214 LEU A CA 1
ATOM 1691 C C . LEU A 1 214 ? -9.490 8.743 20.114 1.00 97.06 214 LEU A C 1
ATOM 1693 O O . LEU A 1 214 ? -8.472 8.725 19.422 1.00 97.06 214 LEU A O 1
ATOM 1697 N N . SER A 1 215 ? -9.519 8.249 21.356 1.00 97.75 215 SER A N 1
ATOM 1698 C CA . SER A 1 215 ? -8.352 7.627 21.983 1.00 97.75 215 SER A CA 1
ATOM 1699 C C . SER A 1 215 ? -7.871 6.402 21.191 1.00 97.75 215 SER A C 1
ATOM 1701 O O . SER A 1 215 ? -6.690 6.330 20.838 1.00 97.75 215 SER A O 1
ATOM 1703 N N . ILE A 1 216 ? -8.776 5.493 20.810 1.00 97.81 216 ILE A N 1
ATOM 1704 C CA . ILE A 1 216 ? -8.464 4.317 19.981 1.00 97.81 216 ILE A CA 1
ATOM 1705 C C . ILE A 1 216 ? -7.859 4.732 18.633 1.00 97.81 216 ILE A C 1
ATOM 1707 O O . ILE A 1 216 ? -6.821 4.204 18.223 1.00 97.81 216 ILE A O 1
ATOM 1711 N N . SER A 1 217 ? -8.473 5.711 17.967 1.00 97.31 217 SER A N 1
ATOM 1712 C CA . SER A 1 217 ? -8.052 6.194 16.647 1.00 97.31 217 SER A CA 1
ATOM 1713 C C . SER A 1 217 ? -6.643 6.784 16.671 1.00 97.31 217 SER A C 1
ATOM 1715 O O . SER A 1 217 ? -5.821 6.470 15.810 1.00 97.31 217 SER A O 1
ATOM 1717 N N . LEU A 1 218 ? -6.334 7.599 17.684 1.00 97.50 218 LEU A N 1
ATOM 1718 C CA . LEU A 1 218 ? -5.020 8.220 17.853 1.00 97.50 218 LEU A CA 1
ATOM 1719 C C . LEU A 1 218 ? -3.918 7.197 18.175 1.00 97.50 218 LEU A C 1
ATOM 1721 O O . LEU A 1 218 ? -2.801 7.327 17.660 1.00 97.50 218 LEU A O 1
ATOM 1725 N N . SER A 1 219 ? -4.225 6.172 18.982 1.00 96.94 219 SER A N 1
ATOM 1726 C CA . SER A 1 219 ? -3.279 5.089 19.293 1.00 96.94 219 SER A CA 1
ATOM 1727 C C . SER A 1 219 ? -2.978 4.247 18.053 1.00 96.94 219 SER A C 1
ATOM 1729 O O . SER A 1 219 ? -1.810 4.079 17.697 1.00 96.94 219 SER A O 1
ATOM 1731 N N . LEU A 1 220 ? -4.012 3.786 17.337 1.00 95.88 220 LEU A N 1
ATOM 1732 C CA . LEU A 1 220 ? -3.836 2.994 16.116 1.00 95.88 220 LEU A CA 1
ATOM 1733 C C . LEU A 1 220 ? -3.104 3.776 15.023 1.00 95.88 220 LEU A C 1
ATOM 1735 O O . LEU A 1 220 ? -2.191 3.228 14.404 1.00 95.88 220 LEU A O 1
ATOM 1739 N N . MET A 1 221 ? -3.438 5.057 14.827 1.00 94.75 221 MET A N 1
ATOM 1740 C CA . MET A 1 221 ? -2.717 5.942 13.906 1.00 94.75 221 MET A CA 1
ATOM 1741 C C . MET A 1 221 ? -1.232 6.031 14.275 1.00 94.75 221 MET A C 1
ATOM 1743 O O . MET A 1 221 ? -0.362 5.823 13.428 1.00 94.75 221 MET A O 1
ATOM 1747 N N . GLY A 1 222 ? -0.930 6.296 15.546 1.00 94.06 222 GLY A N 1
ATOM 1748 C CA . GLY A 1 222 ? 0.442 6.450 16.015 1.00 94.06 222 GLY A CA 1
ATOM 1749 C C . GLY A 1 222 ? 1.273 5.182 15.841 1.00 94.06 222 GLY A C 1
ATOM 1750 O O . GLY A 1 222 ? 2.348 5.225 15.239 1.00 94.06 222 GLY A O 1
ATOM 1751 N N . VAL A 1 223 ? 0.747 4.040 16.293 1.00 92.88 223 VAL A N 1
ATOM 1752 C CA . VAL A 1 223 ? 1.401 2.729 16.162 1.00 92.88 223 VAL A CA 1
ATOM 1753 C C . VAL A 1 223 ? 1.583 2.338 14.693 1.00 92.88 223 VAL A C 1
ATOM 1755 O O . VAL A 1 223 ? 2.652 1.850 14.320 1.00 92.88 223 VAL A O 1
ATOM 1758 N N . HIS A 1 224 ? 0.589 2.592 13.835 1.00 89.50 224 HIS A N 1
ATOM 1759 C CA . HIS A 1 224 ? 0.686 2.322 12.400 1.00 89.50 224 HIS A CA 1
ATOM 1760 C C . HIS A 1 224 ? 1.870 3.061 11.761 1.00 89.50 224 HIS A C 1
ATOM 1762 O O . HIS A 1 224 ? 2.666 2.451 11.047 1.00 89.50 224 HIS A O 1
ATOM 1768 N N . ILE A 1 225 ? 2.032 4.356 12.054 1.00 88.25 225 ILE A N 1
ATOM 1769 C CA . ILE A 1 225 ? 3.131 5.170 11.514 1.00 88.25 225 ILE A CA 1
ATOM 1770 C C . ILE A 1 225 ? 4.500 4.618 11.943 1.00 88.25 225 ILE A C 1
ATOM 1772 O O . ILE A 1 225 ? 5.418 4.534 11.123 1.00 88.25 225 ILE A O 1
ATOM 1776 N N . ILE A 1 226 ? 4.649 4.216 13.209 1.00 85.94 226 ILE A N 1
ATOM 1777 C CA . ILE A 1 226 ? 5.916 3.679 13.734 1.00 85.94 226 ILE A CA 1
ATOM 1778 C C . ILE A 1 226 ? 6.246 2.336 13.095 1.00 85.94 226 ILE A C 1
ATOM 1780 O O . ILE A 1 226 ? 7.364 2.139 12.614 1.00 85.94 226 ILE A O 1
ATOM 1784 N N . ASN A 1 227 ? 5.268 1.437 13.020 1.00 82.38 227 ASN A N 1
ATOM 1785 C CA . ASN A 1 227 ? 5.464 0.116 12.431 1.00 82.38 227 ASN A CA 1
ATOM 1786 C C . ASN A 1 227 ? 5.729 0.187 10.930 1.00 82.38 227 ASN A C 1
ATOM 1788 O O . ASN A 1 227 ? 6.521 -0.592 10.405 1.00 82.38 227 ASN A O 1
ATOM 1792 N N . ARG A 1 228 ? 5.173 1.189 10.250 1.00 76.56 228 ARG A N 1
ATOM 1793 C CA . ARG A 1 228 ? 5.477 1.460 8.849 1.00 76.56 228 ARG A CA 1
ATOM 1794 C C . ARG A 1 228 ? 6.934 1.878 8.620 1.00 76.56 228 ARG A C 1
ATOM 1796 O O . ARG A 1 228 ? 7.492 1.530 7.584 1.00 76.56 228 ARG A O 1
ATOM 1803 N N . LYS A 1 229 ? 7.567 2.575 9.575 1.00 62.25 229 LYS A N 1
ATOM 1804 C CA . LYS A 1 229 ? 8.997 2.938 9.509 1.00 62.25 229 LYS A CA 1
ATOM 1805 C C . LYS A 1 229 ? 9.902 1.703 9.582 1.00 62.25 229 LYS A C 1
ATOM 1807 O O . LYS A 1 229 ? 10.885 1.620 8.859 1.00 62.25 229 LYS A O 1
ATOM 1812 N N . ILE A 1 230 ? 9.556 0.752 10.450 1.00 53.12 230 ILE A N 1
ATOM 1813 C CA . ILE A 1 230 ? 10.335 -0.471 10.712 1.00 53.12 230 ILE A CA 1
ATOM 1814 C C . ILE A 1 230 ? 10.350 -1.410 9.498 1.00 53.12 230 ILE A C 1
ATOM 1816 O O . ILE A 1 230 ? 11.294 -2.168 9.305 1.00 53.12 230 ILE A O 1
ATOM 1820 N N . GLU A 1 231 ? 9.316 -1.373 8.660 1.00 56.34 231 GLU A N 1
ATOM 1821 C CA . GLU A 1 231 ? 9.215 -2.266 7.505 1.00 56.34 231 GLU A CA 1
ATOM 1822 C C . GLU A 1 231 ? 10.023 -1.825 6.283 1.00 56.34 231 GLU A C 1
ATOM 1824 O O . GLU A 1 231 ? 10.137 -2.607 5.340 1.00 56.34 231 GLU A O 1
ATOM 1829 N N . LYS A 1 232 ? 10.578 -0.605 6.267 1.00 59.06 232 LYS A N 1
ATOM 1830 C CA . LYS A 1 232 ? 11.152 -0.020 5.048 1.00 59.06 232 LYS A CA 1
ATOM 1831 C C . LYS A 1 232 ? 12.487 0.688 5.281 1.00 59.06 232 LYS A C 1
ATOM 1833 O O . LYS A 1 232 ? 12.586 1.906 5.178 1.00 59.06 232 LYS A O 1
ATOM 1838 N N . GLU A 1 233 ? 13.523 -0.122 5.480 1.00 44.31 233 GLU A N 1
ATOM 1839 C CA . GLU A 1 233 ? 14.921 0.229 5.166 1.00 44.31 233 GLU A CA 1
ATOM 1840 C C . GLU A 1 233 ? 15.360 -0.300 3.779 1.00 44.31 233 GLU A C 1
ATOM 1842 O O . GLU A 1 233 ? 16.500 -0.104 3.383 1.00 44.31 233 GLU A O 1
ATOM 1847 N N . SER A 1 234 ? 14.469 -0.937 3.000 1.00 40.28 234 SER A N 1
ATOM 1848 C CA . SER A 1 234 ? 14.852 -1.679 1.782 1.00 40.28 234 SER A CA 1
ATOM 1849 C C . SER A 1 234 ? 14.184 -1.258 0.460 1.00 40.28 234 SER A C 1
ATOM 1851 O O . SER A 1 234 ? 14.471 -1.872 -0.570 1.00 40.28 234 SER A O 1
ATOM 1853 N N . SER A 1 235 ? 13.329 -0.223 0.415 1.00 45.97 235 SER A N 1
ATOM 1854 C CA . SER A 1 235 ? 12.756 0.243 -0.865 1.00 45.97 235 SER A CA 1
ATOM 1855 C C . SER A 1 235 ? 12.825 1.762 -1.072 1.00 45.97 235 SER A C 1
ATOM 1857 O O . SER A 1 235 ? 11.878 2.504 -0.850 1.00 45.97 235 SER A O 1
ATOM 1859 N N . GLU A 1 236 ? 13.914 2.257 -1.656 1.00 46.72 236 GLU A N 1
ATOM 1860 C CA . GLU A 1 236 ? 13.985 3.609 -2.254 1.00 46.72 236 GLU A CA 1
ATOM 1861 C C . GLU A 1 236 ? 13.095 3.770 -3.515 1.00 46.72 236 GLU A C 1
ATOM 1863 O O . GLU A 1 236 ? 13.274 4.678 -4.323 1.00 46.72 236 GLU A O 1
ATOM 1868 N N . ARG A 1 237 ? 12.160 2.845 -3.771 1.00 51.12 237 ARG A N 1
ATOM 1869 C CA . ARG A 1 237 ? 11.453 2.712 -5.058 1.00 51.12 237 ARG A CA 1
ATOM 1870 C C . ARG A 1 237 ? 10.046 3.328 -5.076 1.00 51.12 237 ARG A C 1
ATOM 1872 O O . ARG A 1 237 ? 9.608 3.735 -6.149 1.00 51.12 237 ARG A O 1
ATOM 1879 N N . ASP 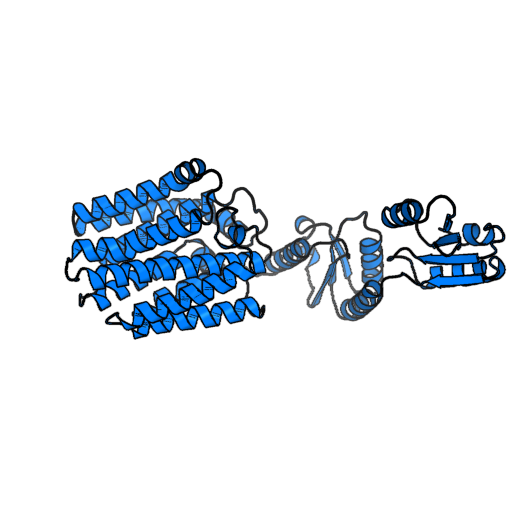A 1 238 ? 9.402 3.512 -3.917 1.00 58.69 238 ASP A N 1
ATOM 1880 C CA . ASP A 1 238 ? 7.995 3.947 -3.832 1.00 58.69 238 ASP A CA 1
ATOM 1881 C C . ASP A 1 238 ? 7.838 5.479 -3.721 1.00 58.69 238 ASP A C 1
ATOM 1883 O O . ASP A 1 238 ? 8.442 6.109 -2.849 1.00 58.69 238 ASP A O 1
ATOM 1887 N N . ILE A 1 239 ? 6.920 6.079 -4.498 1.00 56.19 239 ILE A N 1
ATOM 1888 C CA . ILE A 1 239 ? 6.523 7.511 -4.406 1.00 56.19 239 ILE A CA 1
ATOM 1889 C C . ILE A 1 239 ? 6.146 7.890 -2.968 1.00 56.19 239 ILE A C 1
ATOM 1891 O O . ILE A 1 239 ? 6.501 8.947 -2.445 1.00 56.19 239 ILE A O 1
ATOM 1895 N N . LYS A 1 240 ? 5.460 6.969 -2.292 1.00 60.94 240 LYS A N 1
ATOM 1896 C CA . LYS A 1 240 ? 5.057 7.102 -0.898 1.00 60.94 240 LYS A CA 1
ATOM 1897 C C . LYS A 1 240 ? 6.251 7.216 0.045 1.00 60.94 240 LYS A C 1
ATOM 1899 O O . LYS A 1 240 ? 6.163 7.939 1.033 1.00 60.94 240 LYS A O 1
ATOM 1904 N N . ASN A 1 241 ? 7.347 6.513 -0.241 1.00 64.81 241 ASN A N 1
ATOM 1905 C CA . ASN A 1 241 ? 8.561 6.603 0.560 1.00 64.81 241 ASN A CA 1
ATOM 1906 C C . ASN A 1 241 ? 9.236 7.948 0.323 1.00 64.81 241 ASN A C 1
ATOM 1908 O O . ASN A 1 241 ? 9.638 8.561 1.297 1.00 64.81 241 ASN A O 1
ATOM 1912 N N . ILE A 1 242 ? 9.252 8.471 -0.906 1.00 65.31 242 ILE A N 1
ATOM 1913 C CA . ILE A 1 242 ? 9.773 9.819 -1.196 1.00 65.31 242 ILE A CA 1
ATOM 1914 C C . ILE A 1 242 ? 8.994 10.889 -0.417 1.00 65.31 242 ILE A C 1
ATOM 1916 O O . ILE A 1 242 ? 9.591 11.694 0.295 1.00 65.31 242 ILE A O 1
ATOM 1920 N N . ILE A 1 243 ? 7.658 10.864 -0.474 1.00 70.81 243 ILE A N 1
ATOM 1921 C CA . ILE A 1 243 ? 6.805 11.807 0.273 1.00 70.81 243 ILE A CA 1
ATOM 1922 C C . ILE A 1 243 ? 6.977 11.613 1.784 1.00 70.81 243 ILE A C 1
ATOM 1924 O O . ILE A 1 243 ? 7.103 12.580 2.534 1.00 70.81 243 ILE A O 1
ATOM 1928 N N . PHE A 1 244 ? 7.017 10.365 2.251 1.00 73.56 244 PHE A N 1
ATOM 1929 C CA . PHE A 1 244 ? 7.267 10.065 3.657 1.00 73.56 244 PHE A CA 1
ATOM 1930 C C . PHE A 1 244 ? 8.642 10.576 4.101 1.00 73.56 244 PHE A C 1
ATOM 1932 O O . PHE A 1 244 ? 8.736 11.163 5.170 1.00 73.56 244 PHE A O 1
ATOM 1939 N N . PHE A 1 245 ? 9.687 10.423 3.283 1.00 73.50 245 PHE A N 1
ATOM 1940 C CA . PHE A 1 245 ? 11.024 10.954 3.542 1.00 73.50 245 PHE A CA 1
ATOM 1941 C C . PHE A 1 245 ? 11.018 12.485 3.580 1.00 73.50 245 PHE A C 1
ATOM 1943 O O . PHE A 1 245 ? 11.610 13.046 4.504 1.00 73.50 245 PHE A O 1
ATOM 1950 N N . LYS A 1 246 ? 10.280 13.147 2.673 1.00 78.81 246 LYS A N 1
ATOM 1951 C CA . LYS A 1 246 ? 10.071 14.608 2.674 1.00 78.81 246 LYS A CA 1
ATOM 1952 C C . LYS A 1 246 ? 9.498 15.096 4.009 1.00 78.81 246 LYS A C 1
ATOM 1954 O O . LYS A 1 246 ? 9.985 16.079 4.557 1.00 78.81 246 LYS A O 1
ATOM 1959 N N . TYR A 1 247 ? 8.520 14.385 4.574 1.00 81.50 247 TYR A N 1
ATOM 1960 C CA . TYR A 1 247 ? 7.839 14.772 5.820 1.00 81.50 247 TYR A CA 1
ATOM 1961 C C . TYR A 1 247 ? 8.243 13.942 7.053 1.00 81.50 247 TYR A C 1
ATOM 1963 O O . TYR A 1 247 ? 7.556 13.976 8.075 1.00 81.50 247 TYR A O 1
ATOM 1971 N N . ARG A 1 248 ? 9.358 13.201 7.004 1.00 84.00 248 ARG A N 1
ATOM 1972 C CA . ARG A 1 248 ? 9.673 12.138 7.983 1.00 84.00 248 ARG A CA 1
ATOM 1973 C C . ARG A 1 248 ? 9.737 12.610 9.431 1.00 84.00 248 ARG A C 1
ATOM 1975 O O . ARG A 1 248 ? 9.324 11.883 10.330 1.00 84.00 248 ARG A O 1
ATOM 1982 N N . LEU A 1 249 ? 10.271 13.811 9.662 1.00 85.81 249 LEU A N 1
ATOM 1983 C CA . LEU A 1 249 ? 10.376 14.383 11.004 1.00 85.81 249 LEU A CA 1
ATOM 1984 C C . LEU A 1 249 ? 8.990 14.749 11.527 1.00 85.81 249 LEU A C 1
ATOM 1986 O O . LEU A 1 249 ? 8.618 14.309 12.610 1.00 85.81 249 LEU A O 1
ATOM 1990 N N . LEU A 1 250 ? 8.202 15.466 10.725 1.00 88.75 250 LEU A N 1
ATOM 1991 C CA . LEU A 1 250 ? 6.840 15.859 11.077 1.00 88.75 250 LEU A CA 1
ATOM 1992 C C . LEU A 1 250 ? 5.957 14.637 11.367 1.00 88.75 250 LEU A C 1
ATOM 1994 O O . LEU A 1 250 ? 5.301 14.588 12.401 1.00 88.75 250 LEU A O 1
ATOM 1998 N N . ILE A 1 251 ? 6.003 13.617 10.506 1.00 88.50 251 ILE A N 1
ATOM 1999 C CA . ILE A 1 251 ? 5.245 12.370 10.679 1.00 88.50 251 ILE A CA 1
ATOM 2000 C C . ILE A 1 251 ? 5.694 11.611 11.940 1.00 88.50 251 ILE A C 1
ATOM 2002 O O . ILE A 1 251 ? 4.860 11.076 12.670 1.00 88.50 251 ILE A O 1
ATOM 2006 N N . LYS A 1 252 ? 7.002 11.595 12.238 1.00 88.19 252 LYS A N 1
ATOM 2007 C CA . LYS A 1 252 ? 7.543 10.995 13.468 1.00 88.19 252 LYS A CA 1
ATOM 2008 C C . LYS A 1 252 ? 6.995 11.694 14.715 1.00 88.19 252 LYS A C 1
ATOM 2010 O O . LYS A 1 252 ? 6.536 11.014 15.628 1.00 88.19 252 LYS A O 1
ATOM 2015 N N . TYR A 1 253 ? 7.030 13.026 14.762 1.00 91.38 253 TYR A N 1
ATOM 2016 C CA . TYR A 1 253 ? 6.491 13.778 15.900 1.00 91.38 253 TYR A CA 1
ATOM 2017 C C . TYR A 1 253 ? 4.977 13.610 16.031 1.00 91.38 253 TYR A C 1
ATOM 2019 O O . TYR A 1 253 ? 4.498 13.382 17.137 1.00 91.38 253 TYR A O 1
ATOM 2027 N N . LEU A 1 254 ? 4.244 13.638 14.913 1.00 92.44 254 LEU A N 1
ATOM 2028 C CA . LEU A 1 254 ? 2.797 13.419 14.889 1.00 92.44 254 LEU A CA 1
ATOM 2029 C C . LEU A 1 254 ? 2.417 12.061 15.491 1.00 92.44 254 LEU A C 1
ATOM 2031 O O . LEU A 1 254 ? 1.473 11.978 16.268 1.00 92.44 254 LEU A O 1
ATOM 2035 N N . SER A 1 255 ? 3.176 11.014 15.171 1.00 92.62 255 SER A N 1
ATOM 2036 C CA . SER A 1 255 ? 2.954 9.672 15.706 1.00 92.62 255 SER A CA 1
ATOM 2037 C C . SER A 1 255 ? 3.164 9.584 17.221 1.00 92.62 255 SER A C 1
ATOM 2039 O O . SER A 1 255 ? 2.305 9.062 17.929 1.00 92.62 255 SER A O 1
ATOM 2041 N N . TYR A 1 256 ? 4.270 10.120 17.752 1.00 93.69 256 TYR A N 1
ATOM 2042 C CA . TYR A 1 256 ? 4.479 10.123 19.205 1.00 93.69 256 TYR A CA 1
ATOM 2043 C C . TYR A 1 256 ? 3.434 10.971 19.921 1.00 93.69 256 TYR A C 1
ATOM 2045 O O . TYR A 1 256 ? 2.896 10.548 20.943 1.00 93.69 256 TYR A O 1
ATOM 2053 N N . LEU A 1 257 ? 3.115 12.141 19.362 1.00 95.81 257 LEU A N 1
ATOM 2054 C CA . LEU A 1 257 ? 2.093 13.021 19.906 1.00 95.81 257 LEU A CA 1
ATOM 2055 C C . LEU A 1 257 ? 0.727 12.327 19.938 1.00 95.81 257 LEU A C 1
ATOM 2057 O O . LEU A 1 257 ? 0.034 12.424 20.946 1.00 95.81 257 LEU A O 1
ATOM 2061 N N . SER A 1 258 ? 0.351 11.582 18.893 1.00 96.19 258 SER A N 1
ATOM 2062 C CA . SER A 1 258 ? -0.932 10.876 18.866 1.00 96.19 258 SER A CA 1
ATOM 2063 C C . SER A 1 258 ? -1.006 9.753 19.900 1.00 96.19 258 SER A C 1
ATOM 2065 O O . SER A 1 258 ? -2.035 9.608 20.552 1.00 96.19 258 SER A O 1
ATOM 2067 N N . ILE A 1 259 ? 0.079 9.001 20.118 1.00 96.31 259 ILE A N 1
ATOM 2068 C CA . ILE A 1 259 ? 0.132 7.970 21.169 1.00 96.31 259 ILE A CA 1
ATOM 2069 C C . ILE A 1 259 ? 0.005 8.607 22.558 1.00 96.31 259 ILE A C 1
ATOM 2071 O O . ILE A 1 259 ? -0.789 8.143 23.374 1.00 96.31 259 ILE A O 1
ATOM 2075 N N . ILE A 1 260 ? 0.743 9.689 22.822 1.00 97.19 260 ILE A N 1
ATOM 2076 C CA . ILE A 1 260 ? 0.689 10.394 24.112 1.00 97.19 260 ILE A CA 1
ATOM 2077 C C . ILE A 1 260 ? -0.718 10.952 24.354 1.00 97.19 260 ILE A C 1
ATOM 2079 O O . ILE A 1 260 ? -1.305 10.710 25.407 1.00 97.19 260 ILE A O 1
ATOM 2083 N N . LEU A 1 261 ? -1.289 11.650 23.368 1.00 97.75 261 LEU A N 1
ATOM 2084 C CA . LEU A 1 261 ? -2.640 12.203 23.466 1.00 97.75 261 LEU A CA 1
ATOM 2085 C C . LEU A 1 261 ? -3.693 11.111 23.647 1.00 97.75 261 LEU A C 1
ATOM 2087 O O . LEU A 1 261 ? -4.607 11.294 24.441 1.00 97.75 261 LEU A O 1
ATOM 2091 N N . SER A 1 262 ? -3.558 9.972 22.966 1.00 97.88 262 SER A N 1
ATOM 2092 C CA . SER A 1 262 ? -4.461 8.832 23.131 1.00 97.88 262 SER A CA 1
ATOM 2093 C C . SER A 1 262 ? -4.552 8.379 24.593 1.00 97.88 262 SER A C 1
ATOM 2095 O O . SER A 1 262 ? -5.660 8.266 25.122 1.00 97.88 262 SER A O 1
ATOM 2097 N N . VAL A 1 263 ? -3.404 8.197 25.255 1.00 97.25 263 VAL A N 1
ATOM 2098 C CA . VAL A 1 263 ? -3.323 7.773 26.662 1.00 97.25 263 VAL A CA 1
ATOM 2099 C C . VAL A 1 263 ? -3.835 8.866 27.607 1.00 97.25 263 VAL A C 1
ATOM 2101 O O . VAL A 1 263 ? -4.552 8.577 28.560 1.00 97.25 263 VAL A O 1
ATOM 2104 N N . LEU A 1 264 ? -3.526 10.138 27.341 1.00 97.56 264 LEU A N 1
ATOM 2105 C CA . LEU A 1 264 ? -4.035 11.249 28.156 1.00 97.56 264 LEU A CA 1
ATOM 2106 C C . LEU A 1 264 ? -5.558 11.398 28.051 1.00 97.56 264 LEU A C 1
ATOM 2108 O O . LEU A 1 264 ? -6.225 11.684 29.042 1.00 97.56 264 LEU A O 1
ATOM 2112 N N . ILE A 1 265 ? -6.119 11.195 26.859 1.00 97.31 265 ILE A N 1
ATOM 2113 C CA . ILE A 1 265 ? -7.565 11.241 26.629 1.00 97.31 265 ILE A CA 1
ATOM 2114 C C . ILE A 1 265 ? -8.248 10.045 27.300 1.00 97.31 265 ILE A C 1
ATOM 2116 O O . ILE A 1 265 ? -9.305 10.226 27.903 1.00 97.31 265 ILE A O 1
ATOM 2120 N N . SER A 1 266 ? -7.645 8.849 27.265 1.00 97.25 266 SER A N 1
ATOM 2121 C CA . SER A 1 266 ? -8.242 7.656 27.881 1.00 97.25 266 SER A CA 1
ATOM 2122 C C . SER A 1 266 ? -8.368 7.751 29.401 1.00 97.25 266 SER A C 1
ATOM 2124 O O . SER A 1 266 ? -9.247 7.102 29.968 1.00 97.25 266 SER A O 1
ATOM 2126 N N . LEU A 1 267 ? -7.559 8.592 30.063 1.00 96.69 267 LEU A N 1
ATOM 2127 C CA . LEU A 1 267 ? -7.676 8.856 31.505 1.00 96.69 267 LEU A CA 1
ATOM 2128 C C . LEU A 1 267 ? -9.044 9.434 31.891 1.00 96.69 267 LEU A C 1
ATOM 2130 O O . LEU A 1 267 ? -9.475 9.256 33.026 1.00 96.69 267 LEU A O 1
ATOM 2134 N N . LYS A 1 268 ? -9.738 10.098 30.956 1.00 96.19 268 LYS A N 1
ATOM 2135 C CA . LYS A 1 268 ? -11.095 10.622 31.175 1.00 96.19 268 LYS A CA 1
ATOM 2136 C C . LYS A 1 268 ? -12.180 9.539 31.153 1.00 96.19 268 LYS A C 1
ATOM 2138 O O . LYS A 1 268 ? -13.317 9.845 31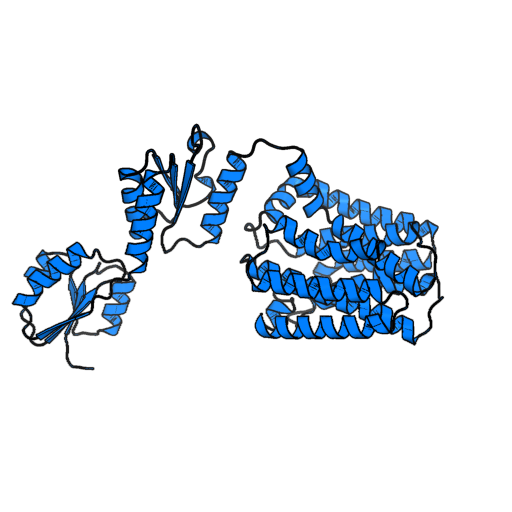.488 1.00 96.19 268 LYS A O 1
ATOM 2143 N N . ILE A 1 269 ? -11.844 8.320 30.724 1.00 95.12 269 ILE A N 1
ATOM 2144 C CA . ILE A 1 269 ? -12.777 7.197 30.577 1.00 95.12 269 ILE A CA 1
ATOM 2145 C C . ILE A 1 269 ? -12.684 6.316 31.822 1.00 95.12 269 ILE A C 1
ATOM 2147 O O . ILE A 1 269 ? -13.562 6.339 32.677 1.00 95.12 269 ILE A O 1
ATOM 2151 N N . SER A 1 270 ? -11.586 5.565 31.948 1.00 95.50 270 SER A N 1
ATOM 2152 C CA . SER A 1 270 ? -11.320 4.700 33.095 1.00 95.50 270 SER A CA 1
ATOM 2153 C C . SER A 1 270 ? -9.835 4.326 33.168 1.00 95.50 270 SER A C 1
ATOM 2155 O O . SER A 1 270 ? -9.117 4.294 32.157 1.00 95.50 270 SER A O 1
ATOM 2157 N N . LEU A 1 271 ? -9.351 4.003 34.376 1.00 96.19 271 LEU A N 1
ATOM 2158 C CA . LEU A 1 271 ? -7.981 3.510 34.568 1.00 96.19 271 LEU A CA 1
ATOM 2159 C C . LEU A 1 271 ? -7.766 2.183 33.824 1.00 96.19 271 LEU A C 1
ATOM 2161 O O . LEU A 1 271 ? -6.735 1.997 33.182 1.00 96.19 271 LEU A O 1
ATOM 2165 N N . LYS A 1 272 ? -8.764 1.290 33.853 1.00 96.19 272 LYS A N 1
ATOM 2166 C CA . LYS A 1 272 ? -8.745 0.006 33.139 1.00 96.19 272 LYS A CA 1
ATOM 2167 C C . LYS A 1 272 ? -8.533 0.212 31.638 1.00 96.19 272 LYS A C 1
ATOM 2169 O O . LYS A 1 272 ? -7.614 -0.373 31.073 1.00 96.19 272 LYS A O 1
ATOM 2174 N N . THR A 1 273 ? -9.333 1.068 31.003 1.00 96.19 273 THR A N 1
ATOM 2175 C CA . THR A 1 273 ? -9.203 1.367 29.570 1.00 96.19 273 THR A CA 1
ATOM 2176 C C . THR A 1 273 ? -7.855 2.007 29.248 1.00 96.19 273 THR A C 1
ATOM 2178 O O . THR A 1 273 ? -7.202 1.619 28.280 1.00 96.19 273 THR A O 1
ATOM 2181 N N . THR A 1 274 ? -7.369 2.907 30.103 1.00 97.75 274 THR A N 1
ATOM 2182 C CA . THR A 1 274 ? -6.041 3.514 29.935 1.00 97.75 274 THR A CA 1
ATOM 2183 C C . THR A 1 274 ? -4.915 2.480 29.980 1.00 97.75 274 THR A C 1
ATOM 2185 O O . THR A 1 274 ? -4.004 2.523 29.151 1.00 97.75 274 THR A O 1
ATOM 2188 N N . LEU A 1 275 ? -4.976 1.514 30.900 1.00 97.69 275 LEU A N 1
ATOM 2189 C CA . LEU A 1 275 ? -3.999 0.424 30.983 1.00 97.69 275 LEU A CA 1
ATOM 2190 C C . LEU A 1 275 ? -4.025 -0.473 29.735 1.00 97.69 275 LEU A C 1
ATOM 2192 O O . LEU A 1 275 ? -2.973 -0.867 29.239 1.00 97.69 275 LEU A O 1
ATOM 2196 N N . LEU A 1 276 ? -5.207 -0.748 29.177 1.00 97.62 276 LEU A N 1
ATOM 2197 C CA . LEU A 1 276 ? -5.342 -1.546 27.952 1.00 97.62 276 LEU A CA 1
ATOM 2198 C C . LEU A 1 276 ? -4.776 -0.813 26.720 1.00 97.62 276 LEU A C 1
ATOM 2200 O O . LEU A 1 276 ? -3.992 -1.378 25.955 1.00 97.62 276 LEU A O 1
ATOM 2204 N N . ILE A 1 277 ? -5.101 0.473 26.552 1.00 97.50 277 ILE A N 1
ATOM 2205 C CA . ILE A 1 277 ? -4.599 1.294 25.435 1.00 97.50 277 ILE A CA 1
ATOM 2206 C C . ILE A 1 277 ? -3.084 1.515 25.538 1.00 97.50 277 ILE A C 1
ATOM 2208 O O . ILE A 1 277 ? -2.368 1.455 24.531 1.00 97.50 277 ILE A O 1
ATOM 2212 N N . SER A 1 278 ? -2.568 1.744 26.748 1.00 96.94 278 SER A N 1
ATOM 2213 C CA . SER A 1 278 ? -1.125 1.881 26.970 1.00 96.94 278 SER A CA 1
ATOM 2214 C C . SER A 1 278 ? -0.381 0.572 26.706 1.00 96.94 278 SER A C 1
ATOM 2216 O O . SER A 1 278 ? 0.642 0.604 26.022 1.00 96.94 278 SER A O 1
ATOM 2218 N N . LEU A 1 279 ? -0.917 -0.580 27.130 1.00 96.00 279 LEU A N 1
ATOM 2219 C CA . LEU A 1 279 ? -0.352 -1.893 26.809 1.00 96.00 279 LEU A CA 1
ATOM 2220 C C . LEU A 1 279 ? -0.243 -2.105 25.294 1.00 96.00 279 LEU A C 1
ATOM 2222 O O . LEU A 1 279 ? 0.829 -2.460 24.802 1.00 96.00 279 LEU A O 1
ATOM 2226 N N . PHE A 1 280 ? -1.315 -1.839 24.543 1.00 95.50 280 PHE A N 1
ATOM 2227 C CA . PHE A 1 280 ? -1.284 -1.930 23.082 1.00 95.50 280 PHE A CA 1
ATOM 2228 C C . PHE A 1 280 ? -0.241 -0.994 22.469 1.00 95.50 280 PHE A C 1
ATOM 2230 O O . PHE A 1 280 ? 0.534 -1.407 21.607 1.00 95.50 280 PHE A O 1
ATOM 2237 N N . SER A 1 281 ? -0.183 0.252 22.941 1.00 94.00 281 SER A N 1
ATOM 2238 C CA . SER A 1 281 ? 0.768 1.246 22.441 1.00 94.00 281 SER A CA 1
ATOM 2239 C C . SER A 1 281 ? 2.218 0.809 22.688 1.00 94.00 281 SER A C 1
ATOM 2241 O O . SER A 1 281 ? 3.050 0.907 21.788 1.00 94.00 281 SER A O 1
ATOM 2243 N N . ILE A 1 282 ? 2.519 0.244 23.863 1.00 93.38 282 ILE A N 1
ATOM 2244 C CA . ILE A 1 282 ? 3.840 -0.308 24.201 1.00 93.38 282 ILE A CA 1
ATOM 2245 C C . ILE A 1 282 ? 4.179 -1.509 23.310 1.00 93.38 282 ILE A C 1
ATOM 2247 O O . ILE A 1 282 ? 5.269 -1.555 22.739 1.00 93.38 282 ILE A O 1
ATOM 2251 N N . LEU A 1 283 ? 3.256 -2.461 23.142 1.00 91.12 283 LEU A N 1
ATOM 2252 C CA . LEU A 1 283 ? 3.456 -3.614 22.254 1.00 91.12 283 LEU A CA 1
ATOM 2253 C C . LEU A 1 283 ? 3.683 -3.176 20.802 1.00 91.12 283 LEU A C 1
ATOM 2255 O O . LEU A 1 283 ? 4.555 -3.716 20.124 1.00 91.12 283 LEU A O 1
ATOM 2259 N N . GLY A 1 284 ? 2.952 -2.156 20.350 1.00 88.62 284 GLY A N 1
ATOM 2260 C CA . GLY A 1 284 ? 3.132 -1.526 19.049 1.00 88.62 284 GLY A CA 1
ATOM 2261 C C . GLY A 1 284 ? 4.533 -0.942 18.870 1.00 88.62 284 GLY A C 1
ATOM 2262 O O . GLY A 1 284 ? 5.178 -1.216 17.865 1.00 88.62 284 GLY A O 1
ATOM 2263 N N . LEU A 1 285 ? 5.044 -0.208 19.863 1.00 87.50 285 LEU A N 1
ATOM 2264 C CA . LEU A 1 285 ? 6.409 0.339 19.854 1.00 87.50 285 LEU A CA 1
ATOM 2265 C C . LEU A 1 285 ? 7.490 -0.754 19.852 1.00 87.50 285 LEU A C 1
ATOM 2267 O O . LEU A 1 285 ? 8.540 -0.596 19.227 1.00 87.50 285 LEU A O 1
ATOM 2271 N N . LEU A 1 286 ? 7.237 -1.862 20.550 1.00 87.25 286 LEU A N 1
ATOM 2272 C CA . LEU A 1 286 ? 8.149 -3.001 20.655 1.00 87.25 286 LEU A CA 1
ATOM 2273 C C . LEU A 1 286 ? 8.019 -3.993 19.492 1.00 87.25 286 LEU A C 1
ATOM 2275 O O . LEU A 1 286 ? 8.806 -4.939 19.420 1.00 87.25 286 LEU A O 1
ATOM 2279 N N . TYR A 1 287 ? 7.080 -3.783 18.565 1.00 82.69 287 TYR A N 1
ATOM 2280 C CA . TYR A 1 287 ? 6.771 -4.731 17.497 1.00 82.69 287 TYR A CA 1
ATOM 2281 C C . TYR A 1 287 ? 7.997 -5.111 16.655 1.00 82.69 287 TYR A C 1
ATOM 2283 O O . TYR A 1 287 ? 8.156 -6.282 16.321 1.00 82.69 287 TYR A O 1
ATOM 2291 N N . SER A 1 288 ? 8.913 -4.174 16.376 1.00 74.56 288 SER A N 1
ATOM 2292 C CA . SER A 1 288 ? 10.178 -4.470 15.674 1.00 74.56 288 SER A CA 1
ATOM 2293 C C . SER A 1 288 ? 11.007 -5.556 16.360 1.00 74.56 288 SER A C 1
ATOM 2295 O O . SER A 1 288 ? 11.553 -6.433 15.691 1.00 74.56 288 SER A O 1
ATOM 2297 N N . ARG A 1 289 ? 11.078 -5.512 17.694 1.00 78.19 289 ARG A N 1
ATOM 2298 C CA . ARG A 1 289 ? 11.808 -6.475 18.525 1.00 78.19 289 ARG A CA 1
ATOM 2299 C C . ARG A 1 289 ? 11.035 -7.778 18.672 1.00 78.19 289 ARG A C 1
ATOM 2301 O O . ARG A 1 289 ? 11.627 -8.843 18.622 1.00 78.19 289 ARG A O 1
ATOM 2308 N N . ILE A 1 290 ? 9.713 -7.707 18.813 1.00 74.19 290 ILE A N 1
ATOM 2309 C CA . ILE A 1 290 ? 8.858 -8.898 18.910 1.00 74.19 290 ILE A CA 1
ATOM 2310 C C . ILE A 1 290 ? 8.934 -9.700 17.606 1.00 74.19 290 ILE A C 1
ATOM 2312 O O . ILE A 1 290 ? 9.131 -10.911 17.616 1.00 74.19 290 ILE A O 1
ATOM 2316 N N . LYS A 1 291 ? 8.857 -9.017 16.463 1.00 71.44 291 LYS A N 1
ATOM 2317 C CA . LYS A 1 291 ? 8.914 -9.621 15.131 1.00 71.44 291 LYS A CA 1
ATOM 2318 C C . LYS A 1 291 ? 10.219 -10.375 14.860 1.00 71.44 291 LYS A C 1
ATOM 2320 O O . LYS A 1 291 ? 10.183 -11.358 14.123 1.00 71.44 291 LYS A O 1
ATOM 2325 N N . SER A 1 292 ? 11.353 -9.949 15.423 1.00 71.56 292 SER A N 1
ATOM 2326 C CA . SER A 1 292 ? 12.642 -10.626 15.207 1.00 71.56 292 SER A CA 1
ATOM 2327 C C . SER A 1 292 ? 12.753 -11.970 15.940 1.00 71.56 292 SER A C 1
ATOM 2329 O O . SER A 1 292 ? 13.496 -12.841 15.487 1.00 71.56 292 SER A O 1
ATOM 2331 N N . ILE A 1 293 ? 11.979 -12.169 17.014 1.00 73.81 293 ILE A N 1
ATOM 2332 C CA . ILE A 1 293 ? 11.879 -13.444 17.749 1.00 73.81 293 ILE A CA 1
ATOM 2333 C C . ILE A 1 293 ? 11.231 -14.512 16.860 1.00 73.81 293 ILE A C 1
ATOM 2335 O O . ILE A 1 293 ? 11.659 -15.665 16.815 1.00 73.81 293 ILE A O 1
ATOM 2339 N N . PHE A 1 294 ? 10.227 -14.107 16.086 1.00 66.88 294 PHE A N 1
ATOM 2340 C CA . PHE A 1 294 ? 9.505 -14.958 15.155 1.00 66.88 294 PHE A CA 1
ATOM 2341 C C . PHE A 1 294 ? 10.293 -15.124 13.842 1.00 66.88 294 PHE A C 1
ATOM 2343 O O . PHE A 1 294 ? 9.960 -14.545 12.802 1.00 66.88 294 PHE A O 1
ATOM 2350 N N . LYS A 1 295 ? 11.354 -15.945 13.862 1.00 57.78 295 LYS A N 1
ATOM 2351 C CA . LYS A 1 295 ? 12.057 -16.369 12.638 1.00 57.78 295 LYS A CA 1
ATOM 2352 C C . LYS A 1 295 ? 11.137 -17.260 11.791 1.00 57.78 295 LYS A C 1
ATOM 2354 O O . LYS A 1 295 ? 10.928 -18.423 12.111 1.00 57.78 295 LYS A O 1
ATOM 2359 N N . LYS A 1 296 ? 10.631 -16.708 10.682 1.00 61.62 296 LYS A N 1
ATOM 2360 C CA . LYS A 1 296 ? 9.892 -17.411 9.611 1.00 61.62 296 LYS A CA 1
ATOM 2361 C C . LYS A 1 296 ? 8.496 -18.020 9.912 1.00 61.62 296 LYS A C 1
ATOM 2363 O O . LYS A 1 296 ? 8.153 -18.959 9.195 1.00 61.62 296 LYS A O 1
ATOM 2368 N N . PRO A 1 297 ? 7.627 -17.562 10.838 1.00 56.53 297 PRO A N 1
ATOM 2369 C CA . PRO A 1 297 ? 6.272 -18.092 10.821 1.00 56.53 297 PRO A CA 1
ATOM 2370 C C . PRO A 1 297 ? 5.438 -17.403 9.730 1.00 56.53 297 PRO A C 1
ATOM 2372 O O . PRO A 1 297 ? 5.580 -16.211 9.432 1.00 56.53 297 PRO A O 1
ATOM 2375 N N . LEU A 1 298 ? 4.603 -18.222 9.100 1.00 64.25 298 LEU A N 1
ATOM 2376 C CA . LEU A 1 298 ? 3.692 -17.881 8.016 1.00 64.25 298 LEU A CA 1
ATOM 2377 C C . LEU A 1 298 ? 2.709 -16.785 8.471 1.00 64.25 298 LEU A C 1
ATOM 2379 O O . LEU A 1 298 ? 2.148 -16.901 9.555 1.00 64.25 298 LEU A O 1
ATOM 2383 N N . ALA A 1 299 ? 2.482 -15.745 7.660 1.00 74.75 299 ALA A N 1
ATOM 2384 C CA . ALA A 1 299 ? 1.418 -14.741 7.858 1.00 74.75 299 ALA A CA 1
ATOM 2385 C C . ALA A 1 299 ? 1.409 -13.952 9.194 1.00 74.75 299 ALA A C 1
ATOM 2387 O O . ALA A 1 299 ? 0.457 -13.226 9.485 1.00 74.75 299 ALA A O 1
ATOM 2388 N N . VAL A 1 300 ? 2.467 -14.048 10.001 1.00 80.50 300 VAL A N 1
ATOM 2389 C CA . VAL A 1 300 ? 2.538 -13.506 11.371 1.00 80.50 300 VAL A CA 1
ATOM 2390 C C . VAL A 1 300 ? 2.211 -12.026 11.435 1.00 80.50 300 VAL A C 1
ATOM 2392 O O . VAL A 1 300 ? 1.446 -11.595 12.293 1.00 80.50 300 VAL A O 1
ATOM 2395 N N . LYS A 1 301 ? 2.767 -11.249 10.503 1.00 84.25 301 LYS A N 1
ATOM 2396 C CA . LYS A 1 301 ? 2.547 -9.806 10.438 1.00 84.25 301 LYS A CA 1
ATOM 2397 C C . LYS A 1 301 ? 1.055 -9.497 10.320 1.00 84.25 301 LYS A C 1
ATOM 2399 O O . LYS A 1 301 ? 0.525 -8.715 11.105 1.00 84.25 301 LYS A O 1
ATOM 2404 N N . ASP A 1 302 ? 0.392 -10.104 9.342 1.00 88.25 302 ASP A N 1
ATOM 2405 C CA . ASP A 1 302 ? -0.997 -9.785 9.023 1.00 88.25 302 ASP A CA 1
ATOM 2406 C C . ASP A 1 302 ? -1.932 -10.247 10.146 1.00 88.25 302 ASP A C 1
ATOM 2408 O O . ASP A 1 302 ? -2.899 -9.551 10.460 1.00 88.25 302 ASP A O 1
ATOM 2412 N N . MET A 1 303 ? -1.604 -11.356 10.818 1.00 89.94 303 MET A N 1
ATOM 2413 C CA . MET A 1 303 ? -2.325 -11.831 12.003 1.00 89.94 303 MET A CA 1
ATOM 2414 C C . MET A 1 303 ? -2.155 -10.892 13.204 1.00 89.94 303 MET A C 1
ATOM 2416 O O . MET A 1 303 ? -3.154 -10.521 13.818 1.00 89.94 303 MET A O 1
ATOM 2420 N N . PHE A 1 304 ? -0.930 -10.454 13.521 1.00 89.00 304 PHE A N 1
ATOM 2421 C CA . PHE A 1 304 ? -0.682 -9.519 14.628 1.00 89.00 304 PHE A CA 1
ATOM 2422 C C . PHE A 1 304 ? -1.351 -8.165 14.400 1.00 89.00 304 PHE A C 1
ATOM 2424 O O . PHE A 1 304 ? -1.956 -7.618 15.322 1.00 89.00 304 PHE A O 1
ATOM 2431 N N . ILE A 1 305 ? -1.286 -7.636 13.173 1.00 90.56 305 ILE A N 1
ATOM 2432 C CA . ILE A 1 305 ? -1.989 -6.399 12.824 1.00 90.56 305 ILE A CA 1
ATOM 2433 C C . ILE A 1 305 ? -3.493 -6.608 13.021 1.00 90.56 305 ILE A C 1
ATOM 2435 O O . ILE A 1 305 ? -4.122 -5.823 13.724 1.00 90.56 305 ILE A O 1
ATOM 2439 N N . SER A 1 306 ? -4.071 -7.684 12.484 1.00 94.81 306 SER A N 1
ATOM 2440 C CA . SER A 1 306 ? -5.513 -7.955 12.605 1.00 94.81 306 SER A CA 1
ATOM 2441 C C . SER A 1 306 ? -5.968 -8.111 14.059 1.00 94.81 306 SER A C 1
ATOM 2443 O O . SER A 1 306 ? -6.984 -7.537 14.452 1.00 94.81 306 SER A O 1
ATOM 2445 N N . ALA A 1 307 ? -5.174 -8.797 14.885 1.00 94.81 307 ALA A N 1
ATOM 2446 C CA . ALA A 1 307 ? -5.410 -8.925 16.320 1.00 94.81 307 ALA A CA 1
ATOM 2447 C C . ALA A 1 307 ? -5.355 -7.568 17.035 1.00 94.81 307 ALA A C 1
ATOM 2449 O O . ALA A 1 307 ? -6.203 -7.286 17.876 1.00 94.81 307 ALA A O 1
ATOM 2450 N N . GLY A 1 308 ? -4.408 -6.702 16.668 1.00 95.44 308 GLY A N 1
ATOM 2451 C CA . GLY A 1 308 ? -4.304 -5.352 17.214 1.00 95.44 308 GLY A CA 1
ATOM 2452 C C . GLY A 1 308 ? -5.536 -4.489 16.933 1.00 95.44 308 GLY A C 1
ATOM 2453 O O . GLY A 1 308 ? -6.027 -3.797 17.822 1.00 95.44 308 GLY A O 1
ATOM 2454 N N . TRP A 1 309 ? -6.082 -4.578 15.718 1.00 97.06 309 TRP A N 1
ATOM 2455 C CA . TRP A 1 309 ? -7.328 -3.895 15.358 1.00 97.06 309 TRP A CA 1
ATOM 2456 C C . TRP A 1 309 ? -8.522 -4.420 16.152 1.00 97.06 309 TRP A C 1
ATOM 2458 O O . TRP A 1 309 ? -9.265 -3.619 16.717 1.00 97.06 309 TRP A O 1
ATOM 2468 N N . ALA A 1 310 ? -8.677 -5.743 16.245 1.00 97.69 310 ALA A N 1
ATOM 2469 C CA . ALA A 1 310 ? -9.746 -6.371 17.019 1.00 97.69 310 ALA A CA 1
ATOM 2470 C C . ALA A 1 310 ? -9.648 -6.036 18.517 1.00 97.69 310 ALA A C 1
ATOM 2472 O O . ALA A 1 310 ? -10.655 -5.718 19.149 1.00 97.69 310 ALA A O 1
ATOM 2473 N N . TYR A 1 311 ? -8.436 -6.020 19.075 1.00 97.50 311 TYR A N 1
ATOM 2474 C CA . TYR A 1 311 ? -8.190 -5.611 20.454 1.00 97.50 311 TYR A CA 1
ATOM 2475 C C . TYR A 1 311 ? -8.628 -4.160 20.698 1.00 97.50 311 TYR A C 1
ATOM 2477 O O . TYR A 1 311 ? -9.425 -3.879 21.590 1.00 97.50 311 TYR A O 1
ATOM 2485 N N . MET A 1 312 ? -8.149 -3.233 19.870 1.00 97.69 312 MET A N 1
ATOM 2486 C CA . MET A 1 312 ? -8.374 -1.807 20.092 1.00 97.69 312 MET A CA 1
ATOM 2487 C C . MET A 1 312 ? -9.809 -1.371 19.802 1.00 97.69 312 MET A C 1
ATOM 2489 O O . MET A 1 312 ? -10.401 -0.663 20.606 1.00 97.69 312 MET A O 1
ATOM 2493 N N . THR A 1 313 ? -10.371 -1.781 18.664 1.00 97.31 313 THR A N 1
ATOM 2494 C CA . THR A 1 313 ? -11.661 -1.254 18.176 1.00 97.31 313 THR A CA 1
ATOM 2495 C C . THR A 1 313 ? -12.873 -2.061 18.631 1.00 97.31 313 THR A C 1
ATOM 2497 O O . THR A 1 313 ? -13.985 -1.554 18.553 1.00 97.31 313 THR A O 1
ATOM 2500 N N . CYS A 1 314 ? -12.682 -3.296 19.111 1.00 96.38 314 CYS A N 1
ATOM 2501 C CA . CYS A 1 314 ? -13.772 -4.179 19.527 1.00 96.38 314 CYS A CA 1
ATOM 2502 C C . CYS A 1 314 ? -13.630 -4.604 20.992 1.00 96.38 314 CYS A C 1
ATOM 2504 O O . CYS A 1 314 ? -14.490 -4.282 21.808 1.00 96.38 314 CYS A O 1
ATOM 2506 N N . PHE A 1 315 ? -12.524 -5.250 21.369 1.00 96.69 315 PHE A N 1
ATOM 2507 C CA . PHE A 1 315 ? -12.355 -5.783 22.724 1.00 96.69 315 PHE A CA 1
ATOM 2508 C C . PHE A 1 315 ? -12.420 -4.703 23.814 1.00 96.69 315 PHE A C 1
ATOM 2510 O O . PHE A 1 315 ? -13.147 -4.880 24.790 1.00 96.69 315 PHE A O 1
ATOM 2517 N N . ILE A 1 316 ? -11.710 -3.578 23.649 1.00 96.38 316 ILE A N 1
ATOM 2518 C CA . ILE A 1 316 ? -11.723 -2.480 24.633 1.00 96.38 316 ILE A CA 1
ATOM 2519 C C . ILE A 1 316 ? -13.137 -1.891 24.809 1.00 96.38 316 ILE A C 1
ATOM 2521 O O . ILE A 1 316 ? -13.618 -1.903 25.945 1.00 96.38 316 ILE A O 1
ATOM 2525 N N . PRO A 1 317 ? -13.850 -1.448 23.750 1.00 95.62 317 PRO A N 1
ATOM 2526 C CA . PRO A 1 317 ? -15.237 -0.996 23.885 1.00 95.62 317 PRO A CA 1
ATOM 2527 C C . PRO A 1 317 ? -16.160 -2.019 24.553 1.00 95.62 317 PRO A C 1
ATOM 2529 O O . PRO A 1 317 ? -16.903 -1.677 25.472 1.00 95.62 317 PRO A O 1
ATOM 2532 N N . LEU A 1 318 ? -16.099 -3.292 24.146 1.00 94.19 318 LEU A N 1
ATOM 2533 C CA . LEU A 1 318 ? -16.956 -4.333 24.721 1.00 94.19 318 LEU A CA 1
ATOM 2534 C C . LEU A 1 318 ? -16.677 -4.560 26.215 1.00 94.19 318 LEU A C 1
ATOM 2536 O O . LEU A 1 318 ? -17.613 -4.784 26.984 1.00 94.19 318 LEU A O 1
ATOM 2540 N N . LEU A 1 319 ? -15.413 -4.463 26.638 1.00 93.00 319 LEU A N 1
ATOM 2541 C CA . LEU A 1 319 ? -15.017 -4.585 28.041 1.00 93.00 319 LEU A CA 1
ATOM 2542 C C . LEU A 1 319 ? -15.381 -3.381 28.913 1.00 93.00 319 LEU A C 1
ATOM 2544 O O . LEU A 1 319 ? -15.526 -3.562 30.128 1.00 93.00 319 LEU A O 1
ATOM 2548 N N . GLU A 1 320 ? -15.434 -2.181 28.335 1.00 94.19 320 GLU A N 1
ATOM 2549 C CA . GLU A 1 320 ? -15.789 -0.952 29.052 1.00 94.19 320 GLU A CA 1
ATOM 2550 C C . GLU A 1 320 ? -17.294 -0.921 29.340 1.00 94.19 320 GLU A C 1
ATOM 2552 O O . GLU A 1 320 ? -17.690 -0.704 30.480 1.00 94.19 320 GLU A O 1
ATOM 2557 N N . TYR A 1 321 ? -18.141 -1.234 28.351 1.00 91.94 321 TYR A N 1
ATOM 2558 C CA . TYR A 1 321 ? -19.594 -1.119 28.528 1.00 91.94 321 TYR A CA 1
ATOM 2559 C C . TYR A 1 321 ? -20.310 -2.399 28.968 1.00 91.94 321 TYR A C 1
ATOM 2561 O O . TYR A 1 321 ? -21.433 -2.308 29.457 1.00 91.94 321 TYR A O 1
ATOM 2569 N N . GLN A 1 322 ? -19.722 -3.584 28.765 1.00 84.25 322 GLN A N 1
ATOM 2570 C CA . GLN A 1 322 ? -20.270 -4.883 29.204 1.00 84.25 322 GLN A CA 1
ATOM 2571 C C . GLN A 1 322 ? -21.729 -5.173 28.774 1.00 84.25 322 GLN A C 1
ATOM 2573 O O . GLN A 1 322 ? -22.421 -5.971 29.400 1.00 84.25 322 GLN A O 1
ATOM 2578 N N . LYS A 1 323 ? -22.214 -4.564 27.683 1.00 79.88 323 LYS A N 1
ATOM 2579 C CA . LYS A 1 323 ? -23.602 -4.709 27.189 1.00 79.88 323 LYS A CA 1
ATOM 2580 C C . LYS A 1 323 ? -23.809 -5.806 26.138 1.00 79.88 323 LYS A C 1
ATOM 2582 O O . LYS A 1 323 ? -24.807 -5.794 25.425 1.00 79.88 323 LYS A O 1
ATOM 2587 N N . THR A 1 324 ? -22.884 -6.751 26.003 1.00 86.00 324 THR A N 1
ATOM 2588 C CA . THR A 1 324 ? -22.985 -7.820 24.997 1.00 86.00 324 THR A CA 1
ATOM 2589 C C . THR A 1 324 ? -23.068 -9.192 25.647 1.00 86.00 324 THR A C 1
ATOM 2591 O O . THR A 1 324 ? -22.415 -9.450 26.655 1.00 86.00 324 THR A O 1
ATOM 2594 N N . ASN A 1 325 ? -23.829 -10.101 25.036 1.00 88.88 325 ASN A N 1
ATOM 2595 C CA . ASN A 1 325 ? -23.754 -11.517 25.380 1.00 88.88 325 ASN A CA 1
ATOM 2596 C C . ASN A 1 325 ? -22.479 -12.153 24.787 1.00 88.88 325 ASN A C 1
ATOM 2598 O O . ASN A 1 325 ? -21.829 -11.588 23.898 1.00 88.88 325 ASN A O 1
ATOM 2602 N N . THR A 1 326 ? -22.131 -13.342 25.279 1.00 89.69 326 THR A N 1
ATOM 2603 C CA . THR A 1 326 ? -20.912 -14.068 24.897 1.00 89.69 326 THR A CA 1
ATOM 2604 C C . THR A 1 326 ? -20.866 -14.413 23.407 1.00 89.69 326 THR A C 1
ATOM 2606 O O . THR A 1 326 ? -19.816 -14.311 22.783 1.00 89.69 326 THR A O 1
ATOM 2609 N N . ILE A 1 327 ? -22.001 -14.781 22.808 1.00 90.94 327 ILE A N 1
ATOM 2610 C CA . ILE A 1 327 ? -22.068 -15.171 21.391 1.00 90.94 327 ILE A CA 1
ATOM 2611 C C . ILE A 1 327 ? -21.807 -13.960 20.482 1.00 90.94 327 ILE A C 1
ATOM 2613 O O . ILE A 1 327 ? -20.941 -14.009 19.611 1.00 90.94 327 ILE A O 1
ATOM 2617 N N . ASN A 1 328 ? -22.501 -12.846 20.722 1.00 92.38 328 ASN A N 1
ATOM 2618 C CA . ASN A 1 328 ? -22.337 -11.604 19.969 1.00 92.38 328 ASN A CA 1
ATOM 2619 C C . ASN A 1 328 ? -20.937 -11.005 20.158 1.00 92.38 328 ASN A C 1
ATOM 2621 O O . ASN A 1 328 ? -20.364 -10.477 19.210 1.00 92.38 328 ASN A O 1
ATOM 2625 N N . PHE A 1 329 ? -20.343 -11.157 21.348 1.00 94.12 329 PHE A N 1
ATOM 2626 C CA . PHE A 1 329 ? -18.949 -10.785 21.591 1.00 94.12 329 PHE A CA 1
ATOM 2627 C C . PHE A 1 329 ? -18.002 -11.492 20.612 1.00 94.12 329 PHE A C 1
ATOM 2629 O O . PHE A 1 329 ? -17.184 -10.834 19.967 1.00 94.12 329 PHE A O 1
ATOM 2636 N N . TYR A 1 330 ? -18.136 -12.813 20.451 1.00 94.88 330 TYR A N 1
ATOM 2637 C CA . TYR A 1 330 ? -17.294 -13.562 19.519 1.00 94.88 330 TYR A CA 1
ATOM 2638 C C . TYR A 1 330 ? -17.583 -13.207 18.060 1.00 94.88 330 TYR A C 1
ATOM 2640 O O . TYR A 1 330 ? -16.634 -13.046 17.298 1.00 94.88 330 TYR A O 1
ATOM 2648 N N . TYR A 1 331 ? -18.846 -12.995 17.674 1.00 96.00 331 TYR A N 1
ATOM 2649 C CA . TYR A 1 331 ? -19.160 -12.539 16.317 1.00 96.00 331 TYR A CA 1
ATOM 2650 C C . TYR A 1 331 ? -18.523 -11.185 15.994 1.00 96.00 331 TYR A C 1
ATOM 2652 O O . TYR A 1 331 ? -17.889 -11.053 14.948 1.00 96.00 331 TYR A O 1
ATOM 2660 N N . LEU A 1 332 ? -18.620 -10.199 16.890 1.00 96.62 332 LEU A N 1
ATOM 2661 C CA . LEU A 1 332 ? -18.008 -8.883 16.693 1.00 96.62 332 LEU A CA 1
ATOM 2662 C C . LEU A 1 332 ? -16.479 -8.959 16.655 1.00 96.62 332 LEU A C 1
ATOM 2664 O O . LEU A 1 332 ? -15.845 -8.320 15.813 1.00 96.62 332 LEU A O 1
ATOM 2668 N N . LEU A 1 333 ? -15.872 -9.755 17.538 1.00 96.50 333 LEU A N 1
ATOM 2669 C CA . LEU A 1 333 ? -14.423 -9.936 17.569 1.00 96.50 333 LEU A CA 1
ATOM 2670 C C . LEU A 1 333 ? -13.915 -10.611 16.286 1.00 96.50 333 LEU A C 1
ATOM 2672 O O . LEU A 1 333 ? -12.962 -10.128 15.671 1.00 96.50 333 LEU A O 1
ATOM 2676 N N . SER A 1 334 ? -14.571 -11.692 15.855 1.00 96.81 334 SER A N 1
ATOM 2677 C CA . SER A 1 334 ? -14.247 -12.402 14.616 1.00 96.81 334 SER A CA 1
ATOM 2678 C C . SER A 1 334 ? -14.474 -11.531 13.386 1.00 96.81 334 SER A C 1
ATOM 2680 O O . SER A 1 334 ? -13.625 -11.528 12.499 1.00 96.81 334 SER A O 1
ATOM 2682 N N . PHE A 1 335 ? -15.561 -10.754 13.343 1.00 97.25 335 PHE A N 1
ATOM 2683 C CA . PHE A 1 335 ? -15.837 -9.824 12.250 1.00 97.25 335 PHE A CA 1
ATOM 2684 C C . PHE A 1 335 ? -14.682 -8.837 12.061 1.00 97.25 335 PHE A C 1
ATOM 2686 O O . PHE A 1 335 ? -14.108 -8.780 10.977 1.00 97.25 335 PHE A O 1
ATOM 2693 N N . VAL A 1 336 ? -14.286 -8.122 13.122 1.00 97.56 336 VAL A N 1
ATOM 2694 C CA . VAL A 1 336 ? -13.216 -7.112 13.041 1.00 97.56 336 VAL A CA 1
ATOM 2695 C C . VAL A 1 336 ? -11.860 -7.741 12.722 1.00 97.56 336 VAL A C 1
ATOM 2697 O O . VAL A 1 336 ? -11.075 -7.183 11.951 1.00 97.56 336 VAL A O 1
ATOM 2700 N N . PHE A 1 337 ? -11.564 -8.908 13.298 1.00 97.81 337 PHE A N 1
ATOM 2701 C CA . PHE A 1 337 ? -10.323 -9.617 13.005 1.00 97.81 337 PHE A CA 1
ATOM 2702 C C . PHE A 1 337 ? -10.244 -10.013 11.526 1.00 97.81 337 PHE A C 1
ATOM 2704 O O . PHE A 1 337 ? -9.257 -9.709 10.854 1.00 97.81 337 PHE A O 1
ATOM 2711 N N . ILE A 1 338 ? -11.289 -10.659 11.002 1.00 97.19 338 ILE A N 1
ATOM 2712 C CA . ILE A 1 338 ? -11.312 -11.151 9.623 1.00 97.19 338 ILE A CA 1
ATOM 2713 C C . ILE A 1 338 ? -11.350 -9.983 8.635 1.00 97.19 338 ILE A C 1
ATOM 2715 O O . ILE A 1 338 ? -10.609 -10.005 7.653 1.00 97.19 338 ILE A O 1
ATOM 2719 N N . SER A 1 339 ? -12.123 -8.927 8.902 1.00 96.56 339 SER A N 1
ATOM 2720 C CA . SER A 1 339 ? -12.163 -7.747 8.034 1.00 96.56 339 SER A CA 1
ATOM 2721 C C . SER A 1 339 ? -10.814 -7.023 7.973 1.00 96.56 339 SER A C 1
ATOM 2723 O O . SER A 1 339 ? -10.394 -6.582 6.903 1.00 96.56 339 SER A O 1
ATOM 2725 N N . SER A 1 340 ? -10.088 -6.944 9.092 1.00 95.62 340 SER A N 1
ATOM 2726 C CA . SER A 1 340 ? -8.724 -6.401 9.122 1.00 95.62 340 SER A CA 1
ATOM 2727 C C . SER A 1 340 ? -7.731 -7.297 8.368 1.00 95.62 340 SER A C 1
ATOM 2729 O O . SER A 1 340 ? -6.835 -6.795 7.684 1.00 95.62 340 SER A O 1
ATOM 2731 N N . LEU A 1 341 ? -7.922 -8.620 8.408 1.00 95.31 341 LEU A N 1
ATOM 2732 C CA . LEU A 1 341 ? -7.105 -9.569 7.651 1.00 95.31 341 LEU A CA 1
ATOM 2733 C C . LEU A 1 341 ? -7.345 -9.450 6.139 1.00 95.31 341 LEU A C 1
ATOM 2735 O O . LEU A 1 341 ? -6.381 -9.381 5.377 1.00 95.31 341 LEU A O 1
ATOM 2739 N N . ILE A 1 342 ? -8.610 -9.346 5.714 1.00 95.38 342 ILE A N 1
ATOM 2740 C CA . ILE A 1 342 ? -9.012 -9.044 4.328 1.00 95.38 342 ILE A CA 1
ATOM 2741 C C . ILE A 1 342 ? -8.308 -7.772 3.854 1.00 95.38 342 ILE A C 1
ATOM 2743 O O . ILE A 1 342 ? -7.646 -7.784 2.813 1.00 95.38 342 ILE A O 1
ATOM 2747 N N . ARG A 1 343 ? -8.370 -6.701 4.658 1.00 93.19 343 ARG A N 1
ATOM 2748 C CA . ARG A 1 343 ? -7.692 -5.433 4.372 1.00 93.19 343 ARG A CA 1
ATOM 2749 C C . ARG A 1 343 ? -6.188 -5.625 4.128 1.00 93.19 343 ARG A C 1
ATOM 2751 O O . ARG A 1 343 ? -5.647 -5.094 3.161 1.00 93.19 343 ARG A O 1
ATOM 2758 N N . ASN A 1 344 ? -5.501 -6.391 4.976 1.00 90.75 344 ASN A N 1
ATOM 2759 C CA . ASN A 1 344 ? -4.054 -6.616 4.857 1.00 90.75 344 ASN A CA 1
ATOM 2760 C C . ASN A 1 344 ? -3.679 -7.438 3.609 1.00 90.75 344 ASN A C 1
ATOM 2762 O O . ASN A 1 344 ? -2.682 -7.134 2.943 1.00 90.75 344 ASN A O 1
ATOM 2766 N N . ILE A 1 345 ? -4.489 -8.444 3.258 1.00 91.88 345 ILE A N 1
ATOM 2767 C CA . ILE A 1 345 ? -4.295 -9.250 2.043 1.00 91.88 345 ILE A CA 1
ATOM 2768 C C . ILE A 1 345 ? -4.479 -8.380 0.795 1.00 91.88 345 ILE A C 1
ATOM 2770 O O . ILE A 1 345 ? -3.628 -8.408 -0.093 1.00 91.88 345 ILE A O 1
ATOM 2774 N N . ILE A 1 346 ? -5.532 -7.559 0.751 1.00 91.06 346 ILE A N 1
ATOM 2775 C CA . ILE A 1 346 ? -5.795 -6.623 -0.353 1.00 91.06 346 ILE A CA 1
ATOM 2776 C C . ILE A 1 346 ? -4.636 -5.638 -0.522 1.00 91.06 346 ILE A C 1
ATOM 2778 O O . ILE A 1 346 ? -4.147 -5.462 -1.637 1.00 91.06 346 ILE A O 1
ATOM 2782 N N . THR A 1 347 ? -4.134 -5.056 0.571 1.00 86.88 347 THR A N 1
ATOM 2783 C CA . THR A 1 347 ? -2.956 -4.174 0.532 1.00 86.88 347 THR A CA 1
ATOM 2784 C C . THR A 1 347 ? -1.734 -4.889 -0.045 1.00 86.88 347 THR A C 1
ATOM 2786 O O . THR A 1 347 ? -1.008 -4.318 -0.856 1.00 86.88 347 THR A O 1
ATOM 2789 N N . SER A 1 348 ? -1.508 -6.148 0.333 1.00 86.12 348 SER A N 1
ATOM 2790 C CA . SER A 1 348 ? -0.378 -6.934 -0.176 1.00 86.12 348 SER A CA 1
ATOM 2791 C C . SER A 1 348 ? -0.526 -7.256 -1.669 1.00 86.12 348 SER A C 1
ATOM 2793 O O . SER A 1 348 ? 0.447 -7.154 -2.414 1.00 86.12 348 SER A O 1
ATOM 2795 N N . LEU A 1 349 ? -1.737 -7.600 -2.126 1.00 86.38 349 LEU A N 1
ATOM 2796 C CA . LEU A 1 349 ? -2.036 -7.845 -3.544 1.00 86.38 349 LEU A CA 1
ATOM 2797 C C . LEU A 1 349 ? -1.826 -6.583 -4.383 1.00 86.38 349 LEU A C 1
ATOM 2799 O O . LEU A 1 349 ? -1.206 -6.634 -5.442 1.00 86.38 349 LEU A O 1
ATOM 2803 N N . LEU A 1 350 ? -2.280 -5.441 -3.875 1.00 81.38 350 LEU A N 1
ATOM 2804 C CA . LEU A 1 350 ? -2.082 -4.144 -4.507 1.00 81.38 350 LEU A CA 1
ATOM 2805 C C . LEU A 1 350 ? -0.593 -3.764 -4.583 1.00 81.38 350 LEU A C 1
ATOM 2807 O O . LEU A 1 350 ? -0.143 -3.244 -5.599 1.00 81.38 350 LEU A O 1
ATOM 2811 N N . GLN A 1 351 ? 0.192 -4.043 -3.539 1.00 78.25 351 GLN A N 1
ATOM 2812 C CA . GLN A 1 351 ? 1.644 -3.830 -3.566 1.00 78.25 351 GLN A CA 1
ATOM 2813 C C . GLN A 1 351 ? 2.317 -4.696 -4.633 1.00 78.25 351 GLN A C 1
ATOM 2815 O O . GLN A 1 351 ? 3.118 -4.181 -5.409 1.00 78.25 351 GLN A O 1
ATOM 2820 N N . LYS A 1 352 ? 1.943 -5.977 -4.725 1.00 78.75 352 LYS A N 1
ATOM 2821 C CA . LYS A 1 352 ? 2.443 -6.877 -5.770 1.00 78.75 352 LYS A CA 1
ATOM 2822 C C . LYS A 1 352 ? 2.120 -6.371 -7.173 1.00 78.75 352 LYS A C 1
ATOM 2824 O O . LYS A 1 352 ? 2.976 -6.424 -8.043 1.00 78.75 352 LYS A O 1
ATOM 2829 N N . HIS A 1 353 ? 0.893 -5.895 -7.381 1.00 76.00 353 HIS A N 1
ATOM 2830 C CA . HIS A 1 353 ? 0.442 -5.378 -8.672 1.00 76.00 353 HIS A CA 1
ATOM 2831 C C . HIS A 1 353 ? 1.297 -4.205 -9.174 1.00 76.00 353 HIS A C 1
ATOM 2833 O O . HIS A 1 353 ? 1.481 -4.059 -10.376 1.00 76.00 353 HIS A O 1
ATOM 2839 N N . ASN A 1 354 ? 1.831 -3.408 -8.248 1.00 68.31 354 ASN A N 1
ATOM 2840 C CA . ASN A 1 354 ? 2.685 -2.258 -8.531 1.00 68.31 354 ASN A CA 1
ATOM 2841 C C . ASN A 1 354 ? 4.188 -2.586 -8.415 1.00 68.31 354 ASN A C 1
ATOM 2843 O O . ASN A 1 354 ? 4.985 -1.697 -8.129 1.00 68.31 354 ASN A O 1
ATOM 2847 N N . ASP A 1 355 ? 4.572 -3.862 -8.547 1.00 66.56 355 ASP A N 1
ATOM 2848 C CA . ASP A 1 355 ? 5.960 -4.347 -8.473 1.00 66.56 355 ASP A CA 1
ATOM 2849 C C . ASP A 1 355 ? 6.720 -3.938 -7.188 1.00 66.56 355 ASP A C 1
ATOM 2851 O O . ASP A 1 355 ? 7.954 -3.861 -7.145 1.00 66.56 355 ASP A O 1
ATOM 2855 N N . ILE A 1 356 ? 5.988 -3.715 -6.091 1.00 68.88 356 ILE A N 1
ATOM 2856 C CA . ILE A 1 356 ? 6.555 -3.377 -4.782 1.00 68.88 356 ILE A CA 1
ATOM 2857 C C . ILE A 1 356 ? 6.955 -4.658 -4.048 1.00 68.88 356 ILE A C 1
ATOM 2859 O O . ILE A 1 356 ? 6.225 -5.651 -4.027 1.00 68.88 356 ILE A O 1
ATOM 2863 N N . ILE A 1 357 ? 8.111 -4.621 -3.378 1.00 65.94 357 ILE A N 1
ATOM 2864 C CA . ILE A 1 357 ? 8.596 -5.726 -2.543 1.00 65.94 357 ILE A CA 1
ATOM 2865 C C . ILE A 1 357 ? 7.611 -5.984 -1.397 1.00 65.94 357 ILE A C 1
ATOM 2867 O O . ILE A 1 357 ? 7.398 -5.140 -0.524 1.00 65.94 357 ILE A O 1
ATOM 2871 N N . ILE A 1 358 ? 7.052 -7.190 -1.382 1.00 68.56 358 ILE A N 1
ATOM 2872 C CA . ILE A 1 358 ? 6.106 -7.655 -0.369 1.00 68.56 358 ILE A CA 1
ATOM 2873 C C . ILE A 1 358 ? 6.874 -8.156 0.858 1.00 68.56 358 ILE A C 1
ATOM 2875 O O . ILE A 1 358 ? 7.943 -8.759 0.748 1.00 68.56 358 ILE A O 1
ATOM 2879 N N . SER A 1 359 ? 6.312 -7.961 2.052 1.00 71.88 359 SER A N 1
ATOM 2880 C CA . SER A 1 359 ? 6.909 -8.497 3.277 1.00 71.88 359 SER A CA 1
ATOM 2881 C C . SER A 1 359 ? 6.925 -10.038 3.278 1.00 71.88 359 SER A C 1
ATOM 2883 O O . SER A 1 359 ? 5.865 -10.640 3.076 1.00 71.88 359 SER A O 1
ATOM 2885 N N . PRO A 1 360 ? 8.054 -10.688 3.633 1.00 72.88 360 PRO A N 1
ATOM 2886 C CA . PRO A 1 360 ? 8.151 -12.150 3.736 1.00 72.88 360 PRO A CA 1
ATOM 2887 C C . PRO A 1 360 ? 7.204 -12.796 4.758 1.00 72.88 360 PRO A C 1
ATOM 2889 O O . PRO A 1 360 ? 7.007 -14.005 4.758 1.00 72.88 360 PRO A O 1
ATOM 2892 N N . GLN A 1 361 ? 6.647 -11.995 5.668 1.00 77.31 361 GLN A N 1
ATOM 2893 C CA . GLN A 1 361 ? 5.733 -12.438 6.725 1.00 77.31 361 GLN A CA 1
ATOM 2894 C C . GLN A 1 361 ? 4.259 -12.156 6.401 1.00 77.31 361 GLN A C 1
ATOM 2896 O O . GLN A 1 361 ? 3.410 -12.298 7.280 1.00 77.31 361 GLN A O 1
ATOM 2901 N N . SER A 1 362 ? 3.9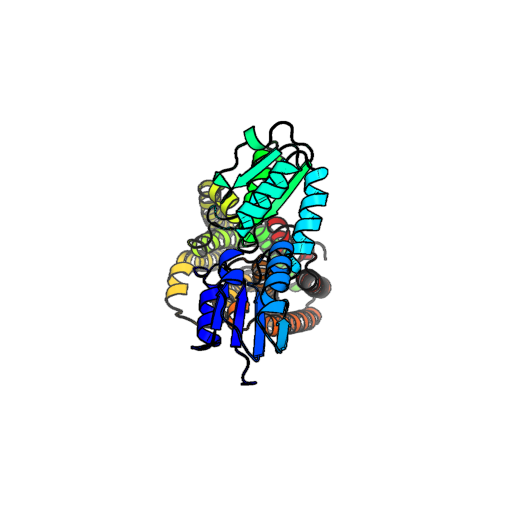60 -11.708 5.180 1.00 83.88 362 SER A N 1
ATOM 2902 C CA . SER A 1 362 ? 2.583 -11.521 4.718 1.00 83.88 362 SER A CA 1
ATOM 2903 C C . SER A 1 362 ? 1.956 -12.848 4.286 1.00 83.88 362 SER A C 1
ATOM 2905 O O . SER A 1 362 ? 2.657 -13.779 3.880 1.00 83.88 362 SER A O 1
ATOM 2907 N N . VAL A 1 363 ? 0.626 -12.912 4.320 1.00 84.12 363 VAL A N 1
ATOM 2908 C CA . VAL A 1 363 ? -0.173 -14.014 3.762 1.00 84.12 363 VAL A CA 1
ATOM 2909 C C . VAL A 1 363 ? 0.161 -14.223 2.284 1.00 84.12 363 VAL A C 1
ATOM 2911 O O . VAL A 1 363 ? 0.332 -15.357 1.842 1.00 84.12 363 VAL A O 1
ATOM 2914 N N . LEU A 1 364 ? 0.323 -13.130 1.532 1.00 84.88 364 LEU A N 1
ATOM 2915 C CA . LEU A 1 364 ? 0.593 -13.189 0.098 1.00 84.88 364 LEU A CA 1
ATOM 2916 C C . LEU A 1 364 ? 1.930 -13.853 -0.227 1.00 84.88 364 LEU A C 1
ATOM 2918 O O . LEU A 1 364 ? 2.003 -14.702 -1.116 1.00 84.88 364 LEU A O 1
ATOM 2922 N N . TYR A 1 365 ? 2.981 -13.485 0.505 1.00 82.88 365 TYR A N 1
ATOM 2923 C CA . TYR A 1 365 ? 4.290 -14.110 0.346 1.00 82.88 365 TYR A CA 1
ATOM 2924 C C . TYR A 1 365 ? 4.251 -15.593 0.732 1.00 82.88 365 TYR A C 1
ATOM 2926 O O . TYR A 1 365 ? 4.819 -16.439 0.049 1.00 82.88 365 TYR A O 1
ATOM 2934 N N . ALA A 1 366 ? 3.544 -15.900 1.818 1.00 84.44 366 ALA A N 1
ATOM 2935 C CA . ALA A 1 366 ? 3.382 -17.243 2.346 1.00 84.44 366 ALA A CA 1
ATOM 2936 C C . ALA A 1 366 ? 2.667 -18.209 1.389 1.00 84.44 366 ALA A C 1
ATOM 2938 O O . ALA A 1 366 ? 3.068 -19.366 1.265 1.00 84.44 366 ALA A O 1
ATOM 2939 N N . LEU A 1 367 ? 1.578 -17.758 0.764 1.00 84.25 367 LEU A N 1
ATOM 2940 C CA . LEU A 1 367 ? 0.641 -18.639 0.070 1.00 84.25 367 LEU A CA 1
ATOM 2941 C C . LEU A 1 367 ? 0.684 -18.507 -1.445 1.00 84.25 367 LEU A C 1
ATOM 2943 O O . LEU A 1 367 ? 0.143 -19.392 -2.085 1.00 84.25 367 LEU A O 1
ATOM 2947 N N . ASN A 1 368 ? 1.381 -17.509 -2.002 1.00 86.12 368 ASN A N 1
ATOM 2948 C CA . ASN A 1 368 ? 1.299 -17.066 -3.400 1.00 86.12 368 ASN A CA 1
ATOM 2949 C C . ASN A 1 368 ? -0.030 -16.365 -3.743 1.00 86.12 368 ASN A C 1
ATOM 2951 O O . ASN A 1 368 ? -0.950 -16.307 -2.930 1.00 86.12 368 ASN A O 1
ATOM 2955 N N . GLU A 1 369 ? -0.119 -15.771 -4.933 1.00 87.62 369 GLU A N 1
ATOM 2956 C CA . GLU A 1 369 ? -1.255 -14.928 -5.341 1.00 87.62 369 GLU A CA 1
ATOM 2957 C C . GLU A 1 369 ? -2.555 -15.704 -5.557 1.00 87.62 369 GLU A C 1
ATOM 2959 O O . GLU A 1 369 ? -3.610 -15.250 -5.108 1.00 87.62 369 GLU A O 1
ATOM 2964 N N . ASP A 1 370 ? -2.482 -16.883 -6.170 1.00 88.56 370 ASP A N 1
ATOM 2965 C CA . ASP A 1 370 ? -3.661 -17.696 -6.466 1.00 88.56 370 ASP A CA 1
ATOM 2966 C C . ASP A 1 370 ? -4.316 -18.199 -5.178 1.00 88.56 370 ASP A C 1
ATOM 2968 O O . ASP A 1 370 ? -5.515 -18.010 -4.963 1.00 88.56 370 ASP A O 1
ATOM 2972 N N . LYS A 1 371 ? -3.528 -18.771 -4.257 1.00 90.62 371 LYS A N 1
ATOM 2973 C CA . LYS A 1 371 ? -4.070 -19.255 -2.978 1.00 90.62 371 LYS A CA 1
ATOM 2974 C C . LYS A 1 371 ? -4.518 -18.100 -2.086 1.00 90.62 371 LYS A C 1
ATOM 2976 O O . LYS A 1 371 ? -5.537 -18.219 -1.411 1.00 90.62 371 LYS A O 1
ATOM 2981 N N . SER A 1 372 ? -3.801 -16.975 -2.104 1.00 91.25 372 SER A N 1
ATOM 2982 C CA . SER A 1 372 ? -4.190 -15.778 -1.344 1.00 91.25 372 SER A CA 1
ATOM 2983 C C . SER A 1 372 ? -5.498 -15.178 -1.850 1.00 91.25 372 SER A C 1
ATOM 2985 O O . SER A 1 372 ? -6.314 -14.747 -1.043 1.00 91.25 372 SER A O 1
ATOM 2987 N N . SER A 1 373 ? -5.737 -15.209 -3.164 1.00 92.50 373 SER A N 1
ATOM 2988 C CA . SER A 1 373 ? -7.014 -14.825 -3.775 1.00 92.50 373 SER A CA 1
ATOM 2989 C C . SER A 1 373 ? -8.167 -15.726 -3.329 1.00 92.50 373 SER A C 1
ATOM 2991 O O . SER A 1 373 ? -9.235 -15.232 -2.975 1.00 92.50 373 SER A O 1
ATOM 2993 N N . ILE A 1 374 ? -7.952 -17.045 -3.300 1.00 93.88 374 ILE A N 1
ATOM 2994 C CA . ILE A 1 374 ? -8.963 -18.008 -2.833 1.00 93.88 374 ILE A CA 1
ATOM 2995 C C . ILE A 1 374 ? -9.300 -17.758 -1.358 1.00 93.88 374 ILE A C 1
ATOM 2997 O O . ILE A 1 374 ? -10.472 -17.667 -0.994 1.00 93.88 374 ILE A O 1
ATOM 3001 N N . ILE A 1 375 ? -8.277 -17.593 -0.516 1.00 93.69 375 ILE A N 1
ATOM 3002 C CA . ILE A 1 375 ? -8.454 -17.306 0.912 1.00 93.69 375 ILE A CA 1
ATOM 3003 C C . ILE A 1 375 ? -9.169 -15.973 1.114 1.00 93.69 375 ILE A C 1
ATOM 3005 O O . ILE A 1 375 ? -10.066 -15.894 1.944 1.00 93.69 375 ILE A O 1
ATOM 3009 N N . LEU A 1 376 ? -8.828 -14.943 0.340 1.00 95.12 376 LEU A N 1
ATOM 3010 C CA . LEU A 1 376 ? -9.501 -13.650 0.401 1.00 95.12 376 LEU A CA 1
ATOM 3011 C C . LEU A 1 376 ? -11.008 -13.785 0.149 1.00 95.12 376 LEU A C 1
ATOM 3013 O O . LEU A 1 376 ? -11.801 -13.285 0.943 1.00 95.12 376 LEU A O 1
ATOM 3017 N N . ILE A 1 377 ? -11.406 -14.496 -0.911 1.00 96.00 377 ILE A N 1
ATOM 3018 C CA . ILE A 1 377 ? -12.821 -14.733 -1.235 1.00 96.00 377 ILE A CA 1
ATOM 3019 C C . ILE A 1 377 ? -13.510 -15.501 -0.102 1.00 96.00 377 ILE A C 1
ATOM 3021 O O . ILE A 1 377 ? -14.598 -15.124 0.329 1.00 96.00 377 ILE A O 1
ATOM 3025 N N . PHE A 1 378 ? -12.861 -16.539 0.427 1.00 96.88 378 PHE A N 1
ATOM 3026 C CA . PHE A 1 378 ? -13.390 -17.311 1.548 1.00 96.88 378 PHE A CA 1
ATOM 3027 C C . PHE A 1 378 ? -13.597 -16.451 2.805 1.00 96.88 378 PHE A C 1
ATOM 3029 O O . PHE A 1 378 ? -14.653 -16.515 3.433 1.00 96.88 378 PHE A O 1
ATOM 3036 N N . LEU A 1 379 ? -12.635 -15.586 3.142 1.00 96.75 379 LEU A N 1
ATOM 3037 C CA . LEU A 1 379 ? -12.747 -14.659 4.270 1.00 96.75 379 LEU A CA 1
ATOM 3038 C C . LEU A 1 379 ? -13.872 -13.634 4.058 1.00 96.75 379 LEU A C 1
ATOM 3040 O O . LEU A 1 379 ? -14.587 -13.326 5.012 1.00 96.75 379 LEU A O 1
ATOM 3044 N N . ILE A 1 380 ? -14.073 -13.134 2.833 1.00 97.00 380 ILE A N 1
ATOM 3045 C CA . ILE A 1 380 ? -15.189 -12.230 2.499 1.00 97.00 380 ILE A CA 1
ATOM 3046 C C . ILE A 1 380 ? -16.536 -12.935 2.718 1.00 97.00 380 ILE A C 1
ATOM 3048 O O . ILE A 1 380 ? -17.437 -12.362 3.335 1.00 97.00 380 ILE A O 1
ATOM 3052 N N . ILE A 1 381 ? -16.668 -14.193 2.284 1.00 96.88 381 ILE A N 1
ATOM 3053 C CA . ILE A 1 381 ? -17.882 -14.996 2.503 1.00 96.88 381 ILE A CA 1
ATOM 3054 C C . ILE A 1 381 ? -18.132 -15.194 4.002 1.00 96.88 381 ILE A C 1
ATOM 3056 O O . ILE A 1 381 ? -19.239 -14.938 4.472 1.00 96.88 381 ILE A O 1
ATOM 3060 N N . ILE A 1 382 ? -17.108 -15.579 4.773 1.00 96.88 382 ILE A N 1
ATOM 3061 C CA . ILE A 1 382 ? -17.233 -15.732 6.231 1.00 96.88 382 ILE A CA 1
ATOM 3062 C C . ILE A 1 382 ? -17.654 -14.416 6.889 1.00 96.88 382 ILE A C 1
ATOM 3064 O O . ILE A 1 382 ? -18.557 -14.410 7.721 1.00 96.88 382 ILE A O 1
ATOM 3068 N N . THR A 1 383 ? -17.034 -13.299 6.507 1.00 95.94 383 THR A N 1
ATOM 3069 C CA . THR A 1 383 ? -17.367 -11.971 7.049 1.00 95.94 383 THR A CA 1
ATOM 3070 C C . THR A 1 383 ? -18.826 -11.618 6.766 1.00 95.94 383 THR A C 1
ATOM 3072 O O . THR A 1 383 ? -19.522 -11.125 7.653 1.00 95.94 383 THR A O 1
ATOM 3075 N N . THR A 1 384 ? -19.318 -11.958 5.570 1.00 96.00 384 THR A N 1
ATOM 3076 C CA . THR A 1 384 ? -20.726 -11.783 5.193 1.00 96.00 384 THR A CA 1
ATOM 3077 C C . THR A 1 384 ? -21.639 -12.631 6.083 1.00 96.00 384 THR A C 1
ATOM 3079 O O . THR A 1 384 ? -22.581 -12.101 6.665 1.00 96.00 384 THR A O 1
ATOM 3082 N N . LEU A 1 385 ? -21.338 -13.920 6.270 1.00 96.44 385 LEU A N 1
ATOM 3083 C CA . LEU A 1 385 ? -22.134 -14.820 7.116 1.00 96.44 385 LEU A CA 1
ATOM 3084 C C . LEU A 1 385 ? -22.158 -14.383 8.588 1.00 96.44 385 LEU A C 1
ATOM 3086 O O . LEU A 1 385 ? -23.212 -14.405 9.221 1.00 96.44 385 LEU A O 1
ATOM 3090 N N . ILE A 1 386 ? -21.021 -13.937 9.127 1.00 95.56 386 ILE A N 1
ATOM 3091 C CA . ILE A 1 386 ? -20.950 -13.371 10.480 1.00 95.56 386 ILE A CA 1
ATOM 3092 C C . ILE A 1 386 ? -21.821 -12.116 10.565 1.00 95.56 386 ILE A C 1
ATOM 3094 O O . ILE A 1 386 ? -22.601 -11.983 11.504 1.00 95.56 386 ILE A O 1
ATOM 3098 N N . SER A 1 387 ? -21.741 -11.224 9.571 1.00 94.12 387 SER A N 1
ATOM 3099 C CA . SER A 1 387 ? -22.490 -9.964 9.583 1.00 94.12 387 SER A CA 1
ATOM 3100 C C . SER A 1 387 ? -24.009 -10.142 9.597 1.00 94.12 387 SER A C 1
ATOM 3102 O O . SER A 1 387 ? -24.701 -9.310 10.173 1.00 94.12 387 SER A O 1
ATOM 3104 N N . LEU A 1 388 ? -24.536 -11.242 9.046 1.00 94.62 388 LEU A N 1
ATOM 3105 C CA . LEU A 1 388 ? -25.970 -11.555 9.096 1.00 94.62 388 LEU A CA 1
ATOM 3106 C C . LEU A 1 388 ? -26.484 -11.811 10.519 1.00 94.62 388 LEU A C 1
ATOM 3108 O O . LEU A 1 388 ? -27.672 -11.642 10.770 1.00 94.62 388 LEU A O 1
ATOM 3112 N N . ASN A 1 389 ? -25.600 -12.193 11.444 1.00 93.50 389 ASN A N 1
ATOM 3113 C CA . ASN A 1 389 ? -25.934 -12.430 12.850 1.00 93.50 389 ASN A CA 1
ATOM 3114 C C . ASN A 1 389 ? -25.753 -11.180 13.728 1.00 93.50 389 ASN A C 1
ATOM 3116 O O . ASN A 1 389 ? -25.999 -11.233 14.931 1.00 93.50 389 ASN A O 1
ATOM 3120 N N . LEU A 1 390 ? -25.299 -10.069 13.144 1.00 93.12 390 LEU A N 1
ATOM 3121 C CA . LEU A 1 390 ? -25.079 -8.802 13.832 1.00 93.12 390 LEU A CA 1
ATOM 3122 C C . LEU A 1 390 ? -26.285 -7.872 13.646 1.00 93.12 390 LEU A C 1
ATOM 3124 O O . LEU A 1 390 ? -26.964 -7.907 12.621 1.00 93.12 390 LEU A O 1
ATOM 3128 N N . TYR A 1 391 ? -26.535 -7.006 14.630 1.00 90.38 391 TYR A N 1
ATOM 3129 C CA . TYR A 1 391 ? -27.661 -6.069 14.598 1.00 90.38 391 TYR A CA 1
ATOM 3130 C C . TYR A 1 391 ? -27.571 -5.091 13.412 1.00 90.38 391 TYR A C 1
ATOM 3132 O O . TYR A 1 391 ? -28.539 -4.918 12.674 1.00 90.38 391 TYR A O 1
ATOM 3140 N N . ASN A 1 392 ? -26.397 -4.497 13.172 1.00 90.00 392 ASN A N 1
ATOM 3141 C CA . ASN A 1 392 ? -26.133 -3.687 11.980 1.00 90.00 392 ASN A CA 1
ATOM 3142 C C . ASN A 1 392 ? -25.553 -4.556 10.848 1.00 90.00 392 ASN A C 1
ATOM 3144 O O . ASN A 1 392 ? -24.410 -4.387 10.417 1.00 90.00 392 ASN A O 1
ATOM 3148 N N . SER A 1 393 ? -26.345 -5.511 10.361 1.00 92.12 393 SER A N 1
ATOM 3149 C CA . SER A 1 393 ? -25.933 -6.408 9.274 1.00 92.12 393 SER A CA 1
ATOM 3150 C C . SER A 1 393 ? -25.637 -5.667 7.964 1.00 92.12 393 SER A C 1
ATOM 3152 O O . SER A 1 393 ? -24.731 -6.056 7.227 1.00 92.12 393 SER A O 1
ATOM 3154 N N . LYS A 1 394 ? -26.328 -4.549 7.694 1.00 93.75 394 LYS A N 1
ATOM 3155 C CA . LYS A 1 394 ? -26.154 -3.740 6.474 1.00 93.75 394 LYS A CA 1
ATOM 3156 C C . LYS A 1 394 ? -24.726 -3.225 6.311 1.00 93.75 394 LYS A C 1
ATOM 3158 O O . LYS A 1 394 ? -24.159 -3.369 5.229 1.00 93.75 394 LYS A O 1
ATOM 3163 N N . ALA A 1 395 ? -24.128 -2.683 7.372 1.00 92.12 395 ALA A N 1
ATOM 3164 C CA . ALA A 1 395 ? -22.759 -2.174 7.322 1.00 92.12 395 ALA A CA 1
ATOM 3165 C C . ALA A 1 395 ? -21.731 -3.291 7.058 1.00 92.12 395 ALA A C 1
ATOM 3167 O O . ALA A 1 395 ? -20.790 -3.103 6.284 1.00 92.12 395 ALA A O 1
ATOM 3168 N N . GLY A 1 396 ? -21.926 -4.480 7.642 1.00 91.19 396 GLY A N 1
ATOM 3169 C CA . GLY A 1 396 ? -21.043 -5.628 7.404 1.00 91.19 396 GLY A CA 1
ATOM 3170 C C . GLY A 1 396 ? -21.177 -6.229 5.999 1.00 91.19 396 GLY A C 1
ATOM 3171 O O . GLY A 1 396 ? -20.173 -6.590 5.376 1.00 91.19 396 GLY A O 1
ATOM 3172 N N . ILE A 1 397 ? -22.397 -6.260 5.458 1.00 93.81 397 ILE A N 1
ATOM 3173 C CA . ILE A 1 397 ? -22.661 -6.665 4.072 1.00 93.81 397 ILE A CA 1
ATOM 3174 C C . ILE A 1 397 ? -22.026 -5.665 3.097 1.00 93.81 397 ILE A C 1
ATOM 3176 O O . ILE A 1 397 ? -21.324 -6.076 2.172 1.00 93.81 397 ILE A O 1
ATOM 3180 N N . PHE A 1 398 ? -22.201 -4.359 3.329 1.00 95.56 398 PHE A N 1
ATOM 3181 C CA . PHE A 1 398 ? -21.575 -3.300 2.532 1.00 95.56 398 PHE A CA 1
ATOM 3182 C C . PHE A 1 398 ? -20.050 -3.461 2.462 1.00 95.56 398 PHE A C 1
ATOM 3184 O O . PHE A 1 398 ? -19.481 -3.459 1.370 1.00 95.56 398 PHE A O 1
ATOM 3191 N N . LEU A 1 399 ? -19.395 -3.672 3.610 1.00 94.56 399 LEU A N 1
ATOM 3192 C CA . LEU A 1 399 ? -17.949 -3.891 3.688 1.00 94.56 399 LEU A CA 1
ATOM 3193 C C . LEU A 1 399 ? -17.501 -5.089 2.835 1.00 94.56 399 LEU A C 1
ATOM 3195 O O . LEU A 1 399 ? -16.509 -5.011 2.109 1.00 94.56 399 LEU A O 1
ATOM 3199 N N . SER A 1 400 ? -18.258 -6.186 2.895 1.00 94.56 400 SER A N 1
ATOM 3200 C CA . SER A 1 400 ? -17.963 -7.416 2.155 1.00 94.56 400 SER A CA 1
ATOM 3201 C C . SER A 1 400 ? -18.096 -7.218 0.640 1.00 94.56 400 SER A C 1
ATOM 3203 O O . SER A 1 400 ? -17.196 -7.595 -0.115 1.00 94.56 400 SER A O 1
ATOM 3205 N N . PHE A 1 401 ? -19.167 -6.554 0.188 1.00 95.12 401 PHE A N 1
ATOM 3206 C CA . PHE A 1 401 ? -19.351 -6.201 -1.224 1.00 95.12 401 PHE A CA 1
ATOM 3207 C C . PHE A 1 401 ? -18.272 -5.245 -1.730 1.00 95.12 401 PHE A C 1
ATOM 3209 O O . PHE A 1 401 ? -17.750 -5.444 -2.828 1.00 95.12 401 PHE A O 1
ATOM 3216 N N . TYR A 1 402 ? -17.908 -4.240 -0.931 1.00 95.12 402 TYR A N 1
ATOM 3217 C CA . TYR A 1 402 ? -16.860 -3.295 -1.293 1.00 95.12 402 TYR A CA 1
ATOM 3218 C C . TYR A 1 402 ? -15.527 -4.007 -1.528 1.00 95.12 402 TYR A C 1
ATOM 3220 O O . TYR A 1 402 ? -14.894 -3.803 -2.564 1.00 95.12 402 TYR A O 1
ATOM 3228 N N . TYR A 1 403 ? -15.107 -4.886 -0.612 1.00 94.44 403 TYR A N 1
ATOM 3229 C CA . TYR A 1 403 ? -13.845 -5.608 -0.767 1.00 94.44 403 TYR A CA 1
ATOM 3230 C C . TYR A 1 403 ? -13.859 -6.615 -1.916 1.00 94.44 403 TYR A C 1
ATOM 3232 O O . TYR A 1 403 ? -12.840 -6.762 -2.591 1.00 94.44 403 TYR A O 1
ATOM 3240 N N . LEU A 1 404 ? -15.001 -7.246 -2.203 1.00 94.81 404 LEU A N 1
ATOM 3241 C CA . LEU A 1 404 ? -15.145 -8.092 -3.387 1.00 94.81 404 LEU A CA 1
ATOM 3242 C C . LEU A 1 404 ? -15.009 -7.276 -4.681 1.00 94.81 404 LEU A C 1
ATOM 3244 O O . LEU A 1 404 ? -14.253 -7.655 -5.575 1.00 94.81 404 LEU A O 1
ATOM 3248 N N . PHE A 1 405 ? -15.697 -6.136 -4.767 1.00 92.62 405 PHE A N 1
ATOM 3249 C CA . PHE A 1 405 ? -15.601 -5.227 -5.907 1.00 92.62 405 PHE A CA 1
ATOM 3250 C C . PHE A 1 405 ? -14.170 -4.713 -6.096 1.00 92.62 405 PHE A C 1
ATOM 3252 O O . PHE A 1 405 ? -13.624 -4.764 -7.199 1.00 92.62 405 PHE A O 1
ATOM 3259 N N . PHE A 1 406 ? -13.527 -4.282 -5.011 1.00 90.69 406 PHE A N 1
ATOM 3260 C CA . PHE A 1 406 ? -12.160 -3.780 -5.050 1.00 90.69 406 PHE A CA 1
ATOM 3261 C C . PHE A 1 406 ? -11.162 -4.868 -5.470 1.00 90.69 406 PHE A C 1
ATOM 3263 O O . PHE A 1 406 ? -10.293 -4.617 -6.302 1.00 90.69 406 PHE A O 1
ATOM 3270 N N . TYR A 1 407 ? -11.331 -6.106 -4.995 1.00 91.12 407 TYR A N 1
ATOM 3271 C CA . TYR A 1 407 ? -10.549 -7.253 -5.461 1.00 91.12 407 TYR A CA 1
ATOM 3272 C C . TYR A 1 407 ? -10.707 -7.499 -6.974 1.00 91.12 407 TYR A C 1
ATOM 3274 O O . TYR A 1 407 ? -9.712 -7.713 -7.672 1.00 91.12 407 TYR A O 1
ATOM 3282 N N . ILE A 1 408 ? -11.929 -7.409 -7.512 1.00 90.69 408 ILE A N 1
ATOM 3283 C CA . ILE A 1 408 ? -12.182 -7.538 -8.958 1.00 90.69 408 ILE A CA 1
ATOM 3284 C C . ILE A 1 408 ? -11.458 -6.434 -9.745 1.00 90.69 408 ILE A C 1
ATOM 3286 O O . ILE A 1 408 ? -10.902 -6.704 -10.813 1.00 90.69 408 ILE A O 1
ATOM 3290 N N . LEU A 1 409 ? -11.411 -5.202 -9.225 1.00 88.38 409 LEU A N 1
ATOM 3291 C CA . LEU A 1 409 ? -10.648 -4.113 -9.844 1.00 88.38 409 LEU A CA 1
ATOM 3292 C C . LEU A 1 409 ? -9.138 -4.389 -9.859 1.00 88.38 409 LEU A C 1
ATOM 3294 O O . LEU A 1 409 ? -8.508 -4.147 -10.893 1.00 88.38 409 LEU A O 1
ATOM 3298 N N . ILE A 1 410 ? -8.578 -4.932 -8.766 1.00 85.50 410 ILE A N 1
ATOM 3299 C CA . ILE A 1 410 ? -7.156 -5.329 -8.690 1.00 85.50 410 ILE A CA 1
ATOM 3300 C C . ILE A 1 410 ? -6.860 -6.353 -9.787 1.00 85.50 410 ILE A C 1
ATOM 3302 O O . ILE A 1 410 ? -5.945 -6.166 -10.588 1.00 85.50 410 ILE A O 1
ATOM 3306 N N . LYS A 1 411 ? -7.675 -7.411 -9.872 1.00 84.81 411 LYS A N 1
ATOM 3307 C CA . LYS A 1 411 ? -7.482 -8.504 -10.834 1.00 84.81 411 LYS A CA 1
ATOM 3308 C C . LYS A 1 411 ? -7.546 -8.032 -12.290 1.00 84.81 411 LYS A C 1
ATOM 3310 O O . LYS A 1 411 ? -6.826 -8.548 -13.139 1.00 84.81 411 LYS A O 1
ATOM 3315 N N . ASN A 1 412 ? -8.371 -7.024 -12.569 1.00 83.94 412 ASN A N 1
ATOM 3316 C CA . ASN A 1 412 ? -8.548 -6.461 -13.906 1.00 83.94 412 ASN A CA 1
ATOM 3317 C C . ASN A 1 412 ? -7.556 -5.337 -14.256 1.00 83.94 412 ASN A C 1
ATOM 3319 O O . ASN A 1 412 ? -7.695 -4.741 -15.322 1.00 83.94 412 ASN A O 1
ATOM 3323 N N . LYS A 1 413 ? -6.573 -5.034 -13.393 1.00 75.81 413 LYS A N 1
ATOM 3324 C CA . LYS A 1 413 ? -5.576 -3.963 -13.593 1.00 75.81 413 LYS A CA 1
ATOM 3325 C C . LYS A 1 413 ? -6.191 -2.573 -13.842 1.00 75.81 413 LYS A C 1
ATOM 3327 O O . LYS A 1 413 ? -5.673 -1.793 -14.634 1.00 75.81 413 LYS A O 1
ATOM 3332 N N . LYS A 1 414 ? -7.322 -2.261 -13.195 1.00 73.56 414 LYS A N 1
ATOM 3333 C CA . LYS A 1 414 ? -8.079 -1.004 -13.399 1.00 73.56 414 LYS A CA 1
ATOM 3334 C C . LYS A 1 414 ? -7.926 0.009 -12.255 1.00 73.56 414 LYS A C 1
ATOM 3336 O O . LYS A 1 414 ? -8.833 0.806 -12.029 1.00 73.56 414 LYS A O 1
ATOM 3341 N N . ILE A 1 415 ? -6.834 -0.038 -11.491 1.00 66.56 415 ILE A N 1
ATOM 3342 C CA . ILE A 1 415 ? -6.699 0.775 -10.272 1.00 66.56 415 ILE A CA 1
ATOM 3343 C C . ILE A 1 415 ? -5.862 2.034 -10.533 1.00 66.56 415 ILE A C 1
ATOM 3345 O O . ILE A 1 415 ? -4.774 1.917 -11.092 1.00 66.56 415 ILE A O 1
ATOM 3349 N N . PRO A 1 416 ? -6.344 3.225 -10.126 1.00 55.62 416 PRO A N 1
ATOM 3350 C CA . PRO A 1 416 ? -5.585 4.471 -10.217 1.00 55.62 416 PRO A CA 1
ATOM 3351 C C . PRO A 1 416 ? -4.397 4.518 -9.240 1.00 55.62 416 PRO A C 1
ATOM 3353 O O . PRO A 1 416 ? -4.382 3.822 -8.227 1.00 55.62 416 PRO A O 1
ATOM 3356 N N . ASP A 1 417 ? -3.421 5.380 -9.539 1.00 55.47 417 ASP A N 1
ATOM 3357 C CA . ASP A 1 417 ? -2.108 5.488 -8.884 1.00 55.47 417 ASP A CA 1
ATOM 3358 C C . ASP A 1 417 ? -2.065 5.247 -7.355 1.00 55.47 417 ASP A C 1
ATOM 3360 O O . ASP A 1 417 ? -2.879 5.738 -6.560 1.00 55.47 417 ASP A O 1
ATOM 3364 N N . LEU A 1 418 ? -0.979 4.569 -6.968 1.00 54.72 418 LEU A N 1
ATOM 3365 C CA . LEU A 1 418 ? -0.608 3.953 -5.686 1.00 54.72 418 LEU A CA 1
ATOM 3366 C C . LEU A 1 418 ? -1.060 4.646 -4.379 1.00 54.72 418 LEU A C 1
ATOM 3368 O O . LEU A 1 418 ? -1.411 3.979 -3.404 1.00 54.72 418 LEU A O 1
ATOM 3372 N N . ILE A 1 419 ? -1.030 5.980 -4.314 1.00 55.44 419 ILE A N 1
ATOM 3373 C CA . ILE A 1 419 ? -1.353 6.732 -3.085 1.00 55.44 419 ILE A CA 1
ATOM 3374 C C . ILE A 1 419 ? -2.863 6.763 -2.839 1.00 55.44 419 ILE A C 1
ATOM 3376 O O . ILE A 1 419 ? -3.311 6.633 -1.700 1.00 55.44 419 ILE A O 1
ATOM 3380 N N . SER A 1 420 ? -3.649 6.898 -3.908 1.00 61.44 420 SER A N 1
ATOM 3381 C CA . SER A 1 420 ? -5.109 6.880 -3.820 1.00 61.44 420 SER A CA 1
ATOM 3382 C C . SER A 1 420 ? -5.616 5.489 -3.439 1.00 61.44 420 SER A C 1
ATOM 3384 O O . SER A 1 420 ? -6.526 5.360 -2.625 1.00 61.44 420 SER A O 1
ATOM 3386 N N . SER A 1 421 ? -4.958 4.440 -3.936 1.00 68.69 421 SER A N 1
ATOM 3387 C CA . SER A 1 421 ? -5.411 3.063 -3.765 1.00 68.69 421 SER A CA 1
ATOM 3388 C C . SER A 1 421 ? -5.346 2.535 -2.329 1.00 68.69 421 SER A C 1
ATOM 3390 O O . SER A 1 421 ? -6.212 1.756 -1.951 1.00 68.69 421 SER A O 1
ATOM 3392 N N . GLU A 1 422 ? -4.402 2.981 -1.491 1.00 70.75 422 GLU A N 1
ATOM 3393 C CA . GLU A 1 422 ? -4.426 2.616 -0.063 1.00 70.75 422 GLU A CA 1
ATOM 3394 C C . GLU A 1 422 ? -5.533 3.344 0.710 1.00 70.75 422 GLU A C 1
ATOM 3396 O O . GLU A 1 422 ? -6.134 2.771 1.616 1.00 70.75 422 GLU A O 1
ATOM 3401 N N . ILE A 1 423 ? -5.848 4.590 0.339 1.00 81.94 423 ILE A N 1
ATOM 3402 C CA . ILE A 1 423 ? -6.974 5.320 0.937 1.00 81.94 423 ILE A CA 1
ATOM 3403 C C . ILE A 1 423 ? -8.275 4.571 0.635 1.00 81.94 423 ILE A C 1
ATOM 3405 O O . ILE A 1 423 ? -9.080 4.354 1.539 1.00 81.94 423 ILE A O 1
ATOM 3409 N N . LEU A 1 424 ? -8.443 4.093 -0.605 1.00 85.25 424 LEU A N 1
ATOM 3410 C CA . LEU A 1 424 ? -9.598 3.285 -1.011 1.00 85.25 424 LEU A CA 1
ATOM 3411 C C . LEU A 1 424 ? -9.769 2.017 -0.158 1.00 85.25 424 LEU A C 1
ATOM 3413 O O . LEU A 1 424 ? -10.890 1.547 0.002 1.00 85.25 424 LEU A O 1
ATOM 3417 N N . ILE A 1 425 ? -8.699 1.471 0.420 1.00 87.88 425 ILE A N 1
ATOM 3418 C CA . ILE A 1 425 ? -8.768 0.279 1.276 1.00 87.88 425 ILE A CA 1
ATOM 3419 C C . ILE A 1 425 ? -9.362 0.594 2.663 1.00 87.88 425 ILE A C 1
ATOM 3421 O O . ILE A 1 425 ? -10.016 -0.270 3.254 1.00 87.88 425 ILE A O 1
ATOM 3425 N N . GLU A 1 426 ? -9.165 1.817 3.167 1.00 91.00 426 GLU A N 1
ATOM 3426 C CA . GLU A 1 426 ? -9.654 2.270 4.482 1.00 91.00 426 GLU A CA 1
ATOM 3427 C C . GLU A 1 426 ? -11.052 2.912 4.413 1.00 91.00 426 GLU A C 1
ATOM 3429 O O . GLU A 1 426 ? -11.815 2.828 5.376 1.00 91.00 426 GLU A O 1
ATOM 3434 N N . ILE A 1 427 ? -11.429 3.501 3.267 1.00 91.50 427 ILE A N 1
ATOM 3435 C CA . ILE A 1 427 ? -12.752 4.113 3.033 1.00 91.50 427 ILE A CA 1
ATOM 3436 C C . ILE A 1 427 ? -13.939 3.260 3.499 1.00 91.50 427 ILE A C 1
ATOM 3438 O O . ILE A 1 427 ? -14.821 3.834 4.142 1.00 91.50 427 ILE A O 1
ATOM 3442 N N . PRO A 1 428 ? -14.032 1.944 3.222 1.00 93.69 428 PRO A N 1
ATOM 3443 C CA . PRO A 1 428 ? -15.237 1.210 3.576 1.00 93.69 428 PRO A CA 1
ATOM 3444 C C . PRO A 1 428 ? -15.449 1.133 5.090 1.00 93.69 428 PRO A C 1
ATOM 3446 O O . PRO A 1 428 ? -16.597 1.167 5.513 1.00 93.69 428 PRO A O 1
ATOM 3449 N N . PHE A 1 429 ? -14.389 1.137 5.909 1.00 95.31 429 PHE A N 1
ATOM 3450 C CA . PHE A 1 429 ? -14.520 1.228 7.367 1.00 95.31 429 PHE A CA 1
ATOM 3451 C C . PHE A 1 429 ? -15.043 2.591 7.822 1.00 95.31 429 PHE A C 1
ATOM 3453 O O . PHE A 1 429 ? -15.851 2.663 8.742 1.00 95.31 429 PHE A O 1
ATOM 3460 N N . ILE A 1 430 ? -14.619 3.672 7.162 1.00 94.50 430 ILE A N 1
ATOM 3461 C CA . ILE A 1 430 ? -15.114 5.029 7.436 1.00 94.50 430 ILE A CA 1
ATOM 3462 C C . ILE A 1 430 ? -16.598 5.133 7.054 1.00 94.50 430 ILE A C 1
ATOM 3464 O O . ILE A 1 430 ? -17.405 5.681 7.801 1.00 94.50 430 ILE A O 1
ATOM 3468 N N . ALA A 1 431 ? -16.972 4.563 5.908 1.00 93.25 431 ALA A N 1
ATOM 3469 C CA . ALA A 1 431 ? -18.335 4.592 5.393 1.00 93.25 431 ALA A CA 1
ATOM 3470 C C . ALA A 1 431 ? -19.336 3.801 6.255 1.00 93.25 431 ALA A C 1
ATOM 3472 O O . ALA A 1 431 ? -20.528 4.085 6.181 1.00 93.25 431 ALA A O 1
ATOM 3473 N N . MET A 1 432 ? -18.883 2.890 7.129 1.00 89.44 432 MET A N 1
ATOM 3474 C CA . MET A 1 432 ? -19.756 2.194 8.091 1.00 89.44 432 MET A CA 1
ATOM 3475 C C . MET A 1 432 ? -20.476 3.143 9.059 1.00 89.44 432 MET A C 1
ATOM 3477 O O . MET A 1 432 ? -21.465 2.752 9.659 1.00 89.44 432 MET A O 1
ATOM 3481 N N . ILE A 1 433 ? -20.009 4.385 9.221 1.00 89.38 433 ILE A N 1
ATOM 3482 C CA . ILE A 1 433 ? -20.689 5.401 10.044 1.00 89.38 433 ILE A CA 1
ATOM 3483 C C . ILE A 1 433 ? -22.010 5.850 9.394 1.00 89.38 433 ILE A C 1
ATOM 3485 O O . ILE A 1 433 ? -22.910 6.325 10.080 1.00 89.38 433 ILE A O 1
ATOM 3489 N N . LEU A 1 434 ? -22.114 5.729 8.067 1.00 87.81 434 LEU A N 1
ATOM 3490 C CA . LEU A 1 434 ? -23.254 6.193 7.276 1.00 87.81 434 LEU A CA 1
ATOM 3491 C C . LEU A 1 434 ? -24.313 5.103 7.041 1.00 87.81 434 LEU A C 1
ATOM 3493 O O . LEU A 1 434 ? -25.380 5.418 6.515 1.00 87.81 434 LEU A O 1
ATOM 3497 N N . VAL A 1 435 ? -24.004 3.844 7.377 1.00 81.25 435 VAL A N 1
ATOM 3498 C CA . VAL A 1 435 ? -24.817 2.648 7.089 1.00 81.25 435 VAL A CA 1
ATOM 3499 C C . VAL A 1 435 ? -25.322 2.027 8.381 1.00 81.25 435 VAL A C 1
ATOM 3501 O O . VAL A 1 435 ? -26.549 1.804 8.459 1.00 81.25 435 VAL A O 1
#

Secondary structure (DSSP, 8-state):
--SPEEEEES-TTSHHHHHHHHHHTTSEEEE-SHHHHHHPPPEEEEEEEE-TT--HHHHHHHHHHHHTTEEEEEE-----THHHHHHHHHHHHHHT-SEEEEES-TT-HHHHHHHHHHHHHSS-EEEESSGGG--SGGGTT-S-EEEEE-TTS-HHHHHHHHHHHHHHH----HHHHHHHHHHHTTHHHHHHHHHHHHHHHHHTT----HHHHHHHHHHHHHHHHHHHHHT-SS-TT-HHHHHHHHTHHHHHHHHHHHHHHHHHHHTTT-HHHHHHHHHHHHHHHHHHHHHHHS-S-TTHHHHHHHHHHHIIIIIHHHHHH----HHHHHHHHHHHHHHHHHHHHHHHHHHHHTTPPPPTTSHHHHH-HHHHHHHHHHHHHHHHHHHTTSTTHHHHHHHHHHHHHHHHHHHTT----HHHHHHHHHHHHHHTT--

pLDDT: mean 86.77, std 11.03, range [40.28, 97.88]

Foldseek 3Di:
DPPAQEEEEDDCPDPQNVVVDVVRPPRYHYDDDPVSLQPDAAEAHHEYEYDQQDDPVVSVSSVVSNVVRYNHYHYDYNHHCVLVVQLVVLLVLLQVWQEEEEEADPPDPQSVVSQVSSPVRHNYYDYDPAQVPDDLVNCPPTPGYHYYYGPPDDVLRSVRNVVSSVVSPDDDDVVVLVLLCCLLLLLLVLLLLLLLLLVQCVLLVHDRDPLLSLLLSLLRSLLVNLVVVLQDPPDPRDPNVVSCVVCVVVSNVSSVVSLVVSLVSCVVQDPVLSVQSVVLSVCSNCVSVVVVVPDDDAAVVQQVQLQSSLSRRQVSVCVSPVSDDPVLSVLSSLLSSLLSSLLQLLLQLLCVLVVHDHDCRRNCVRQPDVVSLVVSLVSLVVQLVSLVVTPPSVLSPQSSVLSVVSVVCSVVVNDPDDSVNNSSSSVSSSCSSVD

Radius of gyration: 30.17 Å; chains: 1; bounding box: 63×59×88 Å

Sequence (435 aa):
EKGYCTIIVGDPHHAEVLGLKGYAGANCYVISSIEDAKNLTYIEKANLVAQTTQEEDFFFEIVKIIKDKVKKLIISNTICNPTRLRQKETIELSKISDLVIVIGGKHSANTNRLYQICKNISKRAIYVENENELSISDLKDVNTLFITAGASTPNWLIERVERKIKELTKKENIFINIFNFISVSGIFTGFAAYGISYFIYANIGIKPDLILSLSISLSLMGVHIINRKIEKESSERDIKNIIFFKYRLLIKYLSYLSIILSVLISLKISLKTTLLISLFSILGLLYSRIKSIFKKPLAVKDMFISAGWAYMTCFIPLLEYQKTNTINFYYLLSFVFISSLIRNIITSLLQKHNDIIISPQSVLYALNEDKSSIILIFLIIITTLISLNLYNSKAGIFLSFYYLFFYILIKNKKIPDLISSEILIEIPFIAMILV